Protein AF-A0AAW1TAK6-F1 (afdb_monomer_lite)

Foldseek 3Di:
DDDDDDDDDDDDDPPPPPPVVVVVPPPPDDDDDDDDDDDDDDDDPDDDPPPVVVVVVVVVVPDPDPPDDDDPVRDDPPPPPDPPPPPPPPPVVVVVVVVVVVVVVVVVVVVVVVVVVVVVVVVVVVVVVVVVVVVVVVVVVVVVVVVVVVVVVVCVVPCPPPPDPDDFDQQDWAWQQDLVGTDTDGLVVLLVDALVRLLVSLVSLLVLLVVLLVVCVPPCPDPSNVVLLVSLVRNVSSLSSNCNNPVPRSCCNAPNDDPPPDDDDLVLLVVLCVVLVQDPVLLVQLLVLLLVLLLVLLVLVVQLVVLVVVLVVLPPDDPDDDPVNVVVSVVVNVVSVVSNVVSVVVNSVSVVVSCCCSQPVSGDSSSNSSQSNSCPPHHDDSNVSSQSSCVVVVHDHSVCSSPVNPPPPDPDDDDDDDDDDPPCPVVCVVVVVVVVVVVVVDPPDDDDDD

Radius of gyration: 38.22 Å; chains: 1; bounding box: 99×98×90 Å

pLDDT: mean 73.83, std 24.41, range [25.38, 98.19]

Secondary structure (DSSP, 8-state):
------------SSSSSSSSTTTTTSTTPPPPP------------S-SSSHHHHHHHHHTT----------TT---TTSS----------HHHHHHHHHHHHHHHHHHHHHHHHHHHHHHHHHHHHHHHHHHHHHHHHHHHHHHHHHHHHHHHHHHHH-PPP-PPPPPPTT-EEEEE-SSSEEEEEHHHHHH--HHHHHHHHHHHHHHHHHHHHHHTT-TTSHHHHHHHHHHHHHHHHHHHHHHH-HHHHHIIIII-----SPPPHHHHHHHHHHHT--HHHHHHHHHHHHHHHHHHHHHHHHHHHHHHHHHHHHSPPSS--HHHHHHHHHHHHHHHHHHHHHHHHHHHHHHHHHHIIIIIIS-HHHHHHHHHHTTTS---HHHHHHHHHHHTTPPPHHHHHHHHHHSS--PPP-------TTHHHHHHHHHHHHHHHHHT---------

Structure (mmCIF, N/CA/C/O backbone):
data_AF-A0AAW1TAK6-F1
#
_entry.id   AF-A0AAW1TAK6-F1
#
loop_
_atom_site.group_PDB
_atom_site.id
_atom_site.type_symbol
_atom_site.label_atom_id
_atom_site.label_alt_id
_atom_site.label_comp_id
_atom_site.label_asym_id
_atom_site.label_entity_id
_atom_site.label_seq_id
_atom_site.pdbx_PDB_ins_code
_atom_site.Cartn_x
_atom_site.Cartn_y
_atom_site.Cartn_z
_atom_site.occupancy
_atom_site.B_iso_or_equiv
_atom_site.auth_seq_id
_atom_site.auth_comp_id
_atom_site.auth_asym_id
_atom_site.auth_atom_id
_atom_site.pdbx_PDB_model_num
ATOM 1 N N . MET A 1 1 ? 3.360 63.132 -13.547 1.00 34.91 1 MET A N 1
ATOM 2 C CA . MET A 1 1 ? 1.994 63.002 -14.099 1.00 34.91 1 MET A CA 1
ATOM 3 C C . MET A 1 1 ? 1.081 62.469 -13.012 1.00 34.91 1 MET A C 1
ATOM 5 O O . MET A 1 1 ? 1.539 61.716 -12.166 1.00 34.91 1 MET A O 1
ATOM 9 N N . ALA A 1 2 ? -0.135 62.998 -12.986 1.00 28.19 2 ALA A N 1
ATOM 10 C CA . ALA A 1 2 ? -1.049 63.067 -11.855 1.00 28.19 2 ALA A CA 1
ATOM 11 C C . ALA A 1 2 ? -1.838 61.771 -11.560 1.00 28.19 2 ALA A C 1
ATOM 13 O O . ALA A 1 2 ? -2.204 61.055 -12.483 1.00 28.19 2 ALA A O 1
ATOM 14 N N . VAL A 1 3 ? -2.084 61.551 -10.259 1.00 29.00 3 VAL A N 1
ATOM 15 C CA . VAL A 1 3 ? -3.341 61.171 -9.566 1.00 29.00 3 VAL A CA 1
ATOM 16 C C . VAL A 1 3 ? -4.288 60.157 -10.239 1.00 29.00 3 VAL A C 1
ATOM 18 O O . VAL A 1 3 ? -4.911 60.468 -11.246 1.00 29.00 3 VAL A O 1
ATOM 21 N N . ASN A 1 4 ? -4.544 59.024 -9.565 1.00 25.38 4 ASN A N 1
ATOM 22 C CA . ASN A 1 4 ? -5.881 58.757 -9.006 1.00 25.38 4 ASN A CA 1
ATOM 23 C C . ASN A 1 4 ? -5.894 57.643 -7.949 1.00 25.38 4 ASN A C 1
ATOM 25 O O . ASN A 1 4 ? -5.274 56.593 -8.104 1.00 25.38 4 ASN A O 1
ATOM 29 N N . ALA A 1 5 ? -6.616 57.944 -6.872 1.00 29.45 5 ALA A N 1
ATOM 30 C CA . ALA A 1 5 ? -7.004 57.071 -5.777 1.00 29.45 5 ALA A CA 1
ATOM 31 C C . ALA A 1 5 ? -8.441 56.552 -6.001 1.00 29.45 5 ALA A C 1
ATOM 33 O O . ALA A 1 5 ? -9.118 56.992 -6.927 1.00 29.45 5 ALA A O 1
ATOM 34 N N . ASP A 1 6 ? -8.873 55.671 -5.097 1.00 28.34 6 ASP A N 1
ATOM 35 C CA . ASP A 1 6 ? -10.216 55.100 -4.903 1.00 28.34 6 ASP A CA 1
ATOM 36 C C . ASP A 1 6 ? -10.596 53.850 -5.707 1.00 28.34 6 ASP A C 1
ATOM 38 O O . ASP A 1 6 ? -11.077 53.898 -6.835 1.00 28.34 6 ASP A O 1
ATOM 42 N N . THR A 1 7 ? -10.496 52.694 -5.038 1.00 30.97 7 THR A N 1
ATOM 43 C CA . THR A 1 7 ? -11.685 51.898 -4.660 1.00 30.97 7 THR A CA 1
ATOM 44 C C . THR A 1 7 ? -11.313 50.769 -3.681 1.00 30.97 7 THR A C 1
ATOM 46 O O . THR A 1 7 ? -10.577 49.842 -4.006 1.00 30.97 7 THR A O 1
ATOM 49 N N . MET A 1 8 ? -11.843 50.852 -2.457 1.00 28.95 8 MET A N 1
ATOM 50 C CA . MET A 1 8 ? -12.048 49.725 -1.528 1.00 28.95 8 MET A CA 1
ATOM 51 C C . MET A 1 8 ? -13.362 49.000 -1.904 1.00 28.95 8 MET A C 1
ATOM 53 O O . MET A 1 8 ? -14.237 49.635 -2.496 1.00 28.95 8 MET A O 1
ATOM 57 N N . PRO A 1 9 ? -13.539 47.705 -1.556 1.00 33.47 9 PRO A N 1
ATOM 58 C CA . PRO A 1 9 ? -14.207 47.402 -0.285 1.00 33.47 9 PRO A CA 1
ATOM 59 C C . PRO A 1 9 ? -13.594 46.240 0.529 1.00 33.47 9 PRO A C 1
ATOM 61 O O . PRO A 1 9 ? -13.398 45.124 0.062 1.00 33.47 9 PRO A O 1
ATOM 64 N N . THR A 1 10 ? -13.340 46.563 1.797 1.00 33.12 10 THR A N 1
ATOM 65 C CA . THR A 1 10 ? -13.691 45.860 3.048 1.00 33.12 10 THR A CA 1
ATOM 66 C C . THR A 1 10 ? -13.833 44.330 3.129 1.00 33.12 10 THR A C 1
ATOM 68 O O . THR A 1 10 ? -14.753 43.731 2.587 1.00 33.12 10 THR A O 1
ATOM 71 N N . SER A 1 11 ? -13.088 43.823 4.124 1.00 32.56 11 SER A N 1
ATOM 72 C CA . SER A 1 11 ? -13.509 42.879 5.176 1.00 32.56 11 SER A CA 1
ATOM 73 C C . SER A 1 11 ? -13.578 41.386 4.837 1.00 32.56 11 SER A C 1
ATOM 75 O O . SER A 1 11 ? -14.419 40.937 4.068 1.00 32.56 11 SER A O 1
ATOM 77 N N . ASN A 1 12 ? -12.719 40.611 5.521 1.00 34.59 12 ASN A N 1
ATOM 78 C CA . ASN A 1 12 ? -13.093 39.473 6.390 1.00 34.59 12 ASN A CA 1
ATOM 79 C C . ASN A 1 12 ? -12.048 38.328 6.399 1.00 34.59 12 ASN A C 1
ATOM 81 O O . ASN A 1 12 ? -12.375 37.173 6.138 1.00 34.59 12 ASN A O 1
ATOM 85 N N . LYS A 1 13 ? -10.763 38.621 6.677 1.00 33.78 13 LYS A N 1
ATOM 86 C CA . LYS A 1 13 ? -9.718 37.577 6.849 1.00 33.78 13 LYS A CA 1
ATOM 87 C C . LYS A 1 13 ? -8.759 37.765 8.032 1.00 33.78 13 LYS A C 1
ATOM 89 O O . LYS A 1 13 ? -7.804 37.003 8.156 1.00 33.78 13 LYS A O 1
ATOM 94 N N . LEU A 1 14 ? -9.008 38.717 8.938 1.00 34.22 14 LEU A N 1
ATOM 95 C CA . LEU A 1 14 ? -8.106 38.962 10.077 1.00 34.22 14 LEU A CA 1
ATOM 96 C C . LEU A 1 14 ? -8.537 38.325 11.412 1.00 34.22 14 LEU A C 1
ATOM 98 O O . LEU A 1 14 ? -7.743 38.317 12.343 1.00 34.22 14 LEU A O 1
ATOM 102 N N . ALA A 1 15 ? -9.724 37.715 11.504 1.00 35.31 15 ALA A N 1
ATOM 103 C CA . ALA A 1 15 ? -10.212 37.105 12.751 1.00 35.31 15 ALA A CA 1
ATOM 104 C C . ALA A 1 15 ? -9.951 35.587 12.889 1.00 35.31 15 ALA A C 1
ATOM 106 O O . ALA A 1 15 ? -10.230 35.014 13.935 1.00 35.31 15 ALA A O 1
ATOM 107 N N . GLN A 1 16 ? -9.381 34.914 11.880 1.00 38.53 16 GLN A N 1
ATOM 108 C CA . GLN A 1 16 ? -9.117 33.460 11.931 1.00 38.53 16 GLN A CA 1
ATOM 109 C C . GLN A 1 16 ? -7.640 33.074 12.109 1.00 38.53 16 GLN A C 1
ATOM 111 O O . GLN A 1 16 ? -7.328 31.896 12.252 1.00 38.53 16 GLN A O 1
ATOM 116 N N . ARG A 1 17 ? -6.715 34.043 12.166 1.00 38.53 17 ARG A N 1
ATOM 117 C CA . ARG A 1 17 ? -5.277 33.771 12.365 1.00 38.53 17 ARG A CA 1
ATOM 118 C C . ARG A 1 17 ? -4.766 33.978 13.795 1.00 38.53 17 ARG A C 1
ATOM 120 O O . ARG A 1 17 ? -3.634 33.604 14.074 1.00 38.53 17 ARG A O 1
ATOM 127 N N . GLN A 1 18 ? -5.587 34.493 14.713 1.00 36.00 18 GLN A N 1
ATOM 128 C CA . GLN A 1 18 ? -5.172 34.752 16.101 1.00 36.00 18 GLN A CA 1
ATOM 129 C C . GLN A 1 18 ? -5.437 33.603 17.092 1.00 36.00 18 GLN A C 1
ATOM 131 O O . GLN A 1 18 ? -4.886 33.636 18.183 1.00 36.00 18 GLN A O 1
ATOM 136 N N . VAL A 1 19 ? -6.179 32.549 16.726 1.00 38.91 19 VAL A N 1
ATOM 137 C CA . VAL A 1 19 ? -6.467 31.425 17.652 1.00 38.91 19 VAL A CA 1
ATOM 138 C C . VAL A 1 19 ? -5.448 30.279 17.543 1.00 38.91 19 VAL A C 1
ATOM 140 O O . VAL A 1 19 ? -5.185 29.587 18.521 1.00 38.91 19 VAL A O 1
ATOM 143 N N . VAL A 1 20 ? -4.774 30.118 16.400 1.00 38.31 20 VAL A N 1
ATOM 144 C CA . VAL A 1 20 ? -3.793 29.028 16.203 1.00 38.31 20 VAL A CA 1
ATOM 145 C C . VAL A 1 20 ? -2.405 29.377 16.770 1.00 38.31 20 VAL A C 1
ATOM 147 O O . VAL A 1 20 ? -1.623 28.488 17.096 1.00 38.31 20 VAL A O 1
ATOM 150 N N . HIS A 1 21 ? -2.106 30.663 16.987 1.00 36.28 21 HIS A N 1
ATOM 151 C CA . HIS A 1 21 ? -0.789 31.103 17.465 1.00 36.28 21 HIS A CA 1
ATOM 152 C C . HIS A 1 21 ? -0.655 31.159 19.003 1.00 36.28 21 HIS A C 1
ATOM 154 O O . HIS A 1 21 ? 0.461 31.251 19.515 1.00 36.28 21 HIS A O 1
ATOM 160 N N . SER A 1 22 ? -1.761 31.058 19.753 1.00 33.06 22 SER A N 1
ATOM 161 C CA . SER A 1 22 ? -1.753 31.102 21.228 1.00 33.06 22 SER A CA 1
ATOM 162 C C . SER A 1 22 ? -1.579 29.730 21.892 1.00 33.06 22 SER A C 1
ATOM 164 O O . SER A 1 22 ? -1.122 29.661 23.028 1.00 33.06 22 SER A O 1
ATOM 166 N N . ILE A 1 23 ? -1.864 28.629 21.186 1.00 37.56 23 ILE A N 1
ATOM 167 C CA . ILE A 1 23 ? -1.737 27.263 21.734 1.00 37.56 23 ILE A CA 1
ATOM 168 C C . ILE A 1 23 ? -0.291 26.744 21.630 1.00 37.56 23 ILE A C 1
ATOM 170 O O . ILE A 1 23 ? 0.161 25.967 22.469 1.00 37.56 23 ILE A O 1
ATOM 174 N N . PHE A 1 24 ? 0.497 27.248 20.676 1.00 36.75 24 PHE A N 1
ATOM 175 C CA . PHE A 1 24 ? 1.871 26.783 20.456 1.00 36.75 24 PHE A CA 1
ATOM 176 C C . PHE A 1 24 ? 2.905 27.320 21.463 1.00 36.75 24 PHE A C 1
ATOM 178 O O . PHE A 1 24 ? 4.011 26.787 21.539 1.00 36.75 24 PHE A O 1
ATOM 185 N N . HIS A 1 25 ? 2.569 28.340 22.263 1.00 37.38 25 HIS A N 1
ATOM 186 C CA . HIS A 1 25 ? 3.523 28.976 23.183 1.00 37.38 25 HIS A CA 1
ATOM 187 C C . HIS A 1 25 ? 3.402 28.529 24.654 1.00 37.38 25 HIS A C 1
ATOM 189 O O . HIS A 1 25 ? 4.280 28.850 25.455 1.00 37.38 25 HIS A O 1
ATOM 195 N N . ILE A 1 26 ? 2.368 27.755 25.008 1.00 36.81 26 ILE A N 1
ATOM 196 C CA . ILE A 1 26 ? 2.143 27.266 26.384 1.00 36.81 26 ILE A CA 1
ATOM 197 C C . ILE A 1 26 ? 2.848 25.917 26.649 1.00 36.81 26 ILE A C 1
ATOM 199 O O . ILE A 1 26 ? 3.145 25.590 27.792 1.00 36.81 26 ILE A O 1
ATOM 203 N N . LEU A 1 27 ? 3.242 25.164 25.615 1.00 36.00 27 LEU A N 1
ATOM 204 C CA . LEU A 1 27 ? 3.829 23.818 25.758 1.00 36.00 27 LEU A CA 1
ATOM 205 C C . LEU A 1 27 ? 5.369 23.776 25.883 1.00 36.00 27 LEU A C 1
ATOM 207 O O . LEU A 1 27 ? 5.987 22.756 25.578 1.00 36.00 27 LEU A O 1
ATOM 211 N N . ARG A 1 28 ? 6.024 24.860 26.328 1.00 41.28 28 ARG A N 1
ATOM 212 C CA . ARG A 1 28 ? 7.499 24.905 26.449 1.00 41.28 28 ARG A CA 1
ATOM 213 C C . ARG A 1 28 ? 8.054 25.403 27.787 1.00 41.28 28 ARG A C 1
ATOM 215 O O . ARG A 1 28 ? 9.187 25.880 27.832 1.00 41.28 28 ARG A O 1
ATOM 222 N N . SER A 1 29 ? 7.322 25.232 28.885 1.00 31.59 29 SER A N 1
ATOM 223 C CA . SER A 1 29 ? 7.880 25.340 30.241 1.00 31.59 29 SER A CA 1
ATOM 224 C C . SER A 1 29 ? 8.167 23.946 30.817 1.00 31.59 29 SER A C 1
ATOM 226 O O . SER A 1 29 ? 7.310 23.071 30.880 1.00 31.59 29 SER A O 1
ATOM 228 N N . LYS A 1 30 ? 9.430 23.722 31.194 1.00 34.62 30 LYS A N 1
ATOM 229 C CA . LYS A 1 30 ? 9.915 22.502 31.862 1.00 34.62 30 LYS A CA 1
ATOM 230 C C . LYS A 1 30 ? 9.225 22.333 33.228 1.00 34.62 30 LYS A C 1
ATOM 232 O O . LYS A 1 30 ? 9.102 23.338 33.927 1.00 34.62 30 LYS A O 1
ATOM 237 N N . PRO A 1 31 ? 8.881 21.114 33.680 1.00 34.72 31 PRO A N 1
ATOM 238 C CA . PRO A 1 31 ? 8.466 20.916 35.062 1.00 34.72 31 PRO A CA 1
ATOM 239 C C . PRO A 1 31 ? 9.699 20.802 35.976 1.00 34.72 31 PRO A C 1
ATOM 241 O O . PRO A 1 31 ? 10.605 20.009 35.715 1.00 34.72 31 PRO A O 1
ATOM 244 N N . GLN A 1 32 ? 9.734 21.596 37.049 1.00 32.38 32 GLN A N 1
ATOM 245 C CA . GLN A 1 32 ? 10.495 21.270 38.261 1.00 32.38 32 GLN A CA 1
ATOM 246 C C . GLN A 1 32 ? 9.594 20.482 39.229 1.00 32.38 32 GLN A C 1
ATOM 248 O O . GLN A 1 32 ? 8.374 20.656 39.184 1.00 32.38 32 GLN A O 1
ATOM 253 N N . PRO A 1 33 ? 10.158 19.607 40.082 1.00 33.97 33 PRO A N 1
ATOM 254 C CA . PRO A 1 33 ? 9.373 18.719 40.924 1.00 33.97 33 PRO A CA 1
ATOM 255 C C . PRO A 1 33 ? 8.945 19.439 42.205 1.00 33.97 33 PRO A C 1
ATOM 257 O O . PRO A 1 33 ? 9.752 20.132 42.823 1.00 33.97 33 PRO A O 1
ATOM 260 N N . PHE A 1 34 ? 7.705 19.222 42.639 1.00 30.00 34 PHE A N 1
ATOM 261 C CA . PHE A 1 34 ? 7.326 19.480 44.023 1.00 30.00 34 PHE A CA 1
ATOM 262 C C . PHE A 1 34 ? 6.573 18.287 44.604 1.00 30.00 34 PHE A C 1
ATOM 264 O O . PHE A 1 34 ? 5.598 17.783 44.050 1.00 30.00 34 PHE A O 1
ATOM 271 N N . THR A 1 35 ? 7.144 17.828 45.706 1.00 32.34 35 THR A N 1
ATOM 272 C CA . THR A 1 35 ? 6.727 16.794 46.641 1.00 32.34 35 THR A CA 1
ATOM 273 C C . THR A 1 35 ? 5.539 17.232 47.499 1.00 32.34 35 THR A C 1
ATOM 275 O O . THR A 1 35 ? 5.341 18.418 47.738 1.00 32.34 35 THR A O 1
ATOM 278 N N . GLU A 1 36 ? 4.841 16.221 48.025 1.00 33.00 36 GLU A N 1
ATOM 279 C CA . GLU A 1 36 ? 3.934 16.249 49.184 1.00 33.00 36 GLU A CA 1
ATOM 280 C C . GLU A 1 36 ? 2.588 16.978 49.050 1.00 33.00 36 GLU A C 1
ATOM 282 O O . GLU A 1 36 ? 2.479 18.192 49.180 1.00 33.00 36 GLU A O 1
ATOM 287 N N . ARG A 1 37 ? 1.516 16.176 48.989 1.00 30.64 37 ARG A N 1
ATOM 288 C CA . ARG A 1 37 ? 0.422 16.257 49.969 1.00 30.64 37 ARG A CA 1
ATOM 289 C C . ARG A 1 37 ? -0.339 14.936 50.027 1.00 30.64 37 ARG A C 1
ATOM 291 O O . ARG A 1 37 ? -1.219 14.641 49.225 1.00 30.64 37 ARG A O 1
ATOM 298 N N . LYS A 1 38 ? 0.105 14.129 50.985 1.00 33.47 38 LYS A N 1
ATOM 299 C CA . LYS A 1 38 ? -0.669 13.096 51.665 1.00 33.47 38 LYS A CA 1
ATOM 300 C C . LYS A 1 38 ? -1.651 13.822 52.600 1.00 33.47 38 LYS A C 1
ATOM 302 O O . LYS A 1 38 ? -1.347 14.932 53.026 1.00 33.47 38 LYS A O 1
ATOM 307 N N . ASP A 1 39 ? -2.767 13.171 52.902 1.00 34.53 39 ASP A N 1
ATOM 308 C CA . ASP A 1 39 ? -3.796 13.563 53.879 1.00 34.53 39 ASP A CA 1
ATOM 309 C C . ASP A 1 39 ? -4.957 14.375 53.294 1.00 34.53 39 ASP A C 1
ATOM 311 O O . ASP A 1 39 ? -4.927 15.599 53.244 1.00 34.53 39 ASP A O 1
ATOM 315 N N . LEU A 1 40 ? -5.987 13.645 52.851 1.00 31.58 40 LEU A N 1
ATOM 316 C CA . LEU A 1 40 ? -7.419 13.953 52.995 1.00 31.58 40 LEU A CA 1
ATOM 317 C C . LEU A 1 40 ? -8.203 12.783 52.379 1.00 31.58 40 LEU A C 1
ATOM 319 O O . LEU A 1 40 ? -8.652 12.829 51.237 1.00 31.58 40 LEU A O 1
ATOM 323 N N . LEU A 1 41 ? -8.285 11.675 53.117 1.00 32.50 41 LEU A N 1
ATOM 324 C CA . LEU A 1 41 ? -9.025 10.486 52.695 1.00 32.50 41 LEU A CA 1
ATOM 325 C C . LEU A 1 41 ? -9.616 9.778 53.916 1.00 32.50 41 LEU A C 1
ATOM 327 O O . LEU A 1 41 ? -9.304 8.627 54.180 1.00 32.50 41 LEU A O 1
ATOM 331 N N . GLU A 1 42 ? -10.473 10.475 54.664 1.00 33.06 42 GLU A N 1
ATOM 332 C CA . GLU A 1 42 ? -11.377 9.839 55.626 1.00 33.06 42 GLU A CA 1
ATOM 333 C C . GLU A 1 42 ? -12.740 10.550 55.665 1.00 33.06 42 GLU A C 1
ATOM 335 O O . GLU A 1 42 ? -12.833 11.776 55.683 1.00 33.06 42 GLU A O 1
ATOM 340 N N . SER A 1 43 ? -13.788 9.726 55.744 1.00 37.56 43 SER A N 1
ATOM 341 C CA . SER A 1 43 ? -15.217 10.025 55.934 1.00 37.56 43 SER A CA 1
ATOM 342 C C . SER A 1 43 ? -16.062 10.254 54.671 1.00 37.56 43 SER A C 1
ATOM 344 O O . SER A 1 43 ? -15.992 11.281 54.006 1.00 37.56 43 SER A O 1
ATOM 346 N N . GLY A 1 44 ? -16.934 9.279 54.375 1.00 32.25 44 GLY A N 1
ATOM 347 C CA . GLY A 1 44 ? -18.055 9.513 53.462 1.00 32.25 44 GLY A CA 1
ATOM 348 C C . GLY A 1 44 ? -18.680 8.307 52.763 1.00 32.25 44 GLY A C 1
ATOM 349 O O . GLY A 1 44 ? -19.153 8.477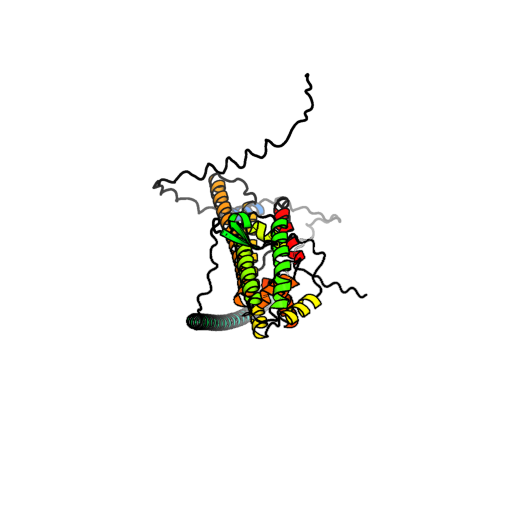 51.650 1.00 32.25 44 GLY A O 1
ATOM 350 N N . VAL A 1 45 ? -18.706 7.100 53.345 1.00 37.22 45 VAL A N 1
ATOM 351 C CA . VAL A 1 45 ? -19.490 5.983 52.770 1.00 37.22 45 VAL A CA 1
ATOM 352 C C . VAL A 1 45 ? -20.172 5.185 53.881 1.00 37.22 45 VAL A C 1
ATOM 354 O O . VAL A 1 45 ? -19.666 4.147 54.291 1.00 37.22 45 VAL A O 1
ATOM 357 N N . ALA A 1 46 ? -21.304 5.680 54.400 1.00 40.50 46 ALA A N 1
ATOM 358 C CA . ALA A 1 46 ? -22.220 4.878 55.225 1.00 40.50 46 ALA A CA 1
ATOM 359 C C . ALA A 1 46 ? -23.596 5.543 55.471 1.00 40.50 46 ALA A C 1
ATOM 361 O O . ALA A 1 46 ? -24.024 5.597 56.619 1.00 40.50 46 ALA A O 1
ATOM 362 N N . THR A 1 47 ? -24.327 6.030 54.457 1.00 41.28 47 THR A N 1
ATOM 363 C CA . THR A 1 47 ? -25.693 6.561 54.715 1.00 41.28 47 THR A CA 1
ATOM 364 C C . THR A 1 47 ? -26.732 6.443 53.593 1.00 41.28 47 THR A C 1
ATOM 366 O O . THR A 1 47 ? -27.821 6.963 53.768 1.00 41.28 47 THR A O 1
ATOM 369 N N . GLU A 1 48 ? -26.511 5.714 52.495 1.00 39.94 48 GLU A N 1
ATOM 370 C CA . GLU A 1 48 ? -27.437 5.795 51.338 1.00 39.94 48 GLU A CA 1
ATOM 371 C C . GLU A 1 48 ? -28.341 4.574 51.075 1.00 39.94 48 GLU A C 1
ATOM 373 O O . GLU A 1 48 ? -28.896 4.431 49.993 1.00 39.94 48 GLU A O 1
ATOM 378 N N . CYS A 1 49 ? -28.555 3.688 52.058 1.00 40.19 49 CYS A N 1
ATOM 379 C CA . CYS A 1 49 ? -29.395 2.489 51.854 1.00 40.19 49 CYS A CA 1
ATOM 380 C C . CYS A 1 49 ? -30.533 2.304 52.880 1.00 40.19 49 CYS A C 1
ATOM 382 O O . CYS A 1 49 ? -31.144 1.240 52.946 1.00 40.19 49 CYS A O 1
ATOM 384 N N . LYS A 1 50 ? -30.836 3.320 53.704 1.00 41.38 50 LYS A N 1
ATOM 385 C CA . LYS A 1 50 ? -31.930 3.257 54.699 1.00 41.38 50 LYS A CA 1
ATOM 386 C C . LYS A 1 50 ? -33.121 4.177 54.410 1.00 41.38 50 LYS A C 1
ATOM 388 O O . LYS A 1 50 ? -34.178 3.959 55.000 1.00 41.38 50 LYS A O 1
ATOM 393 N N . ASP A 1 51 ? -32.995 5.122 53.481 1.00 47.50 51 ASP A N 1
ATOM 394 C CA . ASP A 1 51 ? -34.032 6.140 53.270 1.00 47.50 51 ASP A CA 1
ATOM 395 C C . ASP A 1 51 ? -35.107 5.727 52.249 1.00 47.50 51 ASP A C 1
ATOM 397 O O . ASP A 1 51 ? -36.279 6.056 52.428 1.00 47.50 51 ASP A O 1
ATOM 401 N N . THR A 1 52 ? -34.790 4.864 51.280 1.00 49.56 52 THR A N 1
ATOM 402 C CA . THR A 1 52 ? -35.759 4.393 50.270 1.00 49.56 52 THR A CA 1
ATOM 403 C C . THR A 1 52 ? -36.843 3.466 50.834 1.00 49.56 52 THR A C 1
ATOM 405 O O . THR A 1 52 ? -38.006 3.571 50.457 1.00 49.56 52 THR A O 1
ATOM 408 N N . VAL A 1 53 ? -36.525 2.608 51.811 1.00 48.97 53 VAL A N 1
ATOM 409 C CA . VAL A 1 53 ? -37.523 1.700 52.422 1.00 48.97 53 VAL A CA 1
ATOM 410 C C . VAL A 1 53 ? -38.466 2.446 53.380 1.00 48.97 53 VAL A C 1
ATOM 412 O O . VAL A 1 53 ? -39.602 2.022 53.608 1.00 48.97 53 VAL A O 1
ATOM 415 N N . ARG A 1 54 ? -38.027 3.584 53.934 1.00 50.00 54 ARG A N 1
ATOM 416 C CA . ARG A 1 54 ? -38.834 4.398 54.852 1.00 50.00 54 ARG A CA 1
ATOM 417 C C . ARG A 1 54 ? -39.842 5.278 54.108 1.00 50.00 54 ARG A C 1
ATOM 419 O O . ARG A 1 54 ? -40.954 5.451 54.609 1.00 50.00 54 ARG A O 1
ATOM 426 N N . GLU A 1 55 ? -39.499 5.758 52.912 1.00 55.59 55 GLU A N 1
ATOM 427 C CA . GLU A 1 55 ? -40.409 6.538 52.064 1.00 55.59 55 GLU A CA 1
ATOM 428 C C . GLU A 1 55 ? -41.545 5.694 51.465 1.00 55.59 55 GLU A C 1
ATOM 430 O O . GLU A 1 55 ? -42.694 6.145 51.451 1.00 55.59 55 GLU A O 1
ATOM 435 N N . ASP A 1 56 ? -41.290 4.441 51.075 1.00 51.12 56 ASP A N 1
ATOM 436 C CA . ASP A 1 56 ? -42.341 3.567 50.529 1.00 51.12 56 ASP A CA 1
ATOM 437 C C . ASP A 1 56 ? -43.352 3.112 51.601 1.00 51.12 56 ASP A C 1
ATOM 439 O O . ASP A 1 56 ? -44.559 3.043 51.350 1.00 51.12 56 ASP A O 1
ATOM 443 N N . LEU A 1 57 ? -42.900 2.912 52.846 1.00 51.38 57 LEU A N 1
ATOM 444 C CA . LEU A 1 57 ? -43.782 2.640 53.990 1.00 51.38 57 LEU A CA 1
ATOM 445 C C . LEU A 1 57 ? -44.569 3.878 54.457 1.00 51.38 57 LEU A C 1
ATOM 447 O O . LEU A 1 57 ? -45.649 3.729 55.038 1.00 51.38 57 LEU A O 1
ATOM 451 N N . GLN A 1 58 ? -44.073 5.091 54.193 1.00 56.84 58 GLN A N 1
ATOM 452 C CA . GLN A 1 58 ? -44.812 6.332 54.445 1.00 56.84 58 GLN A CA 1
ATOM 453 C C . GLN A 1 58 ? -45.817 6.652 53.330 1.00 56.84 58 GLN A C 1
ATOM 455 O O . GLN A 1 58 ? -46.925 7.083 53.651 1.00 56.84 58 GLN A O 1
ATOM 460 N N . ARG A 1 59 ? -45.519 6.346 52.057 1.00 53.91 59 ARG A N 1
ATOM 461 C CA . ARG A 1 59 ? -46.489 6.456 50.946 1.00 53.91 59 ARG A CA 1
ATOM 462 C C . ARG A 1 59 ? -47.665 5.491 51.075 1.00 53.91 59 ARG A C 1
ATOM 464 O O . ARG A 1 59 ? -48.784 5.848 50.720 1.00 53.91 59 ARG A O 1
ATOM 471 N N . ALA A 1 60 ? -47.456 4.308 51.651 1.00 49.28 60 ALA A N 1
ATOM 472 C CA . ALA A 1 60 ? -48.545 3.366 51.919 1.00 49.28 60 ALA A CA 1
ATOM 473 C C . ALA A 1 60 ? -49.506 3.828 53.038 1.00 49.28 60 ALA A C 1
ATOM 475 O O . ALA A 1 60 ? -50.611 3.300 53.150 1.00 49.28 60 ALA A O 1
ATOM 476 N N . ARG A 1 61 ? -49.119 4.809 53.871 1.00 50.31 61 ARG A N 1
ATOM 477 C CA . ARG A 1 61 ? -49.931 5.310 54.999 1.00 50.31 61 ARG A CA 1
ATOM 478 C C . ARG A 1 61 ? -50.650 6.637 54.727 1.00 50.31 61 ARG A C 1
ATOM 480 O O . ARG A 1 61 ? -51.425 7.068 55.575 1.00 50.31 61 ARG A O 1
ATOM 487 N N . SER A 1 62 ? -50.445 7.264 53.568 1.00 45.59 62 SER A N 1
ATOM 488 C CA . SER A 1 62 ? -50.977 8.598 53.239 1.00 45.59 62 SER A CA 1
ATOM 489 C C . SER A 1 62 ? -52.010 8.626 52.101 1.00 45.59 62 SER A C 1
ATOM 491 O O . SER A 1 62 ? -52.221 9.673 51.496 1.00 45.59 62 SER A O 1
ATOM 493 N N . PHE A 1 63 ? -52.742 7.529 51.868 1.00 42.69 63 PHE A N 1
ATOM 494 C CA . PHE A 1 63 ? -53.935 7.515 51.001 1.00 42.69 63 PHE A CA 1
ATOM 495 C C . PHE A 1 63 ? -55.254 7.476 51.806 1.00 42.69 63 PHE A C 1
ATOM 497 O O . PHE A 1 63 ? -55.877 6.420 51.927 1.00 42.69 63 PHE A O 1
ATOM 504 N N . PRO A 1 64 ? -55.750 8.606 52.345 1.00 49.78 64 PRO A N 1
ATOM 505 C CA . PRO A 1 64 ? -57.137 8.724 52.772 1.00 49.78 64 PRO A CA 1
ATOM 506 C C . PRO A 1 64 ? -57.973 9.167 51.564 1.00 49.78 64 PRO A C 1
ATOM 508 O O . PRO A 1 64 ? -58.234 10.351 51.379 1.00 49.78 64 PRO A O 1
ATOM 511 N N . GLY A 1 65 ? -58.346 8.240 50.681 1.00 49.56 65 GLY A N 1
ATOM 512 C CA . GLY A 1 65 ? -59.084 8.645 49.481 1.00 49.56 65 GLY A CA 1
ATOM 513 C C . GLY A 1 65 ? -59.374 7.549 48.471 1.00 49.56 65 GLY A C 1
ATOM 514 O O . GLY A 1 65 ? -59.133 7.748 47.291 1.00 49.56 65 GLY A O 1
ATOM 515 N N . LEU A 1 66 ? -59.866 6.391 48.911 1.00 46.00 66 LEU A N 1
ATOM 516 C CA . LEU A 1 66 ? -60.404 5.358 48.012 1.00 46.00 66 LEU A CA 1
ATOM 517 C C . LEU A 1 66 ? -61.543 4.594 48.698 1.00 46.00 66 LEU A C 1
ATOM 519 O O . LEU A 1 66 ? -61.575 3.373 48.787 1.00 46.00 66 LEU A O 1
ATOM 523 N N . LEU A 1 67 ? -62.502 5.353 49.214 1.00 45.41 67 LEU A N 1
ATOM 524 C CA . LEU A 1 67 ? -63.822 4.863 49.585 1.00 45.41 67 LEU A CA 1
ATOM 525 C C . LEU A 1 67 ? -64.802 5.896 49.049 1.00 45.41 67 LEU A C 1
ATOM 527 O O . LEU A 1 67 ? -64.975 6.913 49.703 1.00 45.41 67 LEU A O 1
ATOM 531 N N . HIS A 1 68 ? -65.356 5.653 47.860 1.00 49.97 68 HIS A N 1
ATOM 532 C CA . HIS A 1 68 ? -66.641 6.133 47.305 1.00 49.97 68 HIS A CA 1
ATOM 533 C C . HIS A 1 68 ? -66.569 6.087 45.767 1.00 49.97 68 HIS A C 1
ATOM 535 O O . HIS A 1 68 ? -66.635 7.101 45.083 1.00 49.97 68 HIS A O 1
ATOM 541 N N . GLY A 1 69 ? -66.408 4.882 45.212 1.00 43.16 69 GLY A N 1
ATOM 542 C CA . GLY A 1 69 ? -66.754 4.618 43.817 1.00 43.16 69 GLY A CA 1
ATOM 543 C C . GLY A 1 69 ? -68.180 4.083 43.776 1.00 43.16 69 GLY A C 1
ATOM 544 O O . GLY A 1 69 ? -68.406 2.940 44.167 1.00 43.16 69 GLY A O 1
ATOM 545 N N . GLN A 1 70 ? -69.142 4.917 43.378 1.00 49.34 70 GLN A N 1
ATOM 546 C CA . GLN A 1 70 ? -70.459 4.449 42.945 1.00 49.34 70 GLN A CA 1
ATOM 547 C C . GLN A 1 70 ? -70.328 3.948 41.503 1.00 49.34 70 GLN A C 1
ATOM 549 O O . GLN A 1 70 ? -69.686 4.601 40.683 1.00 49.34 70 GLN A O 1
ATOM 554 N N . ASP A 1 71 ? -70.906 2.786 41.199 1.00 56.19 71 ASP A N 1
ATOM 555 C CA . ASP A 1 71 ? -71.052 2.339 39.816 1.00 56.19 71 ASP A CA 1
ATOM 556 C C . ASP A 1 71 ? -72.136 3.165 39.096 1.00 56.19 71 ASP A C 1
ATOM 558 O O . ASP A 1 71 ? -73.032 3.735 39.726 1.00 56.19 71 ASP A O 1
ATOM 562 N N . GLU A 1 72 ? -72.094 3.213 37.761 1.00 52.78 72 GLU A N 1
ATOM 563 C CA . GLU A 1 72 ? -73.046 3.956 36.909 1.00 52.78 72 GLU A CA 1
ATOM 564 C C . GLU A 1 72 ? -74.500 3.430 36.973 1.00 52.78 72 GLU A C 1
ATOM 566 O O . GLU A 1 72 ? -75.353 3.806 36.172 1.00 52.78 72 GLU A O 1
ATOM 571 N N . ARG A 1 73 ? -74.820 2.548 37.929 1.00 53.16 73 ARG A N 1
ATOM 572 C CA . ARG A 1 73 ? -76.178 2.052 38.196 1.00 53.16 73 ARG A CA 1
ATOM 573 C C . ARG A 1 73 ? -76.680 2.406 39.596 1.00 53.16 73 ARG A C 1
ATOM 575 O O . ARG A 1 73 ? -77.717 1.888 40.006 1.00 53.16 73 ARG A O 1
ATOM 582 N N . GLY A 1 74 ? -75.977 3.278 40.320 1.00 51.94 74 GLY A N 1
ATOM 583 C CA . GLY A 1 74 ? -76.425 3.802 41.609 1.00 51.94 74 GLY A CA 1
ATOM 584 C C . GLY A 1 74 ? -76.500 2.747 42.716 1.00 51.94 74 GLY A C 1
ATOM 585 O O . GLY A 1 74 ? -77.337 2.871 43.611 1.00 51.94 74 GLY A O 1
ATOM 586 N N . ARG A 1 75 ? -75.663 1.697 42.684 1.00 52.38 75 ARG A N 1
ATOM 587 C CA . ARG A 1 75 ? -75.662 0.664 43.733 1.00 52.38 75 ARG A CA 1
ATOM 588 C C . ARG A 1 75 ? -74.520 0.866 44.725 1.00 52.38 75 ARG A C 1
ATOM 590 O O . ARG A 1 75 ? -73.342 0.737 44.417 1.00 52.38 75 ARG A O 1
ATOM 597 N N . SER A 1 76 ? -74.909 1.182 45.959 1.00 49.03 76 SER A N 1
ATOM 598 C CA . SER A 1 76 ? -74.034 1.313 47.126 1.00 49.03 76 SER A CA 1
ATOM 599 C C . SER A 1 76 ? -73.307 -0.003 47.444 1.00 49.03 76 SER A C 1
ATOM 601 O O . SER A 1 76 ? -73.941 -1.047 47.615 1.00 49.03 76 SER A O 1
ATOM 603 N N . ALA A 1 77 ? -71.979 0.066 47.599 1.00 53.66 77 ALA A N 1
ATOM 604 C CA . ALA A 1 77 ? -71.086 -1.051 47.933 1.00 53.66 77 ALA A CA 1
ATOM 605 C C . ALA A 1 77 ? -71.322 -1.687 49.325 1.00 53.66 77 ALA A C 1
ATOM 607 O O . ALA A 1 77 ? -70.619 -2.620 49.704 1.00 53.66 77 ALA A O 1
ATOM 608 N N . TRP A 1 78 ? -72.323 -1.232 50.086 1.00 47.25 78 TRP A N 1
ATOM 609 C CA . TRP A 1 78 ? -72.617 -1.722 51.438 1.00 47.25 78 TRP A CA 1
ATOM 610 C C . TRP A 1 78 ? -73.726 -2.786 51.521 1.00 47.25 78 TRP A C 1
ATOM 612 O O . TRP A 1 78 ? -74.061 -3.224 52.618 1.00 47.25 78 TRP A O 1
ATOM 622 N N . GLN A 1 79 ? -74.292 -3.253 50.400 1.00 48.28 79 GLN A N 1
ATOM 623 C CA . GLN A 1 79 ? -75.424 -4.203 50.421 1.00 48.28 79 GLN A CA 1
ATOM 624 C C . GLN A 1 79 ? -75.083 -5.697 50.254 1.00 48.28 79 GLN A C 1
ATOM 626 O O . GLN A 1 79 ? -75.992 -6.521 50.322 1.00 48.28 79 GLN A O 1
ATOM 631 N N . TYR A 1 80 ? -73.809 -6.091 50.133 1.00 48.69 80 TYR A N 1
ATOM 632 C CA . TYR A 1 80 ? -73.420 -7.513 50.018 1.00 48.69 80 TYR A CA 1
ATOM 633 C C . TYR A 1 80 ? -72.835 -8.146 51.292 1.00 48.69 80 TYR A C 1
ATOM 635 O O . TYR A 1 80 ? -72.350 -9.272 51.250 1.00 48.69 80 TYR A O 1
ATOM 643 N N . ALA A 1 81 ? -72.939 -7.489 52.448 1.00 46.19 81 ALA A N 1
ATOM 644 C CA . ALA A 1 81 ? -72.579 -8.084 53.736 1.00 46.19 81 ALA A CA 1
ATOM 645 C C . ALA A 1 81 ? -73.824 -8.602 54.480 1.00 46.19 81 ALA A C 1
ATOM 647 O O . ALA A 1 81 ? -74.135 -8.162 55.584 1.00 46.19 81 ALA A O 1
ATOM 648 N N . ARG A 1 82 ? -74.558 -9.551 53.883 1.00 44.88 82 ARG A N 1
ATOM 649 C CA . ARG A 1 82 ? -75.398 -10.458 54.682 1.00 44.88 82 ARG A CA 1
ATOM 650 C C . ARG A 1 82 ? -74.498 -11.593 55.175 1.00 44.88 82 ARG A C 1
ATOM 652 O O . ARG A 1 82 ? -73.979 -12.328 54.335 1.00 44.88 82 ARG A O 1
ATOM 659 N N . PRO A 1 83 ? -74.311 -11.780 56.493 1.00 45.72 83 PRO A N 1
ATOM 660 C CA . PRO A 1 83 ? -73.651 -12.968 57.002 1.00 45.72 83 PRO A CA 1
ATOM 661 C C . PRO A 1 83 ? -74.597 -14.146 56.762 1.00 45.72 83 PRO A C 1
ATOM 663 O O . PRO A 1 83 ? -75.514 -14.398 57.540 1.00 45.72 83 PRO A O 1
ATOM 666 N N . HIS A 1 84 ? -74.412 -14.857 55.648 1.00 43.50 84 HIS A N 1
ATOM 667 C CA . HIS A 1 84 ? -74.922 -16.216 55.557 1.00 43.50 84 HIS A CA 1
ATOM 668 C C . HIS A 1 84 ? -74.287 -16.987 56.708 1.00 43.50 84 HIS A C 1
ATOM 670 O O . HIS A 1 84 ? -73.062 -17.033 56.814 1.00 43.50 84 HIS A O 1
ATOM 676 N N . ALA A 1 85 ? -75.136 -17.508 57.597 1.00 48.84 85 ALA A N 1
ATOM 677 C CA . ALA A 1 85 ? -74.751 -18.345 58.719 1.00 48.84 85 ALA A CA 1
ATOM 678 C C . ALA A 1 85 ? -73.692 -19.343 58.247 1.00 48.84 85 ALA A C 1
ATOM 680 O O . ALA A 1 85 ? -73.975 -20.221 57.429 1.00 48.84 85 ALA A O 1
ATOM 681 N N . ALA A 1 86 ? -72.452 -19.132 58.695 1.00 52.53 86 ALA A N 1
ATOM 682 C CA . ALA A 1 86 ? -71.332 -19.968 58.326 1.00 52.53 86 ALA A CA 1
ATOM 683 C C . ALA A 1 86 ? -71.688 -21.392 58.740 1.00 52.53 86 ALA A C 1
ATOM 685 O O . ALA A 1 86 ? -71.862 -21.675 59.927 1.00 52.53 86 ALA A O 1
ATOM 686 N N . HIS A 1 87 ? -71.835 -22.272 57.753 1.00 57.22 87 HIS A N 1
ATOM 687 C CA . HIS A 1 87 ? -71.930 -23.697 57.985 1.00 57.22 87 HIS A CA 1
ATOM 688 C C . HIS A 1 87 ? -70.648 -24.087 58.719 1.00 57.22 87 HIS A C 1
ATOM 690 O O . HIS A 1 87 ? -69.577 -24.151 58.123 1.00 57.22 87 HIS A O 1
ATOM 696 N N . ILE A 1 88 ? -70.735 -24.244 60.040 1.00 56.66 88 ILE A N 1
ATOM 697 C CA . ILE A 1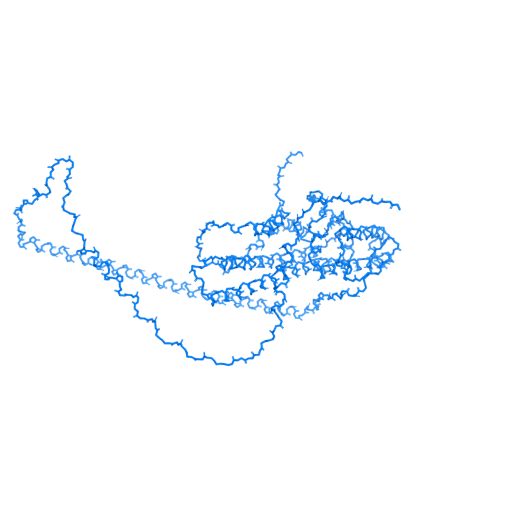 88 ? -69.644 -24.760 60.857 1.00 56.66 88 ILE A CA 1
ATOM 698 C C . ILE A 1 88 ? -69.471 -26.199 60.370 1.00 56.66 88 ILE A C 1
ATOM 700 O O . ILE A 1 88 ? -70.383 -26.999 60.586 1.00 56.66 88 ILE A O 1
ATOM 704 N N . PRO A 1 89 ? -68.372 -26.533 59.667 1.00 57.19 89 PRO A N 1
ATOM 705 C CA . PRO A 1 89 ? -68.204 -27.875 59.142 1.00 57.19 89 PRO A CA 1
ATOM 706 C C . PRO A 1 89 ? -68.140 -28.811 60.338 1.00 57.19 89 PRO A C 1
ATOM 708 O O . PRO A 1 89 ? -67.384 -28.547 61.288 1.00 57.19 89 PRO A O 1
ATOM 711 N N . ASN A 1 90 ? -68.941 -29.873 60.312 1.00 65.50 90 ASN A N 1
ATOM 712 C CA . ASN A 1 90 ? -68.947 -30.862 61.382 1.00 65.50 90 ASN A CA 1
ATOM 713 C C . ASN A 1 90 ? -67.521 -31.417 61.552 1.00 65.50 90 ASN A C 1
ATOM 715 O O . ASN A 1 90 ? -66.737 -31.461 60.602 1.00 65.50 90 ASN A O 1
ATOM 719 N N . SER A 1 91 ? -67.142 -31.839 62.761 1.00 69.75 91 SER A N 1
ATOM 720 C CA . SER A 1 91 ? -65.749 -32.204 63.102 1.00 69.75 91 SER A CA 1
ATOM 721 C C . SER A 1 91 ? -65.092 -33.214 62.140 1.00 69.75 91 SER A C 1
ATOM 723 O O . SER A 1 91 ? -63.872 -33.202 61.968 1.00 69.75 91 SER A O 1
ATOM 725 N N . ARG A 1 92 ? -65.892 -34.048 61.460 1.00 71.38 92 ARG A N 1
ATOM 726 C CA . ARG A 1 92 ? -65.449 -34.964 60.397 1.00 71.38 92 ARG A CA 1
ATOM 727 C C . ARG A 1 92 ? -64.971 -34.251 59.127 1.00 71.38 92 ARG A C 1
ATOM 729 O O . ARG A 1 92 ? -63.930 -34.633 58.603 1.00 71.38 92 ARG A O 1
ATOM 736 N N . GLU A 1 93 ? -65.655 -33.203 58.675 1.00 73.81 93 GLU A N 1
ATOM 737 C CA . GLU A 1 93 ? -65.295 -32.453 57.461 1.00 73.81 93 GLU A CA 1
ATOM 738 C C . GLU A 1 93 ? -63.974 -31.696 57.642 1.00 73.81 93 GLU A C 1
ATOM 740 O O . GLU A 1 93 ? -63.113 -31.713 56.758 1.00 73.81 93 GLU A O 1
ATOM 745 N N . ARG A 1 94 ? -63.754 -31.125 58.837 1.00 74.75 94 ARG A N 1
ATOM 746 C CA . ARG A 1 94 ? -62.476 -30.489 59.204 1.00 74.75 94 ARG A CA 1
ATOM 747 C C . ARG A 1 94 ? -61.318 -31.485 59.202 1.00 74.75 94 ARG A C 1
ATOM 749 O O . ARG A 1 94 ? -60.246 -31.163 58.695 1.00 74.75 94 ARG A O 1
ATOM 756 N N . ARG A 1 95 ? -61.538 -32.706 59.706 1.00 75.50 95 ARG A N 1
ATOM 757 C CA . ARG A 1 95 ? -60.526 -33.776 59.676 1.00 75.50 95 ARG A CA 1
ATOM 758 C C . ARG A 1 95 ? -60.204 -34.211 58.248 1.00 75.50 95 ARG A C 1
ATOM 760 O O . ARG A 1 95 ? -59.033 -34.305 57.902 1.00 75.50 95 ARG A O 1
ATOM 767 N N . THR A 1 96 ? -61.206 -34.409 57.390 1.00 82.19 96 THR A N 1
ATOM 768 C CA . THR A 1 96 ? -60.958 -34.762 55.981 1.00 82.19 96 THR A CA 1
ATOM 769 C C . THR A 1 96 ? -60.255 -33.648 55.207 1.00 82.19 96 THR A C 1
ATOM 771 O O . THR A 1 96 ? -59.393 -33.937 54.380 1.00 82.19 96 THR A O 1
ATOM 774 N N . ALA A 1 97 ? -60.567 -32.380 55.493 1.00 79.62 97 ALA A N 1
ATOM 775 C CA . ALA A 1 97 ? -59.884 -31.240 54.889 1.00 79.62 97 ALA A CA 1
ATOM 776 C C . ALA A 1 97 ? -58.420 -31.138 55.352 1.00 79.62 97 ALA A C 1
ATOM 778 O O . ALA A 1 97 ? -57.543 -30.919 54.521 1.00 79.62 97 ALA A O 1
ATOM 779 N N . GLN A 1 98 ? -58.134 -31.375 56.639 1.00 81.94 98 GLN A N 1
ATOM 780 C CA . GLN A 1 98 ? -56.760 -31.436 57.155 1.00 81.94 98 GLN A CA 1
ATOM 781 C C . GLN A 1 98 ? -55.954 -32.582 56.539 1.00 81.94 98 GLN A C 1
ATOM 783 O O . GLN A 1 98 ? -54.813 -32.370 56.142 1.00 81.94 98 GLN A O 1
ATOM 788 N N . VAL A 1 99 ? -56.541 -33.776 56.405 1.00 87.19 99 VAL A N 1
ATOM 789 C CA . VAL A 1 99 ? -55.870 -34.921 55.765 1.00 87.19 99 VAL A CA 1
ATOM 790 C C . VAL A 1 99 ? -55.570 -34.626 54.296 1.00 87.19 99 VAL A C 1
ATOM 792 O O . VAL A 1 99 ? -54.447 -34.849 53.852 1.00 87.19 99 VAL A O 1
ATOM 795 N N . LYS A 1 100 ? -56.531 -34.062 53.551 1.00 86.69 100 LYS A N 1
ATOM 796 C CA . LYS A 1 100 ? -56.305 -33.635 52.161 1.00 86.69 100 LYS A CA 1
ATOM 797 C C . LYS A 1 100 ? -55.215 -32.572 52.068 1.00 86.69 100 LYS A C 1
ATOM 799 O O . LYS A 1 100 ? -54.343 -32.688 51.221 1.00 86.69 100 LYS A O 1
ATOM 804 N N . HIS A 1 101 ? -55.219 -31.587 52.962 1.00 86.38 101 HIS A N 1
ATOM 805 C CA . HIS A 1 101 ? -54.195 -30.547 52.994 1.00 86.38 101 HIS A CA 1
ATOM 806 C C . HIS A 1 101 ? -52.798 -31.115 53.280 1.00 86.38 101 HIS A C 1
ATOM 808 O O . HIS A 1 101 ? -51.845 -30.758 52.592 1.00 86.38 101 HIS A O 1
ATOM 814 N N . HIS A 1 102 ? -52.674 -32.038 54.239 1.00 86.94 102 HIS A N 1
ATOM 815 C CA . HIS A 1 102 ? -51.415 -32.732 54.512 1.00 86.94 102 HIS A CA 1
ATOM 816 C C . HIS A 1 102 ? -50.954 -33.591 53.330 1.00 86.94 102 HIS A C 1
ATOM 818 O O . HIS A 1 102 ? -49.765 -33.590 53.023 1.00 86.94 102 HIS A O 1
ATOM 824 N N . ALA A 1 103 ? -51.871 -34.272 52.636 1.00 88.62 103 ALA A N 1
ATOM 825 C CA . ALA A 1 103 ? -51.551 -35.010 51.417 1.00 88.62 103 ALA A CA 1
ATOM 826 C C . ALA A 1 103 ? -51.036 -34.068 50.313 1.00 88.62 103 ALA A C 1
ATOM 828 O O . ALA A 1 103 ? -49.943 -34.279 49.801 1.00 88.62 103 ALA A O 1
ATOM 829 N N . THR A 1 104 ? -51.729 -32.955 50.041 1.00 88.00 104 THR A N 1
ATOM 830 C CA . THR A 1 104 ? -51.274 -31.957 49.058 1.00 88.00 104 THR A CA 1
ATOM 831 C C . THR A 1 104 ? -49.933 -31.325 49.446 1.00 88.00 104 THR A C 1
ATOM 833 O O . THR A 1 104 ? -49.121 -31.025 48.576 1.00 88.00 104 THR A O 1
ATOM 836 N N . GLN A 1 105 ? -49.674 -31.095 50.738 1.00 90.94 105 GLN A N 1
ATOM 837 C CA . GLN A 1 105 ? -48.375 -30.596 51.199 1.00 90.94 105 GLN A CA 1
ATOM 838 C C . GLN A 1 105 ? -47.264 -31.623 50.993 1.00 90.94 105 GLN A C 1
ATOM 840 O O . GLN A 1 105 ? -46.181 -31.252 50.548 1.00 90.94 105 GLN A O 1
ATOM 845 N N . LYS A 1 106 ? -47.534 -32.899 51.274 1.00 93.75 106 LYS A N 1
ATOM 846 C CA . LYS A 1 106 ? -46.579 -33.984 51.050 1.00 93.75 106 LYS A CA 1
ATOM 847 C C . LYS A 1 106 ? -46.237 -34.122 49.565 1.00 93.75 106 LYS A C 1
ATOM 849 O O . LYS A 1 106 ? -45.059 -34.204 49.237 1.00 93.75 106 LYS A O 1
ATOM 854 N N . ASP A 1 107 ? -47.237 -34.049 48.689 1.00 91.81 107 ASP A N 1
ATOM 855 C CA . ASP A 1 107 ? -47.029 -34.087 47.238 1.00 91.81 107 ASP A CA 1
ATOM 856 C C . ASP A 1 107 ? -46.205 -32.882 46.765 1.00 91.81 107 ASP A C 1
ATOM 858 O O . ASP A 1 107 ? -45.262 -33.044 46.000 1.00 91.81 107 ASP A O 1
ATOM 862 N N . LYS A 1 108 ? -46.480 -31.675 47.282 1.00 92.12 108 LYS A N 1
ATOM 863 C CA . LYS A 1 108 ? -45.685 -30.473 46.970 1.00 92.12 108 LYS A CA 1
ATOM 864 C C . LYS A 1 108 ? -44.227 -30.587 47.417 1.00 92.12 108 LYS A C 1
ATOM 866 O O . LYS A 1 108 ? -43.351 -30.097 46.711 1.00 92.12 108 LYS A O 1
ATOM 871 N N . ILE A 1 109 ? -43.971 -31.190 48.579 1.00 93.31 109 ILE A N 1
ATOM 872 C CA . ILE A 1 109 ? -42.609 -31.409 49.081 1.00 93.31 109 ILE A CA 1
ATOM 873 C C . ILE A 1 109 ? -41.888 -32.426 48.194 1.00 93.31 109 ILE A C 1
ATOM 875 O O . ILE A 1 109 ? -40.792 -32.131 47.732 1.00 93.31 109 ILE A O 1
ATOM 879 N N . ALA A 1 110 ? -42.524 -33.556 47.874 1.00 93.38 110 ALA A N 1
ATOM 880 C CA . ALA A 1 110 ? -41.948 -34.563 46.982 1.00 93.38 110 ALA A CA 1
ATOM 881 C C . ALA A 1 110 ? -41.634 -33.990 45.584 1.00 93.38 110 ALA A C 1
ATOM 883 O O . ALA A 1 110 ? -40.575 -34.254 45.015 1.00 93.38 110 ALA A O 1
ATOM 884 N N . ASP A 1 111 ? -42.519 -33.146 45.051 1.00 93.62 111 ASP A N 1
ATOM 885 C CA . ASP A 1 111 ? -42.340 -32.494 43.751 1.00 93.62 111 ASP A CA 1
ATOM 886 C C . ASP A 1 111 ? -41.203 -31.450 43.779 1.00 93.62 111 ASP A C 1
ATOM 888 O O . ASP A 1 111 ? -40.433 -31.316 42.824 1.00 93.62 111 ASP A O 1
ATOM 892 N N . ALA A 1 112 ? -41.046 -30.731 44.898 1.00 91.50 112 ALA A N 1
ATOM 893 C CA . ALA A 1 112 ? -39.929 -29.813 45.115 1.00 91.50 112 ALA A CA 1
ATOM 894 C C . ALA A 1 112 ? -38.588 -30.552 45.282 1.00 91.50 112 ALA A C 1
ATOM 896 O O . ALA A 1 112 ? -37.580 -30.118 44.722 1.00 91.50 112 ALA A O 1
ATOM 897 N N . GLU A 1 113 ? -38.573 -31.682 45.992 1.00 93.69 113 GLU A N 1
ATOM 898 C CA . GLU A 1 113 ? -37.396 -32.546 46.144 1.00 93.69 113 GLU A CA 1
ATOM 899 C C . GLU A 1 113 ? -36.953 -33.136 44.798 1.00 93.69 113 GLU A C 1
ATOM 901 O O . GLU A 1 113 ? -35.762 -33.100 44.479 1.00 93.69 113 GLU A O 1
ATOM 906 N N . SER A 1 114 ? -37.894 -33.586 43.958 1.00 94.06 114 SER A N 1
ATOM 907 C CA . SER A 1 114 ? -37.594 -34.042 42.593 1.00 94.06 114 SER A CA 1
ATOM 908 C C . SER A 1 114 ? -36.955 -32.933 41.749 1.00 94.06 114 SER A C 1
ATOM 910 O O . SER A 1 114 ? -35.934 -33.157 41.099 1.00 94.06 114 SER A O 1
ATOM 912 N N . LYS A 1 115 ? -37.499 -31.707 41.800 1.00 93.06 115 LYS A N 1
ATOM 913 C CA . LYS A 1 115 ? -36.944 -30.545 41.078 1.00 93.06 115 LYS A CA 1
ATOM 914 C C . LYS A 1 115 ? -35.549 -30.165 41.566 1.00 93.06 115 LYS A C 1
ATOM 916 O O . LYS A 1 115 ? -34.694 -29.823 40.751 1.00 93.06 115 LYS A O 1
ATOM 921 N N . LEU A 1 116 ? -35.301 -30.242 42.874 1.00 93.94 116 LEU A N 1
ATOM 922 C CA . LEU A 1 116 ? -33.973 -30.017 43.445 1.00 93.94 116 LEU A CA 1
ATOM 923 C C . LEU A 1 116 ? -32.962 -31.050 42.941 1.00 93.94 116 LEU A C 1
ATOM 925 O O . LEU A 1 116 ? -31.865 -30.667 42.537 1.00 93.94 116 LEU A O 1
ATOM 929 N N . GLN A 1 117 ? -33.335 -32.332 42.890 1.00 94.50 117 GLN A N 1
ATOM 930 C CA . GLN A 1 117 ? -32.463 -33.375 42.346 1.00 94.50 117 GLN A CA 1
ATOM 931 C C . GLN A 1 117 ? -32.157 -33.159 40.858 1.00 94.50 117 GLN A C 1
ATOM 933 O O . GLN A 1 117 ? -31.009 -33.320 40.439 1.00 94.50 117 GLN A O 1
ATOM 938 N N . ASP A 1 118 ? -33.142 -32.755 40.056 1.00 92.19 118 ASP A N 1
ATOM 939 C CA . ASP A 1 118 ? -32.934 -32.488 38.630 1.00 92.19 118 ASP A CA 1
ATOM 940 C C . ASP A 1 118 ? -32.055 -31.257 38.378 1.00 92.19 118 ASP A C 1
ATOM 942 O O . ASP A 1 118 ? -31.159 -31.305 37.529 1.00 92.19 118 ASP A O 1
ATOM 946 N N . LEU A 1 119 ? -32.237 -30.183 39.155 1.00 92.19 119 LEU A N 1
ATOM 947 C CA . LEU A 1 119 ? -31.353 -29.014 39.119 1.00 92.19 119 LEU A CA 1
ATOM 948 C C . LEU A 1 119 ? -29.928 -29.380 39.538 1.00 92.19 119 LEU A C 1
ATOM 950 O O . LEU A 1 119 ? -28.973 -28.965 38.884 1.00 92.19 119 LEU A O 1
ATOM 954 N N . GLN A 1 120 ? -29.768 -30.212 40.567 1.00 92.69 120 GLN A N 1
ATOM 955 C CA . GLN A 1 120 ? -28.455 -30.676 41.009 1.00 92.69 120 GLN A CA 1
ATOM 956 C C . GLN A 1 120 ? -27.752 -31.497 39.913 1.00 92.69 120 GLN A C 1
ATOM 958 O O . GLN A 1 120 ? -26.577 -31.262 39.631 1.00 92.69 120 GLN A O 1
ATOM 963 N N . ARG A 1 121 ? -28.476 -32.377 39.202 1.00 93.50 121 ARG A N 1
ATOM 964 C CA . ARG A 1 121 ? -27.950 -33.099 38.025 1.00 93.50 121 ARG A CA 1
ATOM 965 C C . ARG A 1 121 ? -27.592 -32.161 36.869 1.00 93.50 121 ARG A C 1
ATOM 967 O O . ARG A 1 121 ? -26.622 -32.413 36.156 1.00 93.50 121 ARG A O 1
ATOM 974 N N . ALA A 1 122 ? -28.372 -31.104 36.638 1.00 89.88 122 ALA A N 1
ATOM 975 C CA . ALA A 1 122 ? -28.081 -30.111 35.603 1.00 89.88 122 ALA A CA 1
ATOM 976 C C . ALA A 1 122 ? -26.802 -29.317 35.919 1.00 89.88 122 ALA A C 1
ATOM 978 O O . ALA A 1 122 ? -25.951 -29.168 35.044 1.00 89.88 122 ALA A O 1
ATOM 979 N N . VAL A 1 123 ? -26.619 -28.898 37.176 1.00 92.06 123 VAL A N 1
ATOM 980 C CA . VAL A 1 123 ? -25.403 -28.207 37.634 1.00 92.06 123 VAL A CA 1
ATOM 981 C C . VAL A 1 123 ? -24.175 -29.109 37.508 1.00 92.06 123 VAL A C 1
ATOM 983 O O . VAL A 1 123 ? -23.160 -28.675 36.970 1.00 92.06 123 VAL A O 1
ATOM 986 N N . SER A 1 124 ? -24.260 -30.381 37.917 1.00 91.69 124 SER A N 1
ATOM 987 C CA . SER A 1 124 ? -23.142 -31.324 37.760 1.00 91.69 124 SER A CA 1
ATOM 988 C C . SER A 1 124 ? -22.761 -31.559 36.293 1.00 91.69 124 SER A C 1
ATOM 990 O O . SER A 1 124 ? -21.573 -31.633 35.987 1.00 91.69 124 SER A O 1
ATOM 992 N N . ARG A 1 125 ? -23.738 -31.627 35.373 1.00 91.50 125 ARG A N 1
ATOM 993 C CA . ARG A 1 125 ? -23.468 -31.715 33.925 1.00 91.50 125 ARG A CA 1
ATOM 994 C C . ARG A 1 125 ? -22.788 -30.455 33.394 1.00 91.50 125 ARG A C 1
ATOM 996 O O . ARG A 1 125 ? -21.761 -30.566 32.734 1.00 91.50 125 ARG A O 1
ATOM 1003 N N . SER A 1 126 ? -23.302 -29.278 33.749 1.00 88.38 126 SER A N 1
ATOM 1004 C CA . SER A 1 126 ? -22.727 -27.999 33.319 1.00 88.38 126 SER A CA 1
ATOM 1005 C C . SER A 1 126 ? -21.296 -27.801 33.829 1.00 88.38 126 SER A C 1
ATOM 1007 O O . SER A 1 126 ? -20.452 -27.320 33.078 1.00 88.38 126 SER A O 1
ATOM 1009 N N . LEU A 1 127 ? -20.991 -28.215 35.064 1.00 89.19 127 LEU A N 1
ATOM 1010 C CA . LEU A 1 127 ? -19.626 -28.184 35.599 1.00 89.19 127 LEU A CA 1
ATOM 1011 C C . LEU A 1 127 ? -18.691 -29.151 34.854 1.00 89.19 127 LEU A C 1
ATOM 1013 O O . LEU A 1 127 ? -17.535 -28.811 34.604 1.00 89.19 127 LEU A O 1
ATOM 1017 N N . GLY A 1 128 ? -19.187 -30.328 34.459 1.00 89.94 128 GLY A N 1
ATOM 1018 C CA . GLY A 1 128 ? -18.439 -31.274 33.625 1.00 89.94 128 GLY A CA 1
ATOM 1019 C C . GLY A 1 128 ? -18.124 -30.715 32.234 1.00 89.94 128 GLY A C 1
ATOM 1020 O O . GLY A 1 128 ? -16.981 -30.780 31.784 1.00 89.94 128 GLY A O 1
ATOM 1021 N N . GLU A 1 129 ? -19.111 -30.100 31.580 1.00 89.69 129 GLU A N 1
ATOM 1022 C CA . GLU A 1 129 ? -18.939 -29.429 30.284 1.00 89.69 129 GLU A CA 1
ATOM 1023 C C . GLU A 1 129 ? -17.968 -28.246 30.380 1.00 89.69 129 GLU A C 1
ATOM 1025 O O . GLU A 1 129 ? -17.085 -28.100 29.536 1.00 89.69 129 GLU A O 1
ATOM 1030 N N . GLN A 1 130 ? -18.063 -27.442 31.444 1.00 87.62 130 GLN A N 1
ATOM 1031 C CA . GLN A 1 130 ? -17.139 -26.336 31.687 1.00 87.62 130 GLN A CA 1
ATOM 1032 C C . GLN A 1 130 ? -15.698 -26.837 31.869 1.00 87.62 130 GLN A C 1
ATOM 1034 O O . GLN A 1 130 ? -14.777 -26.263 31.289 1.00 87.62 130 GLN A O 1
ATOM 1039 N N . GLY A 1 131 ? -15.492 -27.930 32.611 1.00 88.44 131 GLY A N 1
ATOM 1040 C CA . GLY A 1 131 ? -14.180 -28.568 32.743 1.00 88.44 131 GLY A CA 1
ATOM 1041 C C . GLY A 1 131 ? -13.628 -29.070 31.404 1.00 88.44 131 GLY A C 1
ATOM 1042 O O . GLY A 1 131 ? -12.457 -28.842 31.097 1.00 88.44 131 GLY A O 1
ATOM 1043 N N . SER A 1 132 ? -14.478 -29.682 30.572 1.00 88.81 132 SER A N 1
ATOM 1044 C CA . SER A 1 132 ? -14.108 -30.130 29.222 1.00 88.81 132 SER A CA 1
ATOM 1045 C C . SER A 1 132 ? -13.684 -28.965 28.324 1.00 88.81 132 SER A C 1
ATOM 1047 O O . SER A 1 132 ? -12.652 -29.045 27.662 1.00 88.81 132 SER A O 1
ATOM 1049 N N . LEU A 1 133 ? -14.434 -27.860 28.334 1.00 85.62 133 LEU A N 1
ATOM 1050 C CA . LEU A 1 133 ? -14.126 -26.673 27.532 1.00 85.62 133 LEU A CA 1
ATOM 1051 C C . LEU A 1 133 ? -12.834 -25.984 27.981 1.00 85.62 133 LEU A C 1
ATOM 1053 O O . LEU A 1 133 ? -12.059 -25.532 27.143 1.00 85.62 133 LEU A O 1
ATOM 1057 N N . VAL A 1 134 ? -12.563 -25.927 29.288 1.00 87.69 134 VAL A N 1
ATOM 1058 C CA . VAL A 1 134 ? -11.295 -25.389 29.811 1.00 87.69 134 VAL A CA 1
ATOM 1059 C C . VAL A 1 134 ? -10.114 -26.249 29.357 1.00 87.69 134 VAL A C 1
ATOM 1061 O O . VAL A 1 134 ? -9.080 -25.710 28.958 1.00 87.69 134 VAL A O 1
ATOM 1064 N N . MET A 1 135 ? -10.264 -27.576 29.357 1.00 86.69 135 MET A N 1
ATOM 1065 C CA . MET A 1 135 ? -9.237 -28.498 28.861 1.00 86.69 135 MET A CA 1
ATOM 1066 C C . MET A 1 135 ? -8.999 -28.334 27.353 1.00 86.69 135 MET A C 1
ATOM 1068 O O . MET A 1 135 ? -7.847 -28.269 26.924 1.00 86.69 135 MET A O 1
ATOM 1072 N N . GLU A 1 136 ? -10.064 -28.206 26.558 1.00 84.88 136 GLU A N 1
ATOM 1073 C CA . GLU A 1 136 ? -9.982 -27.955 25.114 1.00 84.88 136 GLU A CA 1
ATOM 1074 C C . GLU A 1 136 ? -9.308 -26.608 24.813 1.00 84.88 136 GLU A C 1
ATOM 1076 O O . GLU A 1 136 ? -8.382 -26.545 24.003 1.00 84.88 136 GLU A O 1
ATOM 1081 N N . HIS A 1 137 ? -9.687 -25.549 25.534 1.00 83.75 137 HIS A N 1
ATOM 1082 C CA . HIS A 1 137 ? -9.066 -24.229 25.425 1.00 83.75 137 HIS A CA 1
ATOM 1083 C C . HIS A 1 137 ? -7.569 -24.278 25.745 1.00 83.75 137 HIS A C 1
ATOM 1085 O O . HIS A 1 137 ? -6.748 -23.794 24.969 1.00 83.75 137 HIS A O 1
ATOM 1091 N N . THR A 1 138 ? -7.200 -24.940 26.846 1.00 87.25 138 THR A N 1
ATOM 1092 C CA . THR A 1 138 ? -5.794 -25.130 27.236 1.00 87.25 138 THR A CA 1
ATOM 1093 C C . THR A 1 138 ? -5.012 -25.906 26.166 1.00 87.25 138 THR A C 1
ATOM 1095 O O . THR A 1 138 ? -3.838 -25.627 25.915 1.00 87.25 138 THR A O 1
ATOM 1098 N N . GLY A 1 139 ? -5.649 -26.886 25.512 1.00 84.12 139 GLY A N 1
ATOM 1099 C CA . GLY A 1 139 ? -5.068 -27.633 24.394 1.00 84.12 139 GLY A CA 1
ATOM 1100 C C . GLY A 1 139 ? -4.812 -26.755 23.168 1.00 84.12 139 GLY A C 1
ATOM 1101 O O . GLY A 1 139 ? -3.709 -26.773 22.617 1.00 84.12 139 GLY A O 1
ATOM 1102 N N . LEU A 1 140 ? -5.793 -25.936 22.785 1.00 82.94 140 LEU A N 1
ATOM 1103 C CA . LEU A 1 140 ? -5.681 -24.999 21.666 1.00 82.94 140 LEU A CA 1
ATOM 1104 C C . LEU A 1 140 ? -4.627 -23.914 21.922 1.00 82.94 140 LEU A C 1
ATOM 1106 O O . LEU A 1 140 ? -3.840 -23.613 21.027 1.00 82.94 140 LEU A O 1
ATOM 1110 N N . GLU A 1 141 ? -4.544 -23.372 23.139 1.00 83.38 141 GLU A N 1
ATOM 1111 C CA . GLU A 1 141 ? -3.498 -22.411 23.516 1.00 83.38 141 GLU A CA 1
ATOM 1112 C C . GLU A 1 141 ? -2.095 -23.011 23.377 1.00 83.38 141 GLU A C 1
ATOM 1114 O O . GLU A 1 141 ? -1.203 -22.378 22.807 1.00 83.38 141 GLU A O 1
ATOM 1119 N N . LYS A 1 142 ? -1.898 -24.261 23.820 1.00 85.69 142 LYS A N 1
ATOM 1120 C CA . LYS A 1 142 ? -0.625 -24.977 23.632 1.00 85.69 142 LYS A CA 1
ATOM 1121 C C . LYS A 1 142 ? -0.316 -25.227 22.159 1.00 85.69 142 LYS A C 1
ATOM 1123 O O . LYS A 1 142 ? 0.836 -25.086 21.756 1.00 85.69 142 LYS A O 1
ATOM 1128 N N . GLN A 1 143 ? -1.316 -25.573 21.350 1.00 81.31 143 GLN A N 1
ATOM 1129 C CA . GLN A 1 143 ? -1.136 -25.779 19.913 1.00 81.31 143 GLN A CA 1
ATOM 1130 C C . GLN A 1 143 ? -0.750 -24.475 19.198 1.00 81.31 143 GLN A C 1
ATOM 1132 O O . GLN A 1 143 ? 0.167 -24.482 18.378 1.00 81.31 143 GLN A O 1
ATOM 1137 N N . ILE A 1 144 ? -1.377 -23.348 19.552 1.00 76.81 144 ILE A N 1
ATOM 1138 C CA . ILE A 1 144 ? -1.015 -22.018 19.040 1.00 76.81 144 ILE A CA 1
ATOM 1139 C C . ILE A 1 144 ? 0.412 -21.656 19.453 1.00 76.81 144 ILE A C 1
ATOM 1141 O O . ILE A 1 144 ? 1.196 -21.238 18.604 1.00 76.81 144 ILE A O 1
ATOM 1145 N N . ALA A 1 145 ? 0.778 -21.855 20.723 1.00 82.56 145 ALA A N 1
ATOM 1146 C CA . ALA A 1 145 ? 2.133 -21.589 21.202 1.00 82.56 145 ALA A CA 1
ATOM 1147 C C . ALA A 1 145 ? 3.178 -22.441 20.459 1.00 82.56 145 ALA A C 1
ATOM 1149 O O . ALA A 1 145 ? 4.232 -21.938 20.074 1.00 82.56 145 ALA A O 1
ATOM 1150 N N . MET A 1 146 ? 2.865 -23.712 20.189 1.00 79.38 146 MET A N 1
ATOM 1151 C CA . MET A 1 146 ? 3.738 -24.621 19.444 1.00 79.38 146 MET A CA 1
ATOM 1152 C C . MET A 1 146 ? 3.880 -24.212 17.972 1.00 79.38 146 MET A C 1
ATOM 1154 O O . MET A 1 146 ? 4.995 -24.203 17.452 1.00 79.38 146 MET A O 1
ATOM 1158 N N . MET A 1 147 ? 2.787 -23.807 17.315 1.00 75.19 147 MET A N 1
ATOM 1159 C CA . MET A 1 147 ? 2.832 -23.254 15.955 1.00 75.19 147 MET A CA 1
ATOM 1160 C C . MET A 1 147 ? 3.644 -21.958 15.900 1.00 75.19 147 MET A C 1
ATOM 1162 O O . MET A 1 147 ? 4.492 -21.808 15.029 1.00 75.19 147 MET A O 1
ATOM 1166 N N . GLN A 1 148 ? 3.458 -21.047 16.859 1.00 77.12 148 GLN A N 1
ATOM 1167 C CA . GLN A 1 148 ? 4.244 -19.813 16.951 1.00 77.12 148 GLN A CA 1
ATOM 1168 C C . GLN A 1 148 ? 5.732 -20.095 17.188 1.00 77.12 148 GLN A C 1
ATOM 1170 O O . GLN A 1 148 ? 6.590 -19.407 16.635 1.00 77.12 148 GLN A O 1
ATOM 1175 N N . GLN A 1 149 ? 6.056 -21.118 17.983 1.00 79.12 149 GLN A N 1
ATOM 1176 C CA . GLN A 1 149 ? 7.433 -21.547 18.206 1.00 79.12 149 GLN A CA 1
ATOM 1177 C C . GLN A 1 149 ? 8.043 -22.164 16.938 1.00 79.12 149 GLN A C 1
ATOM 1179 O O . GLN A 1 149 ? 9.193 -21.865 16.619 1.00 79.12 149 GLN A O 1
ATOM 1184 N N . GLN A 1 150 ? 7.285 -22.968 16.186 1.00 71.56 150 GLN A N 1
ATOM 1185 C CA . GLN A 1 150 ? 7.716 -23.480 14.882 1.00 71.56 150 GLN A CA 1
ATOM 1186 C C . GLN A 1 150 ? 7.917 -22.354 13.865 1.00 71.56 150 GLN A C 1
ATOM 1188 O O . GLN A 1 150 ? 8.959 -22.337 13.216 1.00 71.56 150 GLN A O 1
ATOM 1193 N N . ASP A 1 151 ? 7.001 -21.384 13.787 1.00 65.88 151 ASP A N 1
ATOM 1194 C CA . ASP A 1 151 ? 7.132 -20.182 12.953 1.00 65.88 151 ASP A CA 1
ATOM 1195 C C . ASP A 1 151 ? 8.361 -19.349 13.338 1.00 65.88 151 ASP A C 1
ATOM 1197 O O . ASP A 1 151 ? 9.044 -18.791 12.481 1.00 65.88 151 ASP A O 1
ATOM 1201 N N . ALA A 1 152 ? 8.677 -19.255 14.632 1.00 67.81 152 ALA A N 1
ATOM 1202 C CA . ALA A 1 152 ? 9.873 -18.567 15.107 1.00 67.81 152 ALA A CA 1
ATOM 1203 C C . ALA A 1 152 ? 11.162 -19.322 14.737 1.00 67.81 152 ALA A C 1
ATOM 1205 O O . ALA A 1 152 ? 12.171 -18.691 14.416 1.00 67.81 152 ALA A O 1
ATOM 1206 N N . LEU A 1 153 ? 11.143 -20.659 14.763 1.00 68.88 153 LEU A N 1
ATOM 1207 C CA . LEU A 1 153 ? 12.280 -21.504 14.387 1.00 68.88 153 LEU A CA 1
ATOM 1208 C C . LEU A 1 153 ? 12.514 -21.513 12.869 1.00 68.88 153 LEU A C 1
ATOM 1210 O O . LEU A 1 153 ? 13.659 -21.372 12.440 1.00 68.88 153 LEU A O 1
ATOM 1214 N N . THR A 1 154 ? 11.462 -21.585 12.050 1.00 61.38 154 THR A N 1
ATOM 1215 C CA . THR A 1 154 ? 11.571 -21.434 10.587 1.00 61.38 154 THR A CA 1
ATOM 1216 C C . THR A 1 154 ? 11.997 -20.021 10.201 1.00 61.38 154 THR A C 1
ATOM 1218 O O . THR A 1 154 ? 12.885 -19.870 9.363 1.00 61.38 154 THR A O 1
ATOM 1221 N N . LYS A 1 155 ? 11.488 -18.980 10.879 1.00 58.44 155 LYS A N 1
ATOM 1222 C CA . LYS A 1 155 ? 11.996 -17.608 10.710 1.00 58.44 155 LYS A CA 1
ATOM 1223 C C . LYS A 1 155 ? 13.467 -17.475 11.101 1.00 58.44 155 LYS A C 1
ATOM 1225 O O . LYS A 1 155 ? 14.192 -16.784 10.403 1.00 58.44 155 LYS A O 1
ATOM 1230 N N . LYS A 1 156 ? 13.951 -18.147 12.152 1.00 53.81 156 LYS A N 1
ATOM 1231 C CA . LYS A 1 156 ? 15.384 -18.134 12.513 1.00 53.81 156 LYS A CA 1
ATOM 1232 C C . LYS A 1 156 ? 16.283 -18.836 11.487 1.00 53.81 156 LYS A C 1
ATOM 1234 O O . LYS A 1 156 ? 17.443 -18.459 11.375 1.00 53.81 156 LYS A O 1
ATOM 1239 N N . GLY A 1 157 ? 15.767 -19.817 10.742 1.00 51.50 157 GLY A N 1
ATOM 1240 C CA . GLY A 1 157 ? 16.513 -20.524 9.690 1.00 51.50 157 GLY A CA 1
ATOM 1241 C C . GLY A 1 157 ? 16.504 -19.840 8.315 1.00 51.50 157 GLY A C 1
ATOM 1242 O O . GLY A 1 157 ? 17.384 -20.108 7.505 1.00 51.50 157 GLY A O 1
ATOM 1243 N N . GLN A 1 158 ? 15.537 -18.953 8.051 1.00 47.12 158 GLN A N 1
ATOM 1244 C CA . GLN A 1 158 ? 15.355 -18.250 6.770 1.00 47.12 158 GLN A CA 1
ATOM 1245 C C . GLN A 1 158 ? 15.268 -16.720 6.907 1.00 47.12 158 GLN A C 1
ATOM 1247 O O . GLN A 1 158 ? 14.806 -16.044 5.988 1.00 47.12 158 GLN A O 1
ATOM 1252 N N . ALA A 1 159 ? 15.713 -16.143 8.026 1.00 43.00 159 ALA A N 1
ATOM 1253 C CA . ALA A 1 159 ? 15.830 -14.696 8.168 1.00 43.00 159 ALA A CA 1
ATOM 1254 C C . ALA A 1 159 ? 17.005 -14.187 7.323 1.00 43.00 159 ALA A C 1
ATOM 1256 O O . ALA A 1 159 ? 18.037 -13.767 7.842 1.00 43.00 159 ALA A O 1
ATOM 1257 N N . SER A 1 160 ? 16.820 -14.161 6.001 1.00 46.88 160 SER A N 1
ATOM 1258 C CA . SER A 1 160 ? 17.335 -13.024 5.254 1.00 46.88 160 SER A CA 1
ATOM 1259 C C . SER A 1 160 ? 16.787 -11.797 5.986 1.00 46.88 160 SER A C 1
ATOM 1261 O O . SER A 1 160 ? 15.566 -11.736 6.175 1.00 46.88 160 SER A O 1
ATOM 1263 N N . PRO A 1 161 ? 17.639 -10.896 6.508 1.00 51.19 161 PRO A N 1
ATOM 1264 C CA . PRO A 1 161 ? 17.171 -9.713 7.210 1.00 51.19 161 PRO A CA 1
ATOM 1265 C C . PRO A 1 161 ? 16.135 -9.055 6.310 1.00 51.19 161 PRO A C 1
ATOM 1267 O O . PRO A 1 161 ? 16.457 -8.702 5.173 1.00 51.19 161 PRO A O 1
ATOM 1270 N N . GLN A 1 162 ? 14.877 -8.988 6.768 1.00 54.97 162 GLN A N 1
ATOM 1271 C CA . GLN A 1 162 ? 13.872 -8.250 6.018 1.00 54.97 162 GLN A CA 1
ATOM 1272 C C . GLN A 1 162 ? 14.465 -6.859 5.827 1.00 54.97 162 GLN A C 1
ATOM 1274 O O . GLN A 1 162 ? 14.869 -6.257 6.830 1.00 54.97 162 GLN A O 1
ATOM 1279 N N . PRO A 1 163 ? 14.628 -6.395 4.579 1.00 57.12 163 PRO A N 1
ATOM 1280 C CA . PRO A 1 163 ? 15.268 -5.124 4.328 1.00 57.12 163 PRO A CA 1
ATOM 1281 C C . PRO A 1 163 ? 14.424 -4.074 5.034 1.00 57.12 163 PRO A C 1
ATOM 1283 O O . PRO A 1 163 ? 13.309 -3.769 4.615 1.00 57.12 163 PRO A O 1
ATOM 1286 N N . THR A 1 164 ? 14.927 -3.574 6.163 1.00 65.56 164 THR A N 1
ATOM 1287 C CA . THR A 1 164 ? 14.300 -2.455 6.849 1.00 65.56 164 THR A CA 1
ATOM 1288 C C . THR A 1 164 ? 14.210 -1.335 5.826 1.00 65.56 164 THR A C 1
ATOM 1290 O O . THR A 1 164 ? 15.244 -1.035 5.213 1.00 65.56 164 THR A O 1
ATOM 1293 N N . PRO A 1 165 ? 13.022 -0.740 5.614 1.00 71.56 165 PRO A N 1
ATOM 1294 C CA . PRO A 1 165 ? 12.862 0.340 4.660 1.00 71.56 165 PRO A CA 1
ATOM 1295 C C . PRO A 1 165 ? 13.950 1.377 4.911 1.00 71.56 165 PRO A C 1
ATOM 1297 O O . PRO A 1 165 ? 14.100 1.878 6.031 1.00 71.56 165 PRO A O 1
ATOM 1300 N N . ARG A 1 166 ? 14.766 1.643 3.891 1.00 85.31 166 ARG A N 1
ATOM 1301 C CA . ARG A 1 166 ? 15.821 2.647 3.989 1.00 85.31 166 ARG A CA 1
ATOM 1302 C C . ARG A 1 166 ? 15.152 3.983 4.307 1.00 85.31 166 ARG A C 1
ATOM 1304 O O . ARG A 1 166 ? 14.306 4.430 3.533 1.00 85.31 166 ARG A O 1
ATOM 1311 N N . LYS A 1 167 ? 15.523 4.601 5.433 1.00 91.06 167 LYS A N 1
ATOM 1312 C CA . LYS A 1 167 ? 15.118 5.976 5.748 1.00 91.06 167 LYS A CA 1
ATOM 1313 C C . LYS A 1 167 ? 15.789 6.913 4.752 1.00 91.06 167 LYS A C 1
ATOM 1315 O O . LYS A 1 167 ? 17.012 6.869 4.617 1.00 91.06 167 LYS A O 1
ATOM 1320 N N . ILE A 1 168 ? 14.992 7.719 4.064 1.00 93.62 168 ILE A N 1
ATOM 1321 C CA . ILE A 1 168 ? 15.478 8.688 3.079 1.00 93.62 168 ILE A CA 1
ATOM 1322 C C . ILE A 1 168 ? 15.715 10.024 3.785 1.00 93.62 168 ILE A C 1
ATOM 1324 O O . ILE A 1 168 ? 14.819 10.546 4.450 1.00 93.62 168 ILE A O 1
ATOM 1328 N N . ASP A 1 169 ? 16.930 10.562 3.667 1.00 95.88 169 ASP A N 1
ATOM 1329 C CA . ASP A 1 169 ? 17.258 11.897 4.178 1.00 95.88 169 ASP A CA 1
ATOM 1330 C C . ASP A 1 169 ? 16.625 12.954 3.254 1.00 95.88 169 ASP A C 1
ATOM 1332 O O . ASP A 1 169 ? 16.811 12.860 2.039 1.00 95.88 169 ASP A O 1
ATOM 1336 N N . PRO A 1 170 ? 15.912 13.975 3.771 1.00 97.19 170 PRO A N 1
ATOM 1337 C CA . PRO A 1 170 ? 15.376 15.066 2.954 1.00 97.19 170 PRO A CA 1
ATOM 1338 C C . PRO A 1 170 ? 16.409 15.765 2.056 1.00 97.19 170 PRO A C 1
ATOM 1340 O O . PRO A 1 170 ? 16.045 16.313 1.017 1.00 97.19 170 PRO A O 1
ATOM 1343 N N . ASN A 1 171 ? 17.689 15.751 2.435 1.00 97.50 171 ASN A N 1
ATOM 1344 C CA . ASN A 1 171 ? 18.785 16.351 1.675 1.00 97.50 171 ASN A CA 1
ATOM 1345 C C . ASN A 1 171 ? 19.484 15.368 0.725 1.00 97.50 171 ASN A C 1
ATOM 1347 O O . ASN A 1 171 ? 20.412 15.770 0.022 1.00 97.50 171 ASN A O 1
ATOM 1351 N N . GLU A 1 172 ? 19.076 14.096 0.698 1.00 97.44 172 GLU A N 1
ATOM 1352 C CA . GLU A 1 172 ? 19.612 13.118 -0.244 1.00 97.44 172 GLU A CA 1
ATOM 1353 C C . GLU A 1 172 ? 19.310 13.561 -1.682 1.00 97.44 172 GLU A C 1
ATOM 1355 O O . GLU A 1 172 ? 18.175 13.909 -2.012 1.00 97.44 172 GLU A O 1
ATOM 1360 N N . MET A 1 173 ? 20.332 13.561 -2.541 1.00 98.00 173 MET A N 1
ATOM 1361 C CA . MET A 1 173 ? 20.179 13.889 -3.957 1.00 98.00 173 MET A CA 1
ATOM 1362 C C . MET A 1 173 ? 19.693 12.650 -4.713 1.00 98.00 173 MET A C 1
ATOM 1364 O O . MET A 1 173 ? 20.393 11.641 -4.771 1.00 98.00 173 MET A O 1
ATOM 1368 N N . LEU A 1 174 ? 18.508 12.742 -5.307 1.00 97.25 174 LEU A N 1
ATOM 1369 C CA . LEU A 1 174 ? 17.861 11.677 -6.062 1.00 97.25 174 LEU A CA 1
ATOM 1370 C C . LEU A 1 174 ? 17.892 11.980 -7.560 1.00 97.25 174 LEU A C 1
ATOM 1372 O O . LEU A 1 174 ? 17.735 13.124 -7.988 1.00 97.25 174 LEU A O 1
ATOM 1376 N N . GLU A 1 175 ? 18.057 10.931 -8.357 1.00 97.38 175 GLU A N 1
ATOM 1377 C CA . GLU A 1 175 ? 17.986 11.009 -9.812 1.00 97.38 175 GLU A CA 1
ATOM 1378 C C . GLU A 1 175 ? 16.527 11.032 -10.284 1.00 97.38 175 GLU A C 1
ATOM 1380 O O . GLU A 1 175 ? 15.776 10.067 -10.124 1.00 97.38 175 GLU A O 1
ATOM 1385 N N . VAL A 1 176 ? 16.133 12.131 -10.917 1.00 97.00 176 VAL A N 1
ATOM 1386 C CA . VAL A 1 176 ? 14.818 12.324 -11.526 1.00 97.00 176 VAL A CA 1
ATOM 1387 C C . VAL A 1 176 ? 14.934 12.110 -13.032 1.00 97.00 176 VAL A C 1
ATOM 1389 O O . VAL A 1 176 ? 15.712 12.812 -13.682 1.00 97.00 176 VAL A O 1
ATOM 1392 N N . PRO A 1 177 ? 14.180 11.174 -13.629 1.00 94.69 177 PRO A N 1
ATOM 1393 C CA . PRO A 1 177 ? 14.223 10.966 -15.067 1.00 94.69 177 PRO A CA 1
ATOM 1394 C C . PRO A 1 177 ? 13.652 12.185 -15.804 1.00 94.69 177 PRO A C 1
ATOM 1396 O O . PRO A 1 177 ? 12.507 12.577 -15.590 1.00 94.69 177 PRO A O 1
ATOM 1399 N N . THR A 1 178 ? 14.445 12.744 -16.715 1.00 95.19 178 THR A N 1
ATOM 1400 C CA . THR A 1 178 ? 14.048 13.793 -17.664 1.00 95.19 178 THR A CA 1
ATOM 1401 C C . THR A 1 178 ? 14.023 13.230 -19.088 1.00 95.19 178 THR A C 1
ATOM 1403 O O . THR A 1 178 ? 14.389 12.070 -19.310 1.00 95.19 178 THR A O 1
ATOM 1406 N N . ALA A 1 179 ? 13.551 14.023 -20.056 1.00 91.75 179 ALA A N 1
ATOM 1407 C CA . ALA A 1 179 ? 13.538 13.626 -21.466 1.00 91.75 179 ALA A CA 1
ATOM 1408 C C . ALA A 1 179 ? 14.953 13.316 -21.990 1.00 91.75 179 ALA A C 1
ATOM 1410 O O . ALA A 1 179 ? 15.128 12.338 -22.716 1.00 91.75 179 ALA A O 1
ATOM 1411 N N . ASP A 1 180 ? 15.946 14.090 -21.544 1.00 91.81 180 ASP A N 1
ATOM 1412 C CA . ASP A 1 180 ? 17.325 14.044 -22.044 1.00 91.81 180 ASP A CA 1
ATOM 1413 C C . ASP A 1 180 ? 18.288 13.251 -21.141 1.00 91.81 180 ASP A C 1
ATOM 1415 O O . ASP A 1 180 ? 19.464 13.106 -21.463 1.00 91.81 180 ASP A O 1
ATOM 1419 N N . GLY A 1 181 ? 17.826 12.728 -19.999 1.00 92.56 181 GLY A N 1
ATOM 1420 C CA . GLY A 1 181 ? 18.691 12.016 -19.057 1.00 92.56 181 GLY A CA 1
ATOM 1421 C C . GLY A 1 181 ? 18.164 12.031 -17.628 1.00 92.56 181 GLY A C 1
ATOM 1422 O O . GLY A 1 181 ? 17.015 11.673 -17.376 1.00 92.56 181 GLY A O 1
ATOM 1423 N N . PHE A 1 182 ? 19.014 12.395 -16.675 1.00 95.69 182 PHE A N 1
ATOM 1424 C CA . PHE A 1 182 ? 18.640 12.518 -15.270 1.00 95.69 182 PHE A CA 1
ATOM 1425 C C . PHE A 1 182 ? 18.939 13.931 -14.777 1.00 95.69 182 PHE A C 1
ATOM 1427 O O . PHE A 1 182 ? 19.969 14.507 -15.119 1.00 95.69 182 PHE A O 1
ATOM 1434 N N . ALA A 1 183 ? 18.036 14.477 -13.972 1.00 96.38 183 ALA A N 1
ATOM 1435 C CA . ALA A 1 183 ? 18.279 15.664 -13.167 1.00 96.38 183 ALA A CA 1
ATOM 1436 C C . ALA A 1 183 ? 18.447 15.244 -11.706 1.00 96.38 183 ALA A C 1
ATOM 1438 O O . ALA A 1 183 ? 17.785 14.315 -11.252 1.00 96.38 183 ALA A O 1
ATOM 1439 N N . MET A 1 184 ? 19.314 15.926 -10.964 1.00 97.81 184 MET A N 1
ATOM 1440 C CA . MET A 1 184 ? 19.466 15.683 -9.531 1.00 97.81 184 MET A CA 1
ATOM 1441 C C . MET A 1 184 ? 18.514 16.601 -8.762 1.00 97.81 184 MET A C 1
ATOM 1443 O O . MET A 1 184 ? 18.558 17.815 -8.946 1.00 97.81 184 MET A O 1
ATOM 1447 N N . MET A 1 185 ? 17.683 16.038 -7.889 1.00 97.88 185 MET A N 1
ATOM 1448 C CA . MET A 1 185 ? 16.730 16.780 -7.056 1.00 97.88 185 MET A CA 1
ATOM 1449 C C . MET A 1 185 ? 16.811 16.287 -5.613 1.00 97.88 185 MET A C 1
ATOM 1451 O O . MET A 1 185 ? 17.049 15.100 -5.395 1.00 97.88 185 MET A O 1
ATOM 1455 N N . ARG A 1 186 ? 16.639 17.160 -4.613 1.00 98.19 186 ARG A N 1
ATOM 1456 C CA . ARG 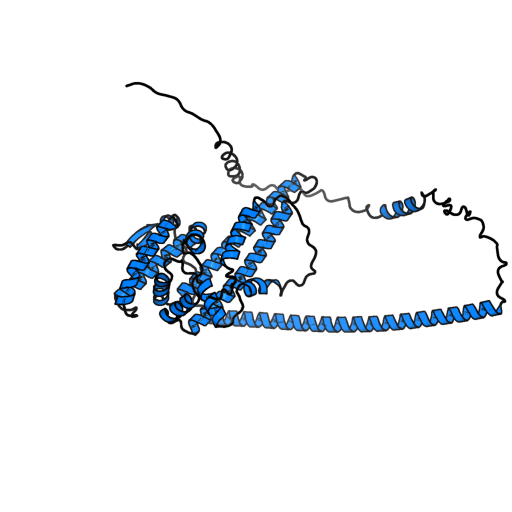A 1 186 ? 16.645 16.695 -3.218 1.00 98.19 186 ARG A CA 1
ATOM 1457 C C . ARG A 1 186 ? 15.391 15.877 -2.939 1.00 98.19 186 ARG A C 1
ATOM 1459 O O . ARG A 1 186 ? 14.325 16.157 -3.485 1.00 98.19 186 ARG A O 1
ATOM 1466 N N . ALA A 1 187 ? 15.493 14.898 -2.049 1.00 97.75 187 ALA A N 1
ATOM 1467 C CA . ALA A 1 187 ? 14.349 14.094 -1.634 1.00 97.75 187 ALA A CA 1
ATOM 1468 C C . ALA A 1 187 ? 13.204 14.946 -1.052 1.00 97.75 187 ALA A C 1
ATOM 1470 O O . ALA A 1 187 ? 12.040 14.648 -1.312 1.00 97.75 187 ALA A O 1
ATOM 1471 N N . GLY A 1 188 ? 13.523 16.023 -0.322 1.00 97.19 188 GLY A N 1
ATOM 1472 C CA . GLY A 1 188 ? 12.540 17.001 0.156 1.00 97.19 188 GLY A CA 1
ATOM 1473 C C . GLY A 1 188 ? 11.785 17.684 -0.987 1.00 97.19 188 GLY A C 1
ATOM 1474 O O . GLY A 1 188 ? 10.559 17.694 -0.986 1.00 97.19 188 GLY A O 1
ATOM 1475 N N . ASP A 1 189 ? 12.500 18.130 -2.023 1.00 97.88 189 ASP A N 1
ATOM 1476 C CA . ASP A 1 189 ? 11.888 18.754 -3.204 1.00 97.88 189 ASP A CA 1
ATOM 1477 C C . ASP A 1 189 ? 10.987 17.752 -3.957 1.00 97.88 189 ASP A C 1
ATOM 1479 O O . ASP A 1 189 ? 9.890 18.092 -4.394 1.00 97.88 189 ASP A O 1
ATOM 1483 N N . VAL A 1 190 ? 11.398 16.476 -4.050 1.00 97.19 190 VAL A N 1
ATOM 1484 C CA . VAL A 1 190 ? 10.556 15.383 -4.585 1.00 97.19 190 VAL A CA 1
ATOM 1485 C C . VAL A 1 190 ? 9.286 15.208 -3.759 1.00 97.19 190 VAL A C 1
ATOM 1487 O O . VAL A 1 190 ? 8.206 15.019 -4.326 1.00 97.19 190 VAL A O 1
ATOM 1490 N N . ALA A 1 191 ? 9.388 15.263 -2.434 1.00 96.38 191 ALA A N 1
ATOM 1491 C CA . ALA A 1 191 ? 8.242 15.125 -1.549 1.00 96.38 191 ALA A CA 1
ATOM 1492 C C . ALA A 1 191 ? 7.221 16.254 -1.756 1.00 96.38 191 ALA A C 1
ATOM 1494 O O . ALA A 1 191 ? 6.015 15.980 -1.799 1.00 96.38 191 ALA A O 1
ATOM 1495 N N . ASP A 1 192 ? 7.716 17.470 -1.986 1.00 96.56 192 ASP A N 1
ATOM 1496 C CA . ASP A 1 192 ? 6.928 18.694 -2.150 1.00 96.56 192 ASP A CA 1
ATOM 1497 C C . ASP A 1 192 ? 6.338 18.889 -3.553 1.00 96.56 192 ASP A C 1
ATOM 1499 O O . ASP A 1 192 ? 5.454 19.728 -3.725 1.00 96.56 192 ASP A O 1
ATOM 1503 N N . THR A 1 193 ? 6.737 18.075 -4.540 1.00 96.00 193 THR A N 1
ATOM 1504 C CA . THR A 1 193 ? 6.094 18.076 -5.867 1.00 96.00 193 THR A CA 1
ATOM 1505 C C . THR A 1 193 ? 4.573 17.926 -5.769 1.00 96.00 193 THR A C 1
ATOM 1507 O O . THR A 1 193 ? 4.029 17.152 -4.972 1.00 96.00 193 THR A O 1
ATOM 1510 N N . THR A 1 194 ? 3.861 18.630 -6.634 1.00 93.19 194 THR A N 1
ATOM 1511 C CA . THR A 1 194 ? 2.423 18.459 -6.835 1.00 93.19 194 THR A CA 1
ATOM 1512 C C . THR A 1 194 ? 2.113 17.107 -7.488 1.00 93.19 194 THR A C 1
ATOM 1514 O O . THR A 1 194 ? 2.987 16.422 -8.031 1.00 93.19 194 THR A O 1
ATOM 1517 N N . ALA A 1 195 ? 0.841 16.699 -7.455 1.00 89.62 195 ALA A N 1
ATOM 1518 C CA . ALA A 1 195 ? 0.407 15.483 -8.143 1.00 89.62 195 ALA A CA 1
ATOM 1519 C C . ALA A 1 195 ? 0.647 15.554 -9.660 1.00 89.62 195 ALA A C 1
ATOM 1521 O O . ALA A 1 195 ? 1.060 14.564 -10.262 1.00 89.62 195 ALA A O 1
ATOM 1522 N N . GLU A 1 196 ? 0.439 16.726 -10.261 1.00 90.38 196 GLU A N 1
ATOM 1523 C CA . GLU A 1 196 ? 0.647 16.967 -11.691 1.00 90.38 196 GLU A CA 1
ATOM 1524 C C . GLU A 1 196 ? 2.125 16.823 -12.074 1.00 90.38 196 GLU A C 1
ATOM 1526 O O . GLU A 1 196 ? 2.451 16.039 -12.967 1.00 90.38 196 GLU A O 1
ATOM 1531 N N . GLU A 1 197 ? 3.028 17.470 -11.332 1.00 93.38 197 GLU A N 1
ATOM 1532 C CA . GLU A 1 197 ? 4.478 17.363 -11.551 1.00 93.38 197 GLU A CA 1
ATOM 1533 C C . GLU A 1 197 ? 4.971 15.919 -11.394 1.00 93.38 197 GLU A C 1
ATOM 1535 O O . GLU A 1 197 ? 5.741 15.417 -12.216 1.00 93.38 197 GLU A O 1
ATOM 1540 N N . PHE A 1 198 ? 4.491 15.196 -10.377 1.00 92.88 198 PHE A N 1
ATOM 1541 C CA . PHE A 1 198 ? 4.874 13.797 -10.192 1.00 92.88 198 PHE A CA 1
ATOM 1542 C C . PHE A 1 198 ? 4.322 12.891 -11.307 1.00 92.88 198 PHE A C 1
ATOM 1544 O O . PHE A 1 198 ? 4.975 11.929 -11.728 1.00 92.88 198 PHE A O 1
ATOM 1551 N N . HIS A 1 199 ? 3.133 13.195 -11.835 1.00 90.56 199 HIS A N 1
ATOM 1552 C CA . HIS A 1 199 ? 2.603 12.519 -13.016 1.00 90.56 199 HIS A CA 1
ATOM 1553 C C . HIS A 1 199 ? 3.432 12.801 -14.270 1.00 90.56 199 HIS A C 1
ATOM 1555 O O . HIS A 1 199 ? 3.623 11.880 -15.068 1.00 90.56 199 HIS A O 1
ATOM 1561 N N . ASP A 1 200 ? 3.965 14.008 -14.439 1.00 92.62 200 ASP A N 1
ATOM 1562 C CA . ASP A 1 200 ? 4.879 14.330 -15.536 1.00 92.62 200 ASP A CA 1
ATOM 1563 C C . ASP A 1 200 ? 6.195 13.548 -15.428 1.00 92.62 200 ASP A C 1
ATOM 1565 O O . ASP A 1 200 ? 6.608 12.924 -16.411 1.00 92.62 200 ASP A O 1
ATOM 1569 N N . ILE A 1 201 ? 6.790 13.457 -14.231 1.00 94.00 201 ILE A N 1
ATOM 1570 C CA . ILE A 1 201 ? 7.968 12.605 -13.972 1.00 94.00 201 ILE A CA 1
ATOM 1571 C C . ILE A 1 201 ? 7.677 11.159 -14.392 1.00 94.00 201 ILE A C 1
ATOM 1573 O O . ILE A 1 201 ? 8.452 10.526 -15.116 1.00 94.00 201 ILE A O 1
ATOM 1577 N N . ARG A 1 202 ? 6.519 10.627 -13.992 1.00 92.56 202 ARG A N 1
ATOM 1578 C CA . ARG A 1 202 ? 6.118 9.262 -14.340 1.00 92.56 202 ARG A CA 1
ATOM 1579 C C . ARG A 1 202 ? 5.849 9.082 -15.839 1.00 92.56 202 ARG A C 1
ATOM 1581 O O . ARG A 1 202 ? 6.163 8.026 -16.391 1.00 92.56 202 ARG A O 1
ATOM 1588 N N . ARG A 1 203 ? 5.307 10.097 -16.515 1.00 93.38 203 ARG A N 1
ATOM 1589 C CA . ARG A 1 203 ? 5.105 10.097 -17.972 1.00 93.38 203 ARG A CA 1
ATOM 1590 C C . ARG A 1 203 ? 6.436 9.980 -18.703 1.00 93.38 203 ARG A C 1
ATOM 1592 O O . ARG A 1 203 ? 6.559 9.183 -19.631 1.00 93.38 203 ARG A O 1
ATOM 1599 N N . VAL A 1 204 ? 7.422 10.771 -18.285 1.00 95.38 204 VAL A N 1
ATOM 1600 C CA . VAL A 1 204 ? 8.783 10.747 -18.835 1.00 95.38 204 VAL A CA 1
ATOM 1601 C C . VAL A 1 204 ? 9.430 9.387 -18.599 1.00 95.38 204 VAL A C 1
ATOM 1603 O O . VAL A 1 204 ? 9.956 8.789 -19.538 1.00 95.38 204 VAL A O 1
ATOM 1606 N N . PHE A 1 205 ? 9.314 8.859 -17.380 1.00 94.62 205 PHE A N 1
ATOM 1607 C CA . PHE A 1 205 ? 9.763 7.514 -17.043 1.00 94.62 205 PHE A CA 1
ATOM 1608 C C . PHE A 1 205 ? 9.165 6.459 -17.993 1.00 94.62 205 PHE A C 1
ATOM 1610 O O . PHE A 1 205 ? 9.911 5.719 -18.635 1.00 94.62 205 PHE A O 1
ATOM 1617 N N . GLY A 1 206 ? 7.838 6.438 -18.170 1.00 94.38 206 GLY A N 1
ATOM 1618 C CA . GLY A 1 206 ? 7.165 5.493 -19.067 1.00 94.38 206 GLY A CA 1
ATOM 1619 C C . GLY A 1 206 ? 7.638 5.614 -20.520 1.00 94.38 206 GLY A C 1
ATOM 1620 O O . GLY A 1 206 ? 7.987 4.609 -21.140 1.00 94.38 206 GLY A O 1
ATOM 1621 N N . LYS A 1 207 ? 7.741 6.846 -21.044 1.00 95.75 207 LYS A N 1
ATOM 1622 C CA . LYS A 1 207 ? 8.245 7.118 -22.404 1.00 95.75 207 LYS A CA 1
ATOM 1623 C C . LYS A 1 207 ? 9.664 6.594 -22.633 1.00 95.75 207 LYS A C 1
ATOM 1625 O O . LYS A 1 207 ? 9.971 6.177 -23.747 1.00 95.75 207 LYS A O 1
ATOM 1630 N N . ARG A 1 208 ? 10.520 6.606 -21.607 1.00 96.00 208 ARG A N 1
ATOM 1631 C CA . ARG A 1 208 ? 11.897 6.094 -21.695 1.00 96.00 208 ARG A CA 1
ATOM 1632 C C . ARG A 1 208 ? 11.978 4.581 -21.540 1.00 96.00 208 ARG A C 1
ATOM 1634 O O . ARG A 1 208 ? 12.735 3.942 -22.264 1.00 96.00 208 ARG A O 1
ATOM 1641 N N . VAL A 1 209 ? 11.192 3.998 -20.638 1.00 95.62 209 VAL A N 1
ATOM 1642 C CA . VAL A 1 209 ? 11.236 2.555 -20.363 1.00 95.62 209 VAL A CA 1
ATOM 1643 C C . VAL A 1 209 ? 10.678 1.729 -21.521 1.00 95.62 209 VAL A C 1
ATOM 1645 O O . VAL A 1 209 ? 11.272 0.711 -21.862 1.00 95.62 209 VAL A O 1
ATOM 1648 N N . VAL A 1 210 ? 9.602 2.170 -22.183 1.00 95.81 210 VAL A N 1
ATOM 1649 C CA . VAL A 1 210 ? 8.982 1.444 -23.314 1.00 95.81 210 VAL A CA 1
ATOM 1650 C C . VAL A 1 210 ? 9.990 1.027 -24.403 1.00 95.81 210 VAL A C 1
ATOM 1652 O O . VAL A 1 210 ? 10.115 -0.173 -24.664 1.00 95.81 210 VAL A O 1
ATOM 1655 N N . PRO A 1 211 ? 10.742 1.945 -25.048 1.00 96.62 211 PRO A N 1
ATOM 1656 C CA . PRO A 1 211 ? 11.680 1.559 -26.101 1.00 96.62 211 PRO A CA 1
ATOM 1657 C C . PRO A 1 211 ? 12.833 0.695 -25.576 1.00 96.62 211 PRO A C 1
ATOM 1659 O O . PRO A 1 211 ? 13.339 -0.152 -26.313 1.00 96.62 211 PRO A O 1
ATOM 1662 N N . LEU A 1 212 ? 13.245 0.872 -24.316 1.00 95.88 212 LEU A N 1
ATOM 1663 C CA . LEU A 1 212 ? 14.294 0.057 -23.706 1.00 95.88 212 LEU A CA 1
ATOM 1664 C C . LEU A 1 212 ? 13.825 -1.379 -23.448 1.00 95.88 212 LEU A C 1
ATOM 1666 O O . LEU A 1 212 ? 14.564 -2.309 -23.764 1.00 95.88 212 LEU A O 1
ATOM 1670 N N . LEU A 1 213 ? 12.587 -1.574 -22.977 1.00 93.88 213 LEU A N 1
ATOM 1671 C CA . LEU A 1 213 ? 11.989 -2.904 -22.811 1.00 93.88 213 LEU A CA 1
ATOM 1672 C C . LEU A 1 213 ? 11.952 -3.669 -24.142 1.00 93.88 213 LEU A C 1
ATOM 1674 O O . LEU A 1 213 ? 12.339 -4.837 -24.193 1.00 93.88 213 LEU A O 1
ATOM 1678 N N . HIS A 1 214 ? 11.571 -2.998 -25.236 1.00 93.69 214 HIS A N 1
ATOM 1679 C CA . HIS A 1 214 ? 11.593 -3.594 -26.575 1.00 93.69 214 HIS A CA 1
ATOM 1680 C C . HIS A 1 214 ? 13.011 -3.963 -27.037 1.00 93.69 214 HIS A C 1
ATOM 1682 O O . HIS A 1 214 ? 13.223 -5.063 -27.551 1.00 93.69 214 HIS A O 1
ATOM 1688 N N . LYS A 1 215 ? 13.992 -3.070 -26.845 1.00 95.56 215 LYS A N 1
ATOM 1689 C CA . LYS A 1 215 ? 15.394 -3.308 -27.236 1.00 95.56 215 LYS A CA 1
ATOM 1690 C C . LYS A 1 215 ? 16.042 -4.442 -26.444 1.00 95.56 215 LYS A C 1
ATOM 1692 O O . LYS A 1 215 ? 16.791 -5.227 -27.018 1.00 95.56 215 LYS A O 1
ATOM 1697 N N . ALA A 1 216 ? 15.751 -4.536 -25.150 1.00 92.56 216 ALA A N 1
ATOM 1698 C CA . ALA A 1 216 ? 16.344 -5.533 -24.268 1.00 92.56 216 ALA A CA 1
ATOM 1699 C C . ALA A 1 216 ? 15.831 -6.961 -24.522 1.00 92.56 216 ALA A C 1
ATOM 1701 O O . ALA A 1 216 ? 16.494 -7.901 -24.096 1.00 92.56 216 ALA A O 1
ATOM 1702 N N . LYS A 1 217 ? 14.697 -7.153 -25.221 1.00 88.50 217 LYS A N 1
ATOM 1703 C CA . LYS A 1 217 ? 14.137 -8.477 -25.576 1.00 88.50 217 LYS A CA 1
ATOM 1704 C C . LYS A 1 217 ? 14.124 -9.469 -24.397 1.00 88.50 217 LYS A C 1
ATOM 1706 O O . LYS A 1 217 ? 14.522 -10.619 -24.555 1.00 88.50 217 LYS A O 1
ATOM 1711 N N . PHE A 1 218 ? 13.695 -9.019 -23.215 1.00 79.94 218 PHE A N 1
ATOM 1712 C CA . PHE A 1 218 ? 13.673 -9.817 -21.976 1.00 79.94 218 PHE A CA 1
ATOM 1713 C C . PHE A 1 218 ? 15.048 -10.256 -21.445 1.00 79.94 218 PHE A C 1
ATOM 1715 O O . PHE A 1 218 ? 15.117 -11.179 -20.642 1.00 79.94 218 PHE A O 1
ATOM 1722 N N . SER A 1 219 ? 16.140 -9.607 -21.857 1.00 86.88 219 SER A N 1
ATOM 1723 C CA . SER A 1 219 ? 17.487 -9.858 -21.338 1.00 86.88 219 SER A CA 1
ATOM 1724 C C . SER A 1 219 ? 17.904 -8.771 -20.337 1.00 86.88 219 SER A C 1
ATOM 1726 O O . SER A 1 219 ? 18.303 -7.675 -20.758 1.00 86.88 219 SER A O 1
ATOM 1728 N N . PRO A 1 220 ? 17.865 -9.045 -19.015 1.00 84.94 220 PRO A N 1
ATOM 1729 C CA . PRO A 1 220 ? 18.279 -8.083 -17.991 1.00 84.94 220 PRO A CA 1
ATOM 1730 C C . PRO A 1 220 ? 19.768 -7.727 -18.064 1.00 84.94 220 PRO A C 1
ATOM 1732 O O . PRO A 1 220 ? 20.163 -6.659 -17.609 1.00 84.94 220 PRO A O 1
ATOM 1735 N N . SER A 1 221 ? 20.597 -8.610 -18.632 1.00 89.88 221 SER A N 1
ATOM 1736 C CA . SER A 1 221 ? 22.045 -8.412 -18.758 1.00 89.88 221 SER A CA 1
ATOM 1737 C C . SER A 1 221 ? 22.443 -7.544 -19.951 1.00 89.88 221 SER A C 1
ATOM 1739 O O . SER A 1 221 ? 23.585 -7.091 -20.012 1.00 89.88 221 SER A O 1
ATOM 1741 N N . SER A 1 222 ? 21.528 -7.297 -20.893 1.00 94.44 222 SER A N 1
ATOM 1742 C CA . SER A 1 222 ? 21.766 -6.362 -21.995 1.00 94.44 222 SER A CA 1
ATOM 1743 C C . SER A 1 222 ? 21.957 -4.932 -21.475 1.00 94.44 222 SER A C 1
ATOM 1745 O O . SER A 1 222 ? 21.416 -4.577 -20.429 1.00 94.44 222 SER A O 1
ATOM 1747 N N . GLN A 1 223 ? 22.661 -4.080 -22.227 1.00 96.44 223 GLN A N 1
ATOM 1748 C CA . GLN A 1 223 ? 22.809 -2.660 -21.879 1.00 96.44 223 GLN A CA 1
ATOM 1749 C C . GLN A 1 223 ? 21.442 -1.986 -21.653 1.00 96.44 223 GLN A C 1
ATOM 1751 O O . GLN A 1 223 ? 21.232 -1.327 -20.641 1.00 96.44 223 GLN A O 1
ATOM 1756 N N . ALA A 1 224 ? 20.474 -2.231 -22.543 1.00 95.44 224 ALA A N 1
ATOM 1757 C CA . ALA A 1 224 ? 19.115 -1.719 -22.381 1.00 95.44 224 ALA A CA 1
ATOM 1758 C C . ALA A 1 224 ? 18.425 -2.271 -21.116 1.00 95.44 224 ALA A C 1
ATOM 1760 O O . ALA A 1 224 ? 17.681 -1.547 -20.461 1.00 95.44 224 ALA A O 1
ATOM 1761 N N . GLY A 1 225 ? 18.686 -3.528 -20.741 1.00 93.12 225 GLY A N 1
ATOM 1762 C CA . GLY A 1 225 ? 18.185 -4.127 -19.502 1.00 93.12 225 GLY A CA 1
ATOM 1763 C C . GLY A 1 225 ? 18.763 -3.464 -18.250 1.00 93.12 225 GLY A C 1
ATOM 1764 O O . GLY A 1 225 ? 18.020 -3.174 -17.312 1.00 93.12 225 GLY A O 1
ATOM 1765 N N . GLN A 1 226 ? 20.059 -3.147 -18.262 1.00 93.94 226 GLN A N 1
ATOM 1766 C CA . GLN A 1 226 ? 20.721 -2.397 -17.192 1.00 93.94 226 GLN A CA 1
ATOM 1767 C C . GLN A 1 226 ? 20.179 -0.964 -17.083 1.00 93.94 226 GLN A C 1
ATOM 1769 O O . GLN A 1 226 ? 19.931 -0.485 -15.978 1.00 93.94 226 GLN A O 1
ATOM 1774 N N . GLU A 1 227 ? 19.910 -0.301 -18.211 1.00 95.25 227 GLU A N 1
ATOM 1775 C CA . GLU A 1 227 ? 19.282 1.027 -18.226 1.00 95.25 227 GLU A CA 1
ATOM 1776 C C . GLU A 1 227 ? 17.849 1.000 -17.665 1.00 95.25 227 GLU A C 1
ATOM 1778 O O . GLU A 1 227 ? 17.479 1.878 -16.883 1.00 95.25 227 GLU A O 1
ATOM 1783 N N . VAL A 1 228 ? 17.048 -0.026 -17.991 1.00 95.19 228 VAL A N 1
ATOM 1784 C CA . VAL A 1 228 ? 15.727 -0.239 -17.364 1.00 95.19 228 VAL A CA 1
ATOM 1785 C C . VAL A 1 228 ? 15.872 -0.438 -15.858 1.00 95.19 228 VAL A C 1
ATOM 1787 O O . VAL A 1 228 ? 15.089 0.126 -15.095 1.00 95.19 228 VAL A O 1
ATOM 1790 N N . ALA A 1 229 ? 16.872 -1.206 -15.418 1.00 91.81 229 ALA A N 1
ATOM 1791 C CA . ALA A 1 229 ? 17.135 -1.422 -14.000 1.00 91.81 229 ALA A CA 1
ATOM 1792 C C . ALA A 1 229 ? 17.479 -0.124 -13.262 1.00 91.81 229 ALA A C 1
ATOM 1794 O O . ALA A 1 229 ? 16.891 0.139 -12.212 1.00 91.81 229 ALA A O 1
ATOM 1795 N N . GLY A 1 230 ? 18.348 0.708 -13.843 1.00 93.44 230 GLY A N 1
ATOM 1796 C CA . GLY A 1 230 ? 18.668 2.035 -13.320 1.00 93.44 230 GLY A CA 1
ATOM 1797 C C . GLY A 1 230 ? 17.427 2.921 -13.218 1.00 93.44 230 GLY A C 1
ATOM 1798 O O . GLY A 1 230 ? 17.098 3.394 -12.135 1.00 93.44 230 GLY A O 1
ATOM 1799 N N . LEU A 1 231 ? 16.659 3.052 -14.306 1.00 95.25 231 LEU A N 1
ATOM 1800 C CA . LEU A 1 231 ? 15.423 3.845 -14.316 1.00 95.25 231 LEU A CA 1
ATOM 1801 C C . LEU A 1 231 ? 14.411 3.370 -13.267 1.00 95.25 231 LEU A C 1
ATOM 1803 O O . LEU A 1 231 ? 13.807 4.192 -12.580 1.00 95.25 231 LEU A O 1
ATOM 1807 N N . MET A 1 232 ? 14.218 2.055 -13.134 1.00 93.69 232 MET A N 1
ATOM 1808 C CA . MET A 1 232 ? 13.324 1.470 -12.133 1.00 93.69 232 MET A CA 1
ATOM 1809 C C . MET A 1 232 ? 13.796 1.741 -10.706 1.00 93.69 232 MET A C 1
ATOM 1811 O O . MET A 1 232 ? 12.964 2.025 -9.842 1.00 93.69 232 MET A O 1
ATOM 1815 N N . ALA A 1 233 ? 15.101 1.637 -10.446 1.00 91.44 233 ALA A N 1
ATOM 1816 C CA . ALA A 1 233 ? 15.679 1.915 -9.137 1.00 91.44 233 ALA A CA 1
ATOM 1817 C C . ALA A 1 233 ? 15.492 3.390 -8.764 1.00 91.44 233 ALA A C 1
ATOM 1819 O O . ALA A 1 233 ? 14.929 3.674 -7.704 1.00 91.44 233 ALA A O 1
ATOM 1820 N N . SER A 1 234 ? 15.851 4.313 -9.662 1.00 93.25 234 SER A N 1
ATOM 1821 C CA . SER A 1 234 ? 15.681 5.753 -9.450 1.00 93.25 234 SER A CA 1
ATOM 1822 C C . SER A 1 234 ? 14.202 6.102 -9.254 1.00 93.25 234 SER A C 1
ATOM 1824 O O . SER A 1 234 ? 13.847 6.731 -8.261 1.00 93.25 234 SER A O 1
ATOM 1826 N N . PHE A 1 235 ? 13.294 5.590 -10.095 1.00 93.56 235 PHE A N 1
ATOM 1827 C CA . PHE A 1 235 ? 11.853 5.832 -9.936 1.00 93.56 235 PHE A CA 1
ATOM 1828 C C . PHE A 1 235 ? 11.281 5.266 -8.625 1.00 93.56 235 PHE A C 1
ATOM 1830 O O . PHE A 1 235 ? 10.446 5.909 -7.987 1.00 93.56 235 PHE A O 1
ATOM 1837 N N . SER A 1 236 ? 11.749 4.092 -8.185 1.00 90.62 236 SER A N 1
ATOM 1838 C CA . SER A 1 236 ? 11.347 3.514 -6.895 1.00 90.62 236 SER A CA 1
ATOM 1839 C C . SER A 1 236 ? 11.801 4.392 -5.725 1.00 90.62 236 SER A C 1
ATOM 1841 O O . SER A 1 236 ? 11.027 4.605 -4.797 1.00 90.62 236 SER A O 1
ATOM 1843 N N . LEU A 1 237 ? 13.010 4.962 -5.786 1.00 92.19 237 LEU A N 1
ATOM 1844 C CA . LEU A 1 237 ? 13.500 5.895 -4.766 1.00 92.19 237 LEU A CA 1
ATOM 1845 C C . LEU A 1 237 ? 12.675 7.185 -4.713 1.00 92.19 237 LEU A C 1
ATOM 1847 O O . LEU A 1 237 ? 12.356 7.639 -3.619 1.00 92.19 237 LEU A O 1
ATOM 1851 N N . LEU A 1 238 ? 12.272 7.742 -5.861 1.00 94.56 238 LEU A N 1
ATOM 1852 C CA . LEU A 1 238 ? 11.396 8.923 -5.903 1.00 94.56 238 LEU A CA 1
ATOM 1853 C C . LEU A 1 238 ? 10.039 8.643 -5.248 1.00 94.56 238 LEU A C 1
ATOM 1855 O O . LEU A 1 238 ? 9.535 9.461 -4.477 1.00 94.56 238 LEU A O 1
ATOM 1859 N N . PHE A 1 239 ? 9.461 7.472 -5.530 1.00 90.75 239 PHE A N 1
ATOM 1860 C CA . PHE A 1 239 ? 8.218 7.025 -4.906 1.00 90.75 239 PHE A CA 1
ATOM 1861 C C . PHE A 1 239 ? 8.374 6.905 -3.386 1.00 90.75 239 PHE A C 1
ATOM 1863 O O . PHE A 1 239 ? 7.571 7.465 -2.638 1.00 90.75 239 PHE A O 1
ATOM 1870 N N . SER A 1 240 ? 9.427 6.223 -2.928 1.00 90.50 240 SER A N 1
ATOM 1871 C CA . SER A 1 240 ? 9.701 6.045 -1.503 1.00 90.50 240 SER A CA 1
ATOM 1872 C C . SER A 1 240 ? 9.969 7.373 -0.799 1.00 90.50 240 SER A C 1
ATOM 1874 O O . SER A 1 240 ? 9.472 7.573 0.305 1.00 90.50 240 SER A O 1
ATOM 1876 N N . ALA A 1 241 ? 10.689 8.304 -1.432 1.00 93.62 241 ALA A N 1
ATOM 1877 C CA . ALA A 1 241 ? 10.950 9.632 -0.879 1.00 93.62 241 ALA A CA 1
ATOM 1878 C C . ALA A 1 241 ? 9.644 10.395 -0.654 1.00 93.62 241 ALA A C 1
ATOM 1880 O O . ALA A 1 241 ? 9.395 10.880 0.448 1.00 93.62 241 ALA A O 1
ATOM 1881 N N . LYS A 1 242 ? 8.762 10.415 -1.662 1.00 93.38 242 LYS A N 1
ATOM 1882 C CA . LYS A 1 242 ? 7.456 11.066 -1.544 1.00 93.38 242 LYS A CA 1
ATOM 1883 C C . LYS A 1 242 ? 6.596 10.426 -0.454 1.00 93.38 242 LYS A C 1
ATOM 1885 O O . LYS A 1 242 ? 6.029 11.142 0.363 1.00 93.38 242 LYS A O 1
ATOM 1890 N N . ALA A 1 243 ? 6.535 9.094 -0.403 1.00 90.31 243 ALA A N 1
ATOM 1891 C CA . ALA A 1 243 ? 5.750 8.366 0.594 1.00 90.31 243 ALA A CA 1
ATOM 1892 C C . ALA A 1 243 ? 6.264 8.552 2.032 1.00 90.31 243 ALA A C 1
ATOM 1894 O O . ALA A 1 243 ? 5.456 8.695 2.947 1.00 90.31 243 ALA A O 1
ATOM 1895 N N . GLN A 1 244 ? 7.585 8.571 2.237 1.00 89.69 244 GLN A N 1
ATOM 1896 C CA . GLN A 1 244 ? 8.187 8.705 3.567 1.00 89.69 244 GLN A CA 1
ATOM 1897 C C . GLN A 1 244 ? 8.175 10.147 4.085 1.00 89.69 244 GLN A C 1
ATOM 1899 O O . GLN A 1 244 ? 7.927 10.361 5.269 1.00 89.69 244 GLN A O 1
ATOM 1904 N N . LEU A 1 245 ? 8.455 11.129 3.223 1.00 92.88 245 LEU A N 1
ATOM 1905 C CA . LEU A 1 245 ? 8.615 12.528 3.631 1.00 92.88 245 LEU A CA 1
ATOM 1906 C C . LEU A 1 245 ? 7.301 13.319 3.574 1.00 92.88 245 LEU A C 1
ATOM 1908 O O . LEU A 1 245 ? 7.118 14.245 4.360 1.00 92.88 245 LEU A O 1
ATOM 1912 N N . ASN A 1 246 ? 6.372 12.951 2.683 1.00 93.19 246 ASN A N 1
ATOM 1913 C CA . ASN A 1 246 ? 5.064 13.598 2.556 1.00 93.19 246 ASN A CA 1
ATOM 1914 C C . ASN A 1 246 ? 3.949 12.573 2.233 1.00 93.19 246 ASN A C 1
ATOM 1916 O O . ASN A 1 246 ? 3.423 12.536 1.113 1.00 93.19 246 ASN A O 1
ATOM 1920 N N . PRO A 1 247 ? 3.549 11.732 3.210 1.00 88.88 247 PRO A N 1
ATOM 1921 C CA . PRO A 1 247 ? 2.585 10.647 3.000 1.00 88.88 247 PRO A CA 1
ATOM 1922 C C . PRO A 1 247 ? 1.204 11.141 2.549 1.00 88.88 247 PRO A C 1
ATOM 1924 O O . PRO A 1 247 ? 0.505 10.436 1.822 1.00 88.88 247 PRO A O 1
ATOM 1927 N N . HIS A 1 248 ? 0.808 12.356 2.943 1.00 87.25 248 HIS A N 1
ATOM 1928 C CA . HIS A 1 248 ? -0.442 12.963 2.490 1.00 87.25 248 HIS A CA 1
ATOM 1929 C C . HIS A 1 248 ? -0.402 13.246 0.983 1.00 87.25 248 HIS A C 1
ATOM 1931 O O . HIS A 1 248 ? -1.270 12.783 0.246 1.00 87.25 248 HIS A O 1
ATOM 1937 N N . SER A 1 249 ? 0.632 13.950 0.508 1.00 89.00 249 SER A N 1
ATOM 1938 C CA . SER A 1 249 ? 0.824 14.220 -0.924 1.00 89.00 249 SER A CA 1
ATOM 1939 C C . SER A 1 249 ? 0.959 12.922 -1.725 1.00 89.00 249 SER A C 1
ATOM 1941 O O . SER A 1 249 ? 0.326 12.765 -2.767 1.00 89.00 249 SER A O 1
ATOM 1943 N N . ALA A 1 250 ? 1.706 11.940 -1.211 1.00 88.81 250 ALA A N 1
ATOM 1944 C CA . ALA A 1 250 ? 1.814 10.617 -1.821 1.00 88.81 250 ALA A CA 1
ATOM 1945 C C . ALA A 1 250 ? 0.440 9.954 -2.026 1.00 88.81 250 ALA A C 1
ATOM 1947 O O . ALA A 1 250 ? 0.138 9.496 -3.128 1.00 88.81 250 ALA A O 1
ATOM 1948 N N . ARG A 1 251 ? -0.426 9.947 -1.002 1.00 84.25 251 ARG A N 1
ATOM 1949 C CA . ARG A 1 251 ? -1.794 9.415 -1.121 1.00 84.25 251 ARG A CA 1
ATOM 1950 C C . ARG A 1 251 ? -2.588 10.118 -2.219 1.00 84.25 251 ARG A C 1
ATOM 1952 O O . ARG A 1 251 ? -3.273 9.442 -2.976 1.00 84.25 251 ARG A O 1
ATOM 1959 N N . GLU A 1 252 ? -2.468 11.435 -2.367 1.00 84.50 252 GLU A N 1
ATOM 1960 C CA . GLU A 1 252 ? -3.164 12.142 -3.448 1.00 84.50 252 GLU A CA 1
ATOM 1961 C C . GLU A 1 252 ? -2.731 11.663 -4.839 1.00 84.50 252 GLU A C 1
ATOM 1963 O O . GLU A 1 252 ? -3.582 11.405 -5.694 1.00 84.50 252 GLU A O 1
ATOM 1968 N N . VAL A 1 253 ? -1.421 11.493 -5.043 1.00 83.94 253 VAL A N 1
ATOM 1969 C CA . VAL A 1 253 ? -0.844 11.012 -6.309 1.00 83.94 253 VAL A CA 1
ATOM 1970 C C . VAL A 1 253 ? -1.244 9.568 -6.612 1.00 83.94 253 VAL A C 1
ATOM 1972 O O . VAL A 1 253 ? -1.450 9.212 -7.774 1.00 83.94 253 VAL A O 1
ATOM 1975 N N . PHE A 1 254 ? -1.326 8.721 -5.583 1.00 77.69 254 PHE A N 1
ATOM 1976 C CA . PHE A 1 254 ? -1.509 7.279 -5.758 1.00 77.69 254 PHE A CA 1
ATOM 1977 C C . PHE A 1 254 ? -2.951 6.796 -5.617 1.00 77.69 254 PHE A C 1
ATOM 1979 O O . PHE A 1 254 ? -3.244 5.711 -6.107 1.00 77.69 254 PHE A O 1
ATOM 1986 N N . LEU A 1 255 ? -3.838 7.563 -4.980 1.00 73.06 255 LEU A N 1
ATOM 1987 C CA . LEU A 1 255 ? -5.199 7.117 -4.667 1.00 73.06 255 LEU A CA 1
ATOM 1988 C C . LEU A 1 255 ? -6.298 8.054 -5.187 1.00 73.06 255 LEU A C 1
ATOM 1990 O O . LEU A 1 255 ? -7.378 7.567 -5.500 1.00 73.06 255 LEU A O 1
ATOM 1994 N N . LEU A 1 256 ? -6.068 9.372 -5.284 1.00 61.59 256 LEU A N 1
ATOM 1995 C CA . LEU A 1 256 ? -7.187 10.332 -5.338 1.00 61.59 256 LEU A CA 1
ATOM 1996 C C . LEU A 1 256 ? -7.305 11.168 -6.622 1.00 61.59 256 LEU A C 1
ATOM 1998 O O . LEU A 1 256 ? -8.391 11.675 -6.891 1.00 61.59 256 LEU A O 1
ATOM 2002 N N . LYS A 1 257 ? -6.235 11.365 -7.407 1.00 56.50 257 LYS A N 1
ATOM 2003 C CA . LYS A 1 257 ? -6.204 12.449 -8.419 1.00 56.50 257 LYS A CA 1
ATOM 2004 C C . LYS A 1 257 ? -5.879 12.049 -9.855 1.00 56.50 257 LYS A C 1
ATOM 2006 O O . LYS A 1 257 ? -5.378 12.869 -10.620 1.00 56.50 257 LYS A O 1
ATOM 2011 N N . GLN A 1 258 ? -6.205 10.831 -10.274 1.00 63.06 258 GLN A N 1
ATOM 2012 C CA . GLN A 1 258 ? -6.103 10.505 -11.694 1.00 63.06 258 GLN A CA 1
ATOM 2013 C C . GLN A 1 258 ? -7.453 10.598 -12.411 1.00 63.06 258 GLN A C 1
ATOM 2015 O O . GLN A 1 258 ? -8.354 9.832 -12.079 1.00 63.06 258 GLN A O 1
ATOM 2020 N N . PRO A 1 259 ? -7.588 11.457 -13.443 1.00 59.31 259 PRO A N 1
ATOM 2021 C CA . PRO A 1 259 ? -8.796 11.586 -14.262 1.00 59.31 259 PRO A CA 1
ATOM 2022 C C . PRO A 1 259 ? -8.976 10.400 -15.230 1.00 59.31 259 PRO A C 1
ATOM 2024 O O . PRO A 1 259 ? -9.462 10.557 -16.346 1.00 59.31 259 PRO A O 1
ATOM 2027 N N . CYS A 1 260 ? -8.549 9.197 -14.840 1.00 66.00 260 CYS A N 1
ATOM 2028 C CA . CYS A 1 260 ? -8.855 7.996 -15.600 1.00 66.00 260 CYS A CA 1
ATOM 2029 C C . CYS A 1 260 ? -10.300 7.607 -15.285 1.00 66.00 260 CYS A C 1
ATOM 2031 O O . CYS A 1 260 ? -10.571 7.013 -14.244 1.00 66.00 260 CYS A O 1
ATOM 2033 N N . GLU A 1 261 ? -11.222 7.970 -16.172 1.00 67.50 261 GLU A N 1
ATOM 2034 C CA . GLU A 1 261 ? -12.641 7.677 -15.998 1.00 67.50 261 GLU A CA 1
ATOM 2035 C C . GLU A 1 261 ? -12.880 6.155 -15.935 1.00 67.50 261 GLU A C 1
ATOM 2037 O O . GLU A 1 261 ? -12.486 5.398 -16.824 1.00 67.50 261 GLU A O 1
ATOM 2042 N N . GLY A 1 262 ? -13.513 5.704 -14.850 1.00 77.06 262 GLY A N 1
ATOM 2043 C CA . GLY A 1 262 ? -14.065 4.354 -14.703 1.00 77.06 262 GLY A CA 1
ATOM 2044 C C . GLY A 1 262 ? -13.128 3.283 -14.121 1.00 77.06 262 GLY A C 1
ATOM 2045 O O . GLY A 1 262 ? -11.926 3.500 -13.965 1.00 77.06 262 GLY A O 1
ATOM 2046 N N . PRO A 1 263 ? -13.665 2.107 -13.762 1.00 81.75 263 PRO A N 1
ATOM 2047 C CA . PRO A 1 263 ? -12.873 0.945 -13.361 1.00 81.75 263 PRO A CA 1
ATOM 2048 C C . PRO A 1 263 ? -12.103 0.357 -14.554 1.00 81.75 263 PRO A C 1
ATOM 2050 O O . PRO A 1 263 ? -12.526 0.487 -15.704 1.00 81.75 263 PRO A O 1
ATOM 2053 N N . LEU A 1 264 ? -10.977 -0.313 -14.293 1.00 84.12 264 LEU A N 1
ATOM 2054 C CA . LEU A 1 264 ? -10.302 -1.100 -15.326 1.00 84.12 264 LEU A CA 1
ATOM 2055 C C . LEU A 1 264 ? -11.179 -2.306 -15.714 1.00 84.12 264 LEU A C 1
ATOM 2057 O O . LEU A 1 264 ? -11.785 -2.926 -14.837 1.00 84.12 264 LEU A O 1
ATOM 2061 N N . PRO A 1 265 ? -11.265 -2.672 -17.005 1.00 87.75 265 PRO A N 1
ATOM 2062 C CA . PRO A 1 265 ? -11.989 -3.873 -17.402 1.00 87.75 265 PRO A CA 1
ATOM 2063 C C . PRO A 1 265 ? -11.286 -5.116 -16.840 1.00 87.75 265 PRO A C 1
ATOM 2065 O O . PRO A 1 265 ? -10.060 -5.165 -16.792 1.00 87.75 265 PRO A O 1
ATOM 2068 N N . ASN A 1 266 ? -12.037 -6.161 -16.477 1.00 81.81 266 ASN A N 1
ATOM 2069 C CA . ASN A 1 266 ? -11.450 -7.398 -15.926 1.00 81.81 266 ASN A CA 1
ATOM 2070 C C . ASN A 1 266 ? -10.378 -8.017 -16.849 1.00 81.81 266 ASN A C 1
ATOM 2072 O O . ASN A 1 266 ? -9.401 -8.589 -16.374 1.00 81.81 266 ASN A O 1
ATOM 2076 N N . THR A 1 267 ? -10.528 -7.861 -18.167 1.00 91.94 267 THR A N 1
ATOM 2077 C CA . THR A 1 267 ? -9.570 -8.343 -19.173 1.00 91.94 267 THR A CA 1
ATOM 2078 C C . THR A 1 267 ? -8.217 -7.629 -19.119 1.00 91.94 267 THR A C 1
ATOM 2080 O O . THR A 1 267 ? -7.219 -8.191 -19.569 1.00 91.94 267 THR A O 1
ATOM 2083 N N . PHE A 1 268 ? -8.150 -6.420 -18.547 1.00 93.50 268 PHE A N 1
ATOM 2084 C CA . PHE A 1 268 ? -6.898 -5.684 -18.377 1.00 93.50 268 PHE A CA 1
ATOM 2085 C C . PHE A 1 268 ? -5.929 -6.453 -17.478 1.00 93.50 268 PHE A C 1
ATOM 2087 O O . PHE A 1 268 ? -4.794 -6.717 -17.874 1.00 93.50 268 PHE A O 1
ATOM 2094 N N . TRP A 1 269 ? -6.391 -6.849 -16.288 1.00 93.94 269 TRP A N 1
ATOM 2095 C CA . TRP A 1 269 ? -5.569 -7.560 -15.310 1.00 93.94 269 TRP A CA 1
ATOM 2096 C C . TRP A 1 269 ? -5.127 -8.925 -15.835 1.00 93.94 269 TRP A C 1
ATOM 2098 O O . TRP A 1 269 ? -3.958 -9.281 -15.696 1.00 93.94 269 TRP A O 1
ATOM 2108 N N . GLN A 1 270 ? -6.018 -9.633 -16.534 1.00 94.50 270 GLN A N 1
ATOM 2109 C CA . GLN A 1 270 ? -5.691 -10.883 -17.217 1.00 94.50 270 GLN A CA 1
ATOM 2110 C C . GLN A 1 270 ? -4.541 -10.706 -18.221 1.00 94.50 270 GLN A C 1
ATOM 2112 O O . GLN A 1 270 ? -3.553 -11.443 -18.180 1.00 94.50 270 GLN A O 1
ATOM 2117 N N . GLY A 1 271 ? -4.651 -9.708 -19.106 1.00 95.31 271 GLY A N 1
ATOM 2118 C CA . GLY A 1 271 ? -3.621 -9.403 -20.095 1.00 95.31 271 GLY A CA 1
ATOM 2119 C C . GLY A 1 271 ? -2.304 -8.997 -19.440 1.00 95.31 271 GLY A C 1
ATOM 2120 O O . GLY A 1 271 ? -1.245 -9.483 -19.826 1.00 95.31 271 GLY A O 1
ATOM 2121 N N . LEU A 1 272 ? -2.357 -8.160 -18.402 1.00 94.69 272 LEU A N 1
ATOM 2122 C CA . LEU A 1 272 ? -1.168 -7.717 -17.682 1.00 94.69 272 LEU A CA 1
ATOM 2123 C C . LEU A 1 272 ? -0.430 -8.880 -17.001 1.00 94.69 272 LEU A C 1
ATOM 2125 O O . LEU A 1 272 ? 0.791 -8.966 -17.106 1.00 94.69 272 LEU A O 1
ATOM 2129 N N . ILE A 1 273 ? -1.150 -9.793 -16.345 1.00 94.69 273 ILE A N 1
ATOM 2130 C CA . ILE A 1 273 ? -0.564 -10.995 -15.732 1.00 94.69 273 ILE A CA 1
ATOM 2131 C C . ILE A 1 273 ? 0.130 -11.859 -16.788 1.00 94.69 273 ILE A C 1
ATOM 2133 O O . ILE A 1 273 ? 1.233 -12.352 -16.541 1.00 94.69 273 ILE A O 1
ATOM 2137 N N . HIS A 1 274 ? -0.480 -11.994 -17.970 1.00 92.81 274 HIS A N 1
ATOM 2138 C CA . HIS A 1 274 ? 0.123 -12.694 -19.100 1.00 92.81 274 HIS A CA 1
ATOM 2139 C C . HIS A 1 274 ? 1.414 -12.006 -19.574 1.00 92.81 274 HIS A C 1
ATOM 2141 O O . HIS A 1 274 ? 2.443 -12.669 -19.683 1.00 92.81 274 HIS A O 1
ATOM 2147 N N . TYR A 1 275 ? 1.405 -10.682 -19.770 1.00 92.69 275 TYR A N 1
ATOM 2148 C CA . TYR A 1 275 ? 2.598 -9.922 -20.174 1.00 92.69 275 TYR A CA 1
ATOM 2149 C C . TYR A 1 275 ? 3.728 -9.975 -19.142 1.00 92.69 275 TYR A C 1
ATOM 2151 O O . TYR A 1 275 ? 4.898 -10.062 -19.507 1.00 92.69 275 TYR A O 1
ATOM 2159 N N . MET A 1 276 ? 3.394 -9.931 -17.851 1.00 94.38 276 MET A N 1
ATOM 2160 C CA . MET A 1 276 ? 4.366 -10.068 -16.766 1.00 94.38 276 MET A CA 1
ATOM 2161 C C . MET A 1 276 ? 4.886 -11.504 -16.609 1.00 94.38 276 MET A C 1
ATOM 2163 O O . MET A 1 276 ? 5.883 -11.706 -15.913 1.00 94.38 276 MET A O 1
ATOM 2167 N N . ALA A 1 277 ? 4.216 -12.492 -17.210 1.00 94.06 277 ALA A N 1
ATOM 2168 C CA . ALA A 1 277 ? 4.497 -13.911 -17.025 1.00 94.06 277 ALA A CA 1
ATOM 2169 C C . ALA A 1 277 ? 4.629 -14.283 -15.533 1.00 94.06 277 ALA A C 1
ATOM 2171 O O . ALA A 1 277 ? 5.620 -14.888 -15.120 1.00 94.06 277 ALA A O 1
ATOM 2172 N N . LEU A 1 278 ? 3.660 -13.864 -14.702 1.00 94.38 278 LEU A N 1
ATOM 2173 C CA . LEU A 1 278 ? 3.696 -14.156 -13.262 1.00 94.38 278 LEU A CA 1
ATOM 2174 C C . LEU A 1 278 ? 3.681 -15.665 -13.021 1.00 94.38 278 LEU A C 1
ATOM 2176 O O . LEU A 1 278 ? 2.752 -16.359 -13.444 1.00 94.38 278 LEU A O 1
ATOM 2180 N N . THR A 1 279 ? 4.672 -16.165 -12.286 1.00 95.06 279 THR A N 1
ATOM 2181 C CA . THR A 1 279 ? 4.727 -17.587 -11.933 1.00 95.06 279 THR A CA 1
ATOM 2182 C C . THR A 1 279 ? 3.627 -17.941 -10.931 1.00 95.06 279 THR A C 1
ATOM 2184 O O . THR A 1 279 ? 3.144 -17.085 -10.187 1.00 95.06 279 THR A O 1
ATOM 2187 N N . GLY A 1 280 ? 3.239 -19.219 -10.871 1.00 95.50 280 GLY A N 1
ATOM 2188 C CA . GLY A 1 280 ? 2.266 -19.684 -9.876 1.00 95.50 280 GLY A CA 1
ATOM 2189 C C . GLY A 1 280 ? 2.712 -19.398 -8.437 1.00 95.50 280 GLY A C 1
ATOM 2190 O O . GLY A 1 280 ? 1.900 -18.996 -7.610 1.00 95.50 280 GLY A O 1
ATOM 2191 N N . ASP A 1 281 ? 4.012 -19.513 -8.159 1.00 95.06 281 ASP A N 1
ATOM 2192 C CA . ASP A 1 281 ? 4.590 -19.183 -6.854 1.00 95.06 281 ASP A CA 1
ATOM 2193 C C . ASP A 1 281 ? 4.465 -17.684 -6.531 1.00 95.06 281 ASP A C 1
ATOM 2195 O O . ASP A 1 281 ? 3.960 -17.326 -5.470 1.00 95.06 281 ASP A O 1
ATOM 2199 N N . GLN A 1 282 ? 4.797 -16.794 -7.475 1.00 95.56 282 GLN A N 1
ATOM 2200 C CA . GLN A 1 282 ? 4.610 -15.349 -7.290 1.00 95.56 282 GLN A CA 1
ATOM 2201 C C . GLN A 1 282 ? 3.146 -14.991 -7.013 1.00 95.56 282 GLN A C 1
ATOM 2203 O O . GLN A 1 282 ? 2.866 -14.171 -6.140 1.00 95.56 282 GLN A O 1
ATOM 2208 N N . GLN A 1 283 ? 2.201 -15.623 -7.714 1.00 97.62 283 GLN A N 1
ATOM 2209 C CA . GLN A 1 283 ? 0.773 -15.414 -7.469 1.00 97.62 283 GLN A CA 1
ATOM 2210 C C . GLN A 1 283 ? 0.380 -15.840 -6.046 1.00 97.62 283 GLN A C 1
ATOM 2212 O O . GLN A 1 283 ? -0.290 -15.083 -5.346 1.00 97.62 283 GLN A O 1
ATOM 2217 N N . GLN A 1 284 ? 0.853 -16.998 -5.571 1.00 97.50 284 GLN A N 1
ATOM 2218 C CA . GLN A 1 284 ? 0.612 -17.450 -4.195 1.00 97.50 284 GLN A CA 1
ATOM 2219 C C . GLN A 1 284 ? 1.238 -16.514 -3.151 1.00 97.50 284 GLN A C 1
ATOM 2221 O O . GLN A 1 284 ? 0.611 -16.221 -2.128 1.00 97.50 284 GLN A O 1
ATO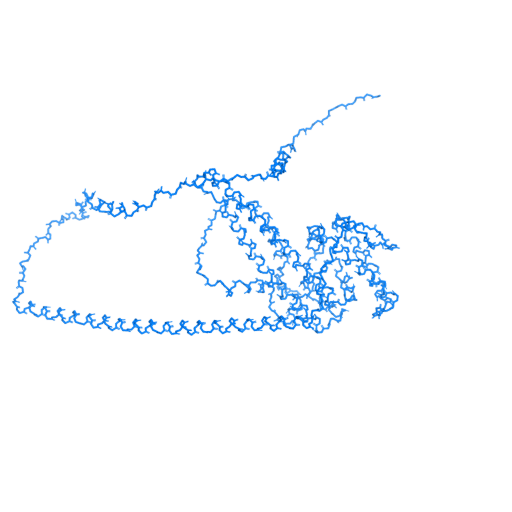M 2226 N N . GLN A 1 285 ? 2.442 -15.996 -3.409 1.00 96.25 285 GLN A N 1
ATOM 2227 C CA . GLN A 1 285 ? 3.088 -15.009 -2.544 1.00 96.25 285 GLN A CA 1
ATOM 2228 C C . GLN A 1 285 ? 2.291 -13.694 -2.484 1.00 96.25 285 GLN A C 1
ATOM 2230 O O . GLN A 1 285 ? 2.057 -13.178 -1.390 1.00 96.25 285 GLN A O 1
ATOM 2235 N N . LEU A 1 286 ? 1.791 -13.192 -3.620 1.00 97.12 286 LEU A N 1
ATOM 2236 C CA . LEU A 1 286 ? 0.931 -12.001 -3.678 1.00 97.12 286 LEU A CA 1
ATOM 2237 C C . LEU A 1 286 ? -0.373 -12.199 -2.889 1.00 97.12 286 LEU A C 1
ATOM 2239 O O . LEU A 1 286 ? -0.756 -11.338 -2.094 1.00 97.12 286 LEU A O 1
ATOM 2243 N N . LEU A 1 287 ? -1.025 -13.357 -3.035 1.00 97.50 287 LEU A N 1
ATOM 2244 C CA . LEU A 1 287 ? -2.225 -13.713 -2.267 1.00 97.50 287 LEU A CA 1
ATOM 2245 C C . LEU A 1 287 ? -1.943 -13.813 -0.762 1.00 97.50 287 LEU A C 1
ATOM 2247 O O . LEU A 1 287 ? -2.740 -13.372 0.070 1.00 97.50 287 LEU A O 1
ATOM 2251 N N . LYS A 1 288 ? -0.788 -14.364 -0.376 1.00 96.19 288 LYS A N 1
ATOM 2252 C CA . LYS A 1 288 ? -0.345 -14.397 1.024 1.00 96.19 288 LYS A CA 1
ATOM 2253 C C . LYS A 1 288 ? -0.124 -12.984 1.576 1.00 96.19 288 LYS A C 1
ATOM 2255 O O . LYS A 1 288 ? -0.634 -12.681 2.657 1.00 96.19 288 LYS A O 1
ATOM 2260 N N . ALA A 1 289 ? 0.574 -12.121 0.838 1.00 96.19 289 ALA A N 1
ATOM 2261 C CA . ALA A 1 289 ? 0.800 -10.727 1.221 1.00 96.19 289 ALA A CA 1
ATOM 2262 C C . ALA A 1 289 ? -0.528 -9.965 1.372 1.00 96.19 289 ALA A C 1
ATOM 2264 O O . ALA A 1 289 ? -0.734 -9.282 2.376 1.00 96.19 289 ALA A O 1
ATOM 2265 N N . ARG A 1 290 ? -1.474 -10.165 0.442 1.00 97.31 290 ARG A N 1
ATOM 2266 C CA . ARG A 1 290 ? -2.836 -9.609 0.507 1.00 97.31 290 ARG A CA 1
ATOM 2267 C C . ARG A 1 290 ? -3.566 -10.020 1.783 1.00 97.31 290 ARG A C 1
ATOM 2269 O O . ARG A 1 290 ? -4.116 -9.162 2.471 1.00 97.31 290 ARG A O 1
ATOM 2276 N N . ARG A 1 291 ? -3.584 -11.318 2.108 1.00 96.62 291 ARG A N 1
ATOM 2277 C CA . ARG A 1 291 ? -4.253 -11.832 3.316 1.00 96.62 291 ARG A CA 1
ATOM 2278 C C . ARG A 1 291 ? -3.674 -11.212 4.584 1.00 96.62 291 ARG A C 1
ATOM 2280 O O . ARG A 1 291 ? -4.433 -10.778 5.445 1.00 96.62 291 ARG A O 1
ATOM 2287 N N . LEU A 1 292 ? -2.346 -11.137 4.685 1.00 94.62 292 LEU A N 1
ATOM 2288 C CA . LEU A 1 292 ? -1.673 -10.527 5.832 1.00 94.62 292 LEU A CA 1
ATOM 2289 C C . LEU A 1 292 ? -2.023 -9.036 5.967 1.00 94.62 292 LEU A C 1
ATOM 2291 O O . LEU A 1 292 ? -2.406 -8.594 7.052 1.00 94.62 292 LEU A O 1
ATOM 2295 N N . TYR A 1 293 ? -1.937 -8.293 4.860 1.00 95.88 293 TYR A N 1
ATOM 2296 C CA . TYR A 1 293 ? -2.249 -6.867 4.807 1.00 95.88 293 TYR A CA 1
ATOM 2297 C C . TYR A 1 293 ? -3.692 -6.580 5.236 1.00 95.88 293 TYR A C 1
ATOM 2299 O O . TYR A 1 293 ? -3.906 -5.850 6.202 1.00 95.88 293 TYR A O 1
ATOM 2307 N N . LEU A 1 294 ? -4.680 -7.206 4.586 1.00 96.31 294 LEU A N 1
ATOM 2308 C CA . LEU A 1 294 ? -6.099 -6.955 4.862 1.00 96.31 294 LEU A CA 1
ATOM 2309 C C . LEU A 1 294 ? -6.495 -7.371 6.284 1.00 96.31 294 LEU A C 1
ATOM 2311 O O . LEU A 1 294 ? -7.242 -6.657 6.953 1.00 96.31 294 LEU A O 1
ATOM 2315 N N . SER A 1 295 ? -5.957 -8.481 6.795 1.00 93.31 295 SER A N 1
ATOM 2316 C CA . SER A 1 295 ? -6.204 -8.896 8.180 1.00 93.31 295 SER A CA 1
ATOM 2317 C C . SER A 1 295 ? -5.679 -7.869 9.188 1.00 93.31 295 SER A C 1
ATOM 2319 O O . SER A 1 295 ? -6.382 -7.533 10.149 1.00 93.31 295 SER A O 1
ATOM 2321 N N . ARG A 1 296 ? -4.465 -7.335 8.977 1.00 94.50 296 ARG A N 1
ATOM 2322 C CA . ARG A 1 296 ? -3.881 -6.310 9.858 1.00 94.50 296 ARG A CA 1
ATOM 2323 C C . ARG A 1 296 ? -4.594 -4.966 9.712 1.00 94.50 296 ARG A C 1
ATOM 2325 O O . ARG A 1 296 ? -4.901 -4.339 10.723 1.00 94.50 296 ARG A O 1
ATOM 2332 N N . GLN A 1 297 ? -4.955 -4.573 8.494 1.00 95.44 297 GLN A N 1
ATOM 2333 C CA . GLN A 1 297 ? -5.734 -3.364 8.232 1.00 95.44 297 GLN A CA 1
ATOM 2334 C C . GLN A 1 297 ? -7.091 -3.413 8.945 1.00 95.44 297 GLN A C 1
ATOM 2336 O O . GLN A 1 297 ? -7.482 -2.457 9.611 1.00 95.44 297 GLN A O 1
ATOM 2341 N N . GLY A 1 298 ? -7.778 -4.560 8.916 1.00 94.81 298 GLY A N 1
ATOM 2342 C CA . GLY A 1 298 ? -9.024 -4.750 9.657 1.00 94.81 298 GLY A CA 1
ATOM 2343 C C . GLY A 1 298 ? -8.865 -4.534 11.169 1.00 94.81 298 GLY A C 1
ATOM 2344 O O . GLY A 1 298 ? -9.762 -3.988 11.813 1.00 94.81 298 GLY A O 1
ATOM 2345 N N . GLN A 1 299 ? -7.727 -4.928 11.757 1.00 93.88 299 GLN A N 1
ATOM 2346 C CA . GLN A 1 299 ? -7.425 -4.658 13.172 1.00 93.88 299 GLN A CA 1
ATOM 2347 C C . GLN A 1 299 ? -7.237 -3.159 13.433 1.00 93.88 299 GLN A C 1
ATOM 2349 O O . GLN A 1 299 ? -7.820 -2.638 14.387 1.00 93.88 299 GLN A O 1
ATOM 2354 N N . LEU A 1 300 ? -6.485 -2.466 12.572 1.00 95.12 300 LEU A N 1
ATOM 2355 C CA . LEU A 1 300 ? -6.251 -1.026 12.693 1.00 95.12 300 LEU A CA 1
ATOM 2356 C C . LEU A 1 300 ? -7.539 -0.219 12.570 1.00 95.12 300 LEU A C 1
ATOM 2358 O O . LEU A 1 300 ? -7.767 0.661 13.396 1.00 95.12 300 LEU A O 1
ATOM 2362 N N . LEU A 1 301 ? -8.412 -0.560 11.618 1.00 94.94 301 LEU A N 1
ATOM 2363 C CA . LEU A 1 301 ? -9.708 0.100 11.441 1.00 94.94 301 LEU A CA 1
ATOM 2364 C C . LEU A 1 301 ? -10.610 -0.056 12.674 1.00 94.94 301 LEU A C 1
ATOM 2366 O O . LEU A 1 301 ? -11.258 0.899 13.098 1.00 94.94 301 LEU A O 1
ATOM 2370 N N . ARG A 1 302 ? -10.626 -1.235 13.308 1.00 94.31 302 ARG A N 1
ATOM 2371 C CA . ARG A 1 302 ? -11.378 -1.442 14.560 1.00 94.31 302 ARG A CA 1
ATOM 2372 C C . ARG A 1 302 ? -10.795 -0.644 15.723 1.00 94.31 302 ARG A C 1
ATOM 2374 O O . ARG A 1 302 ? -11.556 -0.047 16.484 1.00 94.31 302 ARG A O 1
ATOM 2381 N N . ALA A 1 303 ? -9.469 -0.625 15.859 1.00 95.62 303 ALA A N 1
ATOM 2382 C CA . ALA A 1 303 ? -8.798 0.185 16.870 1.00 95.62 303 ALA A CA 1
ATOM 2383 C C . ALA A 1 303 ? -9.123 1.674 16.675 1.00 95.62 303 ALA A C 1
ATOM 2385 O O . ALA A 1 303 ? -9.538 2.336 17.624 1.00 95.62 303 ALA A O 1
ATOM 2386 N N . ARG A 1 304 ? -9.061 2.164 15.431 1.00 96.69 304 ARG A N 1
ATOM 2387 C CA . ARG A 1 304 ? -9.453 3.525 15.046 1.00 96.69 304 ARG A CA 1
ATOM 2388 C C . ARG A 1 304 ? -10.893 3.839 15.435 1.00 96.69 304 ARG A C 1
ATOM 2390 O O . ARG A 1 304 ? -11.137 4.830 16.114 1.00 96.69 304 ARG A O 1
ATOM 2397 N N . GLN A 1 305 ? -11.839 2.970 15.078 1.00 96.31 305 GLN A N 1
ATOM 2398 C CA . GLN A 1 305 ? -13.251 3.158 15.417 1.00 96.31 305 GLN A CA 1
ATOM 2399 C C . GLN A 1 305 ? -13.477 3.217 16.936 1.00 96.31 305 GLN A C 1
ATOM 2401 O O . GLN A 1 305 ? -14.279 4.022 17.412 1.00 96.31 305 GLN A O 1
ATOM 2406 N N . SER A 1 306 ? -12.764 2.391 17.708 1.00 96.31 306 SER A N 1
ATOM 2407 C CA . SER A 1 306 ? -12.800 2.421 19.175 1.00 96.31 306 SER A CA 1
ATOM 2408 C C . SER A 1 306 ? -12.267 3.748 19.732 1.00 96.31 306 SER A C 1
ATOM 2410 O O . SER A 1 306 ? -12.917 4.362 20.578 1.00 96.31 306 SER A O 1
ATOM 2412 N N . LEU A 1 307 ? -11.134 4.238 19.215 1.00 95.88 307 LEU A N 1
ATOM 2413 C CA . LEU A 1 307 ? -10.552 5.531 19.597 1.00 95.88 307 LEU A CA 1
ATOM 2414 C C . LEU A 1 307 ? -11.495 6.697 19.288 1.00 95.88 307 LEU A C 1
ATOM 2416 O O . LEU A 1 307 ? -11.766 7.507 20.172 1.00 95.88 307 LEU A O 1
ATOM 2420 N N . ILE A 1 308 ? -12.066 6.731 18.081 1.00 94.88 308 ILE A N 1
ATOM 2421 C CA . ILE A 1 308 ? -13.046 7.747 17.672 1.00 94.88 308 ILE A CA 1
ATOM 2422 C C . ILE A 1 308 ? -14.269 7.714 18.592 1.00 94.88 308 ILE A C 1
ATOM 2424 O O . ILE A 1 308 ? -14.725 8.760 19.042 1.00 94.88 308 ILE A O 1
ATOM 2428 N N . SER A 1 309 ? -14.777 6.525 18.926 1.00 95.44 309 SER A N 1
ATOM 2429 C CA . SER A 1 309 ? -15.942 6.389 19.811 1.00 95.44 309 SER A CA 1
ATOM 2430 C C . SER A 1 309 ? -15.643 6.894 21.230 1.00 95.44 309 SER A C 1
ATOM 2432 O O . SER A 1 309 ? -16.481 7.557 21.837 1.00 95.44 309 SER A O 1
ATOM 2434 N N . ARG A 1 310 ? -14.437 6.631 21.757 1.00 94.81 310 ARG A N 1
ATOM 2435 C CA . ARG A 1 310 ? -13.984 7.140 23.066 1.00 94.81 310 ARG A CA 1
ATOM 2436 C C . ARG A 1 310 ? -13.820 8.659 23.066 1.00 94.81 310 ARG A C 1
ATOM 2438 O O . ARG A 1 310 ? -14.223 9.302 24.030 1.00 94.81 310 ARG A O 1
ATOM 2445 N N . LEU A 1 311 ? -13.281 9.218 21.984 1.00 92.69 311 LEU A N 1
ATOM 2446 C CA . LEU A 1 311 ? -13.140 10.662 21.804 1.00 92.69 311 LEU A CA 1
ATOM 2447 C C . LEU A 1 311 ? -14.517 11.340 21.684 1.00 92.69 311 LEU A C 1
ATOM 2449 O O . LEU A 1 311 ? -14.794 12.337 22.332 1.00 92.69 311 LEU A O 1
ATOM 2453 N N . GLN A 1 312 ? -15.455 10.749 20.941 1.00 91.38 312 GLN A N 1
ATOM 2454 C CA . GLN A 1 312 ? -16.838 11.239 20.877 1.00 91.38 312 GLN A CA 1
ATOM 2455 C C . GLN A 1 312 ? -17.546 11.180 22.237 1.00 91.38 312 GLN A C 1
ATOM 2457 O O . GLN A 1 312 ? -18.286 12.098 22.601 1.00 91.38 312 GLN A O 1
ATOM 2462 N N . ALA A 1 313 ? -17.302 10.119 23.009 1.00 90.38 313 ALA A N 1
ATOM 2463 C CA . ALA A 1 313 ? -17.840 9.988 24.355 1.00 90.38 313 ALA A CA 1
ATOM 2464 C C . ALA A 1 313 ? -17.278 11.055 25.311 1.00 90.38 313 ALA A C 1
ATOM 2466 O O . ALA A 1 313 ? -18.038 11.554 26.139 1.00 90.38 313 ALA A O 1
ATOM 2467 N N . SER A 1 314 ? -16.008 11.470 25.174 1.00 88.38 314 SER A N 1
ATOM 2468 C CA . SER A 1 314 ? -15.438 12.538 26.015 1.00 88.38 314 SER A CA 1
ATOM 2469 C C . SER A 1 314 ? -16.109 13.891 25.772 1.00 88.38 314 SER A C 1
ATOM 2471 O O . SER A 1 314 ? -16.285 14.666 26.713 1.00 88.38 314 SER A O 1
ATOM 2473 N N . PHE A 1 315 ? -16.575 14.164 24.548 1.00 84.00 315 PHE A N 1
ATOM 2474 C CA . PHE A 1 315 ? -17.300 15.397 24.223 1.00 84.00 315 PHE A CA 1
ATOM 2475 C C . PHE A 1 315 ? -18.731 15.459 24.773 1.00 84.00 315 PHE A C 1
ATOM 2477 O O . PHE A 1 315 ? -19.313 16.547 24.822 1.00 84.00 315 PHE A O 1
ATOM 2484 N N . SER A 1 316 ? -19.310 14.337 25.206 1.00 82.81 316 SER A N 1
ATOM 2485 C CA . SER A 1 316 ? -20.664 14.328 25.770 1.00 82.81 316 SER A CA 1
ATOM 2486 C C . SER A 1 316 ? -20.695 15.141 27.071 1.00 82.81 316 SER A C 1
ATOM 2488 O O . SER A 1 316 ? -19.863 14.950 27.956 1.00 82.81 316 SER A O 1
ATOM 2490 N N . LYS A 1 317 ? -21.613 16.116 27.157 1.00 68.50 317 LYS A N 1
ATOM 2491 C CA . LYS A 1 317 ? -21.668 17.106 28.248 1.00 68.50 317 LYS A CA 1
ATOM 2492 C C . LYS A 1 317 ? -21.835 16.409 29.604 1.00 68.50 317 LYS A C 1
ATOM 2494 O O . LYS A 1 317 ? -22.884 15.818 29.847 1.00 68.50 317 LYS A O 1
ATOM 2499 N N . SER A 1 318 ? -20.848 16.533 30.495 1.00 62.78 318 SER A N 1
ATOM 2500 C CA . SER A 1 318 ? -21.086 16.296 31.920 1.00 62.78 318 SER A CA 1
ATOM 2501 C C . SER A 1 318 ? -21.904 17.465 32.475 1.00 62.78 318 SER A C 1
ATOM 2503 O O . SER A 1 318 ? -21.694 18.628 32.114 1.00 62.78 318 SER A O 1
ATOM 2505 N N . ALA A 1 319 ? -22.898 17.158 33.303 1.00 60.22 319 ALA A N 1
ATOM 2506 C CA . ALA A 1 319 ? -23.691 18.168 33.984 1.00 60.22 319 ALA A CA 1
ATOM 2507 C C . ALA A 1 319 ? -22.840 18.789 35.105 1.00 60.22 319 ALA A C 1
ATOM 2509 O O . ALA A 1 319 ? -22.772 18.244 36.198 1.00 60.22 319 ALA A O 1
ATOM 2510 N N . GLY A 1 320 ? -22.177 19.909 34.795 1.00 64.31 320 GLY A N 1
ATOM 2511 C CA . GLY A 1 320 ? -21.405 20.719 35.744 1.00 64.31 320 GLY A CA 1
ATOM 2512 C C . GLY A 1 320 ? -19.977 20.215 35.978 1.00 64.31 320 GLY A C 1
ATOM 2513 O O . GLY A 1 320 ? -19.739 19.549 36.979 1.00 64.31 320 GLY A O 1
ATOM 2514 N N . PRO A 1 321 ? -19.015 20.519 35.087 1.00 70.44 321 PRO A N 1
ATOM 2515 C CA . PRO A 1 321 ? -17.627 20.128 35.299 1.00 70.44 321 PRO A CA 1
ATOM 2516 C C . PRO A 1 321 ? -16.978 20.993 36.385 1.00 70.44 321 PRO A C 1
ATOM 2518 O O . PRO A 1 321 ? -17.047 22.223 36.336 1.00 70.44 321 PRO A O 1
ATOM 2521 N N . THR A 1 322 ? -16.317 20.352 37.347 1.00 79.62 322 THR A N 1
ATOM 2522 C CA . THR A 1 322 ? -15.335 21.028 38.202 1.00 79.62 322 THR A CA 1
ATOM 2523 C C . THR A 1 322 ? -14.081 21.367 37.387 1.00 79.62 322 THR A C 1
ATOM 2525 O O . THR A 1 322 ? -13.845 20.798 36.322 1.00 79.62 322 THR A O 1
ATOM 2528 N N . GLU A 1 323 ? -13.243 22.290 37.863 1.00 77.19 323 GLU A N 1
ATOM 2529 C CA . GLU A 1 323 ? -11.977 22.633 37.191 1.00 77.19 323 GLU A CA 1
ATOM 2530 C C . GLU A 1 323 ? -11.051 21.410 37.023 1.00 77.19 323 GLU A C 1
ATOM 2532 O O . GLU A 1 323 ? -10.409 21.247 35.984 1.00 77.19 323 GLU A O 1
ATOM 2537 N N . VAL A 1 324 ? -11.057 20.499 38.004 1.00 78.50 324 VAL A N 1
ATOM 2538 C CA . VAL A 1 324 ? -10.328 19.221 37.947 1.00 78.50 324 VAL A CA 1
ATOM 2539 C C . VAL A 1 324 ? -10.861 18.337 36.814 1.00 78.50 324 VAL A C 1
ATOM 2541 O O . VAL A 1 324 ? -10.069 17.799 36.040 1.00 78.50 324 VAL A O 1
ATOM 2544 N N . ASP A 1 325 ? -12.186 18.266 36.633 1.00 82.94 325 ASP A N 1
ATOM 2545 C CA . ASP A 1 325 ? -12.801 17.500 35.539 1.00 82.94 325 ASP A CA 1
ATOM 2546 C C . ASP A 1 325 ? -12.404 18.040 34.158 1.00 82.94 325 ASP A C 1
ATOM 2548 O O . ASP A 1 325 ? -12.266 17.270 33.204 1.00 82.94 325 ASP A O 1
ATOM 2552 N N . ILE A 1 326 ? -12.203 19.357 34.036 1.00 84.25 326 ILE A N 1
ATOM 2553 C CA . ILE A 1 326 ? -11.779 19.996 32.782 1.00 84.25 326 ILE A CA 1
ATOM 2554 C C . ILE A 1 326 ? -10.347 19.581 32.430 1.00 84.25 326 ILE A C 1
ATOM 2556 O O . ILE A 1 326 ? -10.092 19.179 31.293 1.00 84.25 326 ILE A O 1
ATOM 2560 N N . LEU A 1 327 ? -9.421 19.649 33.391 1.00 86.75 327 LEU A N 1
ATOM 2561 C CA . LEU A 1 327 ? -8.017 19.290 33.171 1.00 86.75 327 LEU A CA 1
ATOM 2562 C C . LEU A 1 327 ? -7.849 17.799 32.865 1.00 86.75 327 LEU A C 1
ATOM 2564 O O . LEU A 1 327 ? -7.134 17.435 31.928 1.00 86.75 327 LEU A O 1
ATOM 2568 N N . GLU A 1 328 ? -8.536 16.928 33.607 1.00 88.06 328 GLU A N 1
ATOM 2569 C CA . GLU A 1 328 ? -8.505 15.491 33.335 1.00 88.06 328 GLU A CA 1
ATOM 2570 C C . GLU A 1 328 ? -9.088 15.157 31.963 1.00 88.06 328 GLU A C 1
ATOM 2572 O O . GLU A 1 328 ? -8.532 14.330 31.238 1.00 88.06 328 GLU A O 1
ATOM 2577 N N . LYS A 1 329 ? -10.190 15.808 31.582 1.00 88.12 329 LYS A N 1
ATOM 2578 C CA . LYS A 1 329 ? -10.796 15.628 30.265 1.00 88.12 329 LYS A CA 1
ATOM 2579 C C . LYS A 1 329 ? -9.847 16.056 29.147 1.00 88.12 329 LYS A C 1
ATOM 2581 O O . LYS A 1 329 ? -9.643 15.272 28.223 1.00 88.12 329 LYS A O 1
ATOM 2586 N N . ALA A 1 330 ? -9.227 17.230 29.257 1.00 89.62 330 ALA A N 1
ATOM 2587 C CA . ALA A 1 330 ? -8.267 17.719 28.268 1.00 89.62 330 ALA A CA 1
ATOM 2588 C C . ALA A 1 330 ? -7.062 16.772 28.119 1.00 89.62 330 ALA A C 1
ATOM 2590 O O . ALA A 1 330 ? -6.658 16.445 27.006 1.00 89.62 330 ALA A O 1
ATOM 2591 N N . SER A 1 331 ? -6.533 16.265 29.238 1.00 91.44 331 SER A N 1
ATOM 2592 C CA . SER A 1 331 ? -5.439 15.284 29.237 1.00 91.44 331 SER A CA 1
ATOM 2593 C C . SER A 1 331 ? -5.834 13.971 28.543 1.00 91.44 331 SER A C 1
ATOM 2595 O O . SER A 1 331 ? -5.089 13.442 27.715 1.00 91.44 331 SER A O 1
ATOM 2597 N N . ARG A 1 332 ? -7.046 13.460 28.810 1.00 92.12 332 ARG A N 1
ATOM 2598 C CA . ARG A 1 332 ? -7.572 12.254 28.144 1.00 92.12 332 ARG A CA 1
ATOM 2599 C C . ARG A 1 332 ? -7.783 12.463 26.644 1.00 92.12 332 ARG A C 1
ATOM 2601 O O . ARG A 1 332 ? -7.507 11.547 25.873 1.00 92.12 332 ARG A O 1
ATOM 2608 N N . GLU A 1 333 ? -8.272 13.630 26.234 1.00 92.75 333 GLU A N 1
ATOM 2609 C CA . GLU A 1 333 ? -8.463 13.983 24.821 1.00 92.75 333 GLU A CA 1
ATOM 2610 C C . GLU A 1 333 ? -7.126 14.020 24.079 1.00 92.75 333 GLU A C 1
ATOM 2612 O O . GLU A 1 333 ? -6.985 13.354 23.055 1.00 92.75 333 GLU A O 1
ATOM 2617 N N . GLN A 1 334 ? -6.111 14.670 24.653 1.00 93.94 334 GLN A N 1
ATOM 2618 C CA . GLN A 1 334 ? -4.766 14.715 24.080 1.00 93.94 334 GLN A CA 1
ATOM 2619 C C . GLN A 1 334 ? -4.148 13.314 23.914 1.00 93.94 334 GLN A C 1
ATOM 2621 O O . GLN A 1 334 ? -3.516 13.018 22.897 1.00 93.94 334 GLN A O 1
ATOM 2626 N N . GLU A 1 335 ? -4.330 12.424 24.893 1.00 95.56 335 GLU A N 1
ATOM 2627 C CA . GLU A 1 335 ? -3.835 11.047 24.796 1.00 95.56 335 GLU A CA 1
ATOM 2628 C C . GLU A 1 335 ? -4.584 10.238 23.722 1.00 95.56 335 GLU A C 1
ATOM 2630 O O . GLU A 1 335 ? -3.967 9.478 22.974 1.00 95.56 335 GLU A O 1
ATOM 2635 N N . LEU A 1 336 ? -5.902 10.422 23.585 1.00 94.69 336 LEU A N 1
ATOM 2636 C CA . LEU A 1 336 ? -6.688 9.790 22.520 1.00 94.69 336 LEU A CA 1
ATOM 2637 C C . LEU A 1 336 ? -6.276 10.284 21.128 1.00 94.69 336 LEU A C 1
ATOM 2639 O O . LEU A 1 336 ? -6.163 9.472 20.208 1.00 94.69 336 LEU A O 1
ATOM 2643 N N . GLU A 1 337 ? -6.013 11.582 20.973 1.00 94.19 337 GLU A N 1
ATOM 2644 C CA . GLU A 1 337 ? -5.492 12.165 19.732 1.00 94.19 337 GLU A CA 1
ATOM 2645 C C . GLU A 1 337 ? -4.131 11.570 19.365 1.00 94.19 337 GLU A C 1
ATOM 2647 O O . GLU A 1 337 ? -3.920 11.150 18.226 1.00 94.19 337 GLU A O 1
ATOM 2652 N N . LYS A 1 338 ? -3.227 11.441 20.341 1.00 95.31 338 LYS A N 1
ATOM 2653 C CA . LYS A 1 338 ? -1.920 10.806 20.141 1.00 95.31 338 LYS A CA 1
ATOM 2654 C C . LYS A 1 338 ? -2.047 9.339 19.718 1.00 95.31 338 LYS A C 1
ATOM 2656 O O . LYS A 1 338 ? -1.333 8.897 18.819 1.00 95.31 338 LYS A O 1
ATOM 2661 N N . GLN A 1 339 ? -2.963 8.584 20.327 1.00 96.00 339 GLN A N 1
ATOM 2662 C CA . GLN A 1 339 ? -3.238 7.193 19.942 1.00 96.00 339 GLN A CA 1
ATOM 2663 C C . GLN A 1 339 ? -3.823 7.093 18.528 1.00 96.00 339 GLN A C 1
ATOM 2665 O O . GLN A 1 339 ? -3.473 6.178 17.780 1.00 96.00 339 GLN A O 1
ATOM 2670 N N . LEU A 1 340 ? -4.689 8.033 18.142 1.00 95.38 340 LEU A N 1
ATOM 2671 C CA . LEU A 1 340 ? -5.257 8.092 16.798 1.00 95.38 340 LEU A CA 1
ATOM 2672 C C . LEU A 1 340 ? -4.184 8.417 15.752 1.00 95.38 340 LEU A C 1
ATOM 2674 O O . LEU A 1 340 ? -4.125 7.757 14.716 1.00 95.38 340 LEU A O 1
ATOM 2678 N N . GLN A 1 341 ? -3.299 9.368 16.051 1.00 92.75 341 GLN A N 1
ATOM 2679 C CA . GLN A 1 341 ? -2.162 9.709 15.201 1.00 92.75 341 GLN A CA 1
ATOM 2680 C C . GLN A 1 341 ? -1.233 8.501 15.000 1.00 92.75 341 GLN A C 1
ATOM 2682 O O . GLN A 1 341 ? -0.929 8.145 13.863 1.00 92.75 341 GLN A O 1
ATOM 2687 N N . ALA A 1 342 ? -0.868 7.803 16.080 1.00 93.12 342 ALA A N 1
ATOM 2688 C CA . ALA A 1 342 ? -0.051 6.591 16.001 1.00 93.12 342 ALA A CA 1
ATOM 2689 C C . ALA A 1 342 ? -0.731 5.473 15.183 1.00 93.12 342 ALA A C 1
ATOM 2691 O O . ALA A 1 342 ? -0.076 4.789 14.399 1.00 93.12 342 ALA A O 1
ATOM 2692 N N . ASN A 1 343 ? -2.053 5.305 15.311 1.00 96.06 343 ASN A N 1
ATOM 2693 C CA . ASN A 1 343 ? -2.820 4.345 14.509 1.00 96.06 343 ASN A CA 1
ATOM 2694 C C . ASN A 1 343 ? -2.788 4.675 13.004 1.00 96.06 343 ASN A C 1
ATOM 2696 O O . ASN A 1 343 ? -2.677 3.767 12.181 1.00 96.06 343 ASN A O 1
ATOM 2700 N N . LEU A 1 344 ? -2.887 5.957 12.639 1.00 90.75 344 LEU A N 1
ATOM 2701 C CA . LEU A 1 344 ? -2.810 6.411 11.246 1.00 90.75 344 LEU A CA 1
ATOM 2702 C C . LEU A 1 344 ? -1.400 6.243 10.663 1.00 90.75 344 LEU A C 1
ATOM 2704 O O . LEU A 1 344 ? -1.250 5.850 9.504 1.00 90.75 344 LEU A O 1
ATOM 2708 N N . GLU A 1 345 ? -0.366 6.506 11.460 1.00 88.12 345 GLU A N 1
ATOM 2709 C CA . GLU A 1 345 ? 1.029 6.253 11.087 1.00 88.12 345 GLU A CA 1
ATOM 2710 C C . GLU A 1 345 ? 1.287 4.758 10.858 1.00 88.12 345 GLU A C 1
ATOM 2712 O O . GLU A 1 345 ? 1.922 4.384 9.868 1.00 88.12 345 GLU A O 1
ATOM 2717 N N . GLU A 1 346 ? 0.738 3.893 11.715 1.00 91.25 346 GLU A N 1
ATOM 2718 C CA . GLU A 1 346 ? 0.828 2.442 11.550 1.00 91.25 346 GLU A CA 1
ATOM 2719 C C . GLU A 1 346 ? 0.106 1.957 10.282 1.00 91.25 346 GLU A C 1
ATOM 2721 O O . GLU A 1 346 ? 0.653 1.134 9.552 1.00 91.25 346 GLU A O 1
ATOM 2726 N N . ASP A 1 347 ? -1.078 2.494 9.972 1.00 91.06 347 ASP A N 1
ATOM 2727 C CA . ASP A 1 347 ? -1.832 2.175 8.748 1.00 91.06 347 ASP A CA 1
ATOM 2728 C C . ASP A 1 347 ? -1.052 2.558 7.477 1.00 91.06 347 ASP A C 1
ATOM 2730 O O . ASP A 1 347 ? -0.925 1.764 6.542 1.00 91.06 347 ASP A O 1
ATOM 2734 N N . ASN A 1 348 ? -0.436 3.744 7.469 1.00 86.00 348 ASN A N 1
ATOM 2735 C CA . ASN A 1 348 ? 0.448 4.184 6.385 1.00 86.00 348 ASN A CA 1
ATOM 2736 C C . ASN A 1 348 ? 1.677 3.289 6.219 1.00 86.00 348 ASN A C 1
ATOM 2738 O O . ASN A 1 348 ? 2.033 2.907 5.098 1.00 86.00 348 ASN A O 1
ATOM 2742 N N . SER A 1 349 ? 2.325 2.952 7.333 1.00 86.38 349 SER A N 1
ATOM 2743 C CA . SER A 1 349 ? 3.475 2.052 7.345 1.00 86.38 349 SER A CA 1
ATOM 2744 C C . SER A 1 349 ? 3.091 0.670 6.816 1.00 86.38 349 SER A C 1
ATOM 2746 O O . SER A 1 349 ? 3.780 0.128 5.954 1.00 86.38 349 SER A O 1
ATOM 2748 N N . LEU A 1 350 ? 1.945 0.135 7.245 1.00 90.56 350 LEU A N 1
ATOM 2749 C CA . LEU A 1 350 ? 1.418 -1.153 6.804 1.00 90.56 350 LEU A CA 1
ATOM 2750 C C . LEU A 1 350 ? 1.148 -1.182 5.293 1.00 90.56 350 LEU A C 1
ATOM 2752 O O . LEU A 1 350 ? 1.529 -2.140 4.621 1.00 90.56 350 LEU A O 1
ATOM 2756 N N . PHE A 1 351 ? 0.513 -0.142 4.746 1.00 90.00 351 PHE A N 1
ATOM 2757 C CA . PHE A 1 351 ? 0.264 -0.047 3.304 1.00 90.00 351 PHE A CA 1
ATOM 2758 C C . PHE A 1 351 ? 1.562 0.047 2.495 1.00 90.00 351 PHE A C 1
ATOM 2760 O O . PHE A 1 351 ? 1.696 -0.614 1.463 1.00 90.00 351 PHE A O 1
ATOM 2767 N N . THR A 1 352 ? 2.535 0.821 2.981 1.00 85.81 352 THR A N 1
ATOM 2768 C CA . THR A 1 352 ? 3.852 0.950 2.341 1.00 85.81 352 THR A CA 1
ATOM 2769 C C . THR A 1 352 ? 4.588 -0.389 2.338 1.00 85.81 352 THR A C 1
ATOM 2771 O O . THR A 1 352 ? 5.042 -0.829 1.286 1.00 85.81 352 THR A O 1
ATOM 2774 N N . GLN A 1 353 ? 4.610 -1.095 3.473 1.00 87.69 353 GLN A N 1
ATOM 2775 C CA . GLN A 1 353 ? 5.197 -2.435 3.586 1.00 87.69 353 GLN A CA 1
ATOM 2776 C C . GLN A 1 353 ? 4.530 -3.440 2.642 1.00 87.69 353 GLN A C 1
ATOM 2778 O O . GLN A 1 353 ? 5.223 -4.210 1.986 1.00 87.69 353 GLN A O 1
ATOM 2783 N N . PHE A 1 354 ? 3.199 -3.423 2.532 1.00 92.81 354 PHE A N 1
ATOM 2784 C CA . PHE A 1 354 ? 2.485 -4.272 1.577 1.00 92.81 354 PHE A CA 1
ATOM 2785 C C . PHE A 1 354 ? 2.870 -3.952 0.127 1.00 92.81 354 PHE A C 1
ATOM 2787 O O . PHE A 1 354 ? 3.131 -4.865 -0.656 1.00 92.81 354 PHE A O 1
ATOM 2794 N N . CYS A 1 355 ? 2.937 -2.667 -0.231 1.00 89.94 355 CYS A N 1
ATOM 2795 C CA . CYS A 1 355 ? 3.371 -2.242 -1.558 1.00 89.94 355 CYS A CA 1
ATOM 2796 C C . CYS A 1 355 ? 4.805 -2.684 -1.861 1.00 89.94 355 CYS A C 1
ATOM 2798 O O . CYS A 1 355 ? 5.055 -3.157 -2.968 1.00 89.94 355 CYS A O 1
ATOM 2800 N N . ASP A 1 356 ? 5.724 -2.549 -0.908 1.00 88.25 356 ASP A N 1
ATOM 2801 C CA . ASP A 1 356 ? 7.123 -2.947 -1.062 1.00 88.25 356 ASP A CA 1
ATOM 2802 C C . ASP A 1 356 ? 7.269 -4.469 -1.161 1.00 88.25 356 ASP A C 1
ATOM 2804 O O . ASP A 1 356 ? 7.981 -4.960 -2.034 1.00 88.25 356 ASP A O 1
ATOM 2808 N N . GLU A 1 357 ? 6.547 -5.233 -0.342 1.00 90.56 357 GLU A N 1
ATOM 2809 C CA . GLU A 1 357 ? 6.507 -6.695 -0.430 1.00 90.56 357 GLU A CA 1
ATOM 2810 C C . GLU A 1 357 ? 6.003 -7.135 -1.814 1.00 90.56 357 GLU A C 1
ATOM 2812 O O . GLU A 1 357 ? 6.681 -7.868 -2.536 1.00 90.56 357 GLU A O 1
ATOM 2817 N N . ALA A 1 358 ? 4.850 -6.609 -2.241 1.00 93.19 358 ALA A N 1
ATOM 2818 C CA . ALA A 1 358 ? 4.252 -6.944 -3.528 1.00 93.19 358 ALA A CA 1
ATOM 2819 C C . ALA A 1 358 ? 5.140 -6.531 -4.710 1.00 93.19 358 ALA A C 1
ATOM 2821 O O . ALA A 1 358 ? 5.338 -7.315 -5.632 1.00 93.19 358 ALA A O 1
ATOM 2822 N N . LYS A 1 359 ? 5.684 -5.308 -4.705 1.00 90.31 359 LYS A N 1
ATOM 2823 C CA . LYS A 1 359 ? 6.427 -4.748 -5.846 1.00 90.31 359 LYS A CA 1
ATOM 2824 C C . LYS A 1 359 ? 7.882 -5.181 -5.855 1.00 90.31 359 LYS A C 1
ATOM 2826 O O . LYS A 1 359 ? 8.399 -5.536 -6.904 1.00 90.31 359 LYS A O 1
ATOM 2831 N N . ILE A 1 360 ? 8.571 -5.051 -4.731 1.00 87.94 360 ILE A N 1
ATOM 2832 C CA . ILE A 1 360 ? 10.031 -5.136 -4.671 1.00 87.94 360 ILE A CA 1
ATOM 2833 C C . ILE A 1 360 ? 10.476 -6.567 -4.388 1.00 87.94 360 ILE A C 1
ATOM 2835 O O . ILE A 1 360 ? 11.421 -7.018 -5.034 1.00 87.94 360 ILE A O 1
ATOM 2839 N N . GLN A 1 361 ? 9.806 -7.259 -3.459 1.00 89.25 361 GLN A N 1
ATOM 2840 C CA . GLN A 1 361 ? 10.207 -8.603 -3.029 1.00 89.25 361 GLN A CA 1
ATOM 2841 C C . GLN A 1 361 ? 9.657 -9.695 -3.947 1.00 89.25 361 GLN A C 1
ATOM 2843 O O . GLN A 1 361 ? 10.403 -10.580 -4.359 1.00 89.25 361 GLN A O 1
ATOM 2848 N N . ILE A 1 362 ? 8.370 -9.624 -4.300 1.00 94.00 362 ILE A N 1
ATOM 2849 C CA . ILE A 1 362 ? 7.717 -10.696 -5.064 1.00 94.00 362 ILE A CA 1
ATOM 2850 C C . ILE A 1 362 ? 7.936 -10.536 -6.574 1.00 94.00 362 ILE A C 1
ATOM 2852 O O . ILE A 1 362 ? 8.203 -11.514 -7.281 1.00 94.00 362 ILE A O 1
ATOM 2856 N N . LEU A 1 363 ? 7.831 -9.310 -7.097 1.00 94.19 363 LEU A N 1
ATOM 2857 C CA . LEU A 1 363 ? 8.000 -9.052 -8.526 1.00 94.19 363 LEU A CA 1
ATOM 2858 C C . LEU A 1 363 ? 9.462 -8.785 -8.892 1.00 94.19 363 LEU A C 1
ATOM 2860 O O . LEU A 1 363 ? 10.163 -7.949 -8.307 1.00 94.19 363 LEU A O 1
ATOM 2864 N N . SER A 1 364 ? 9.90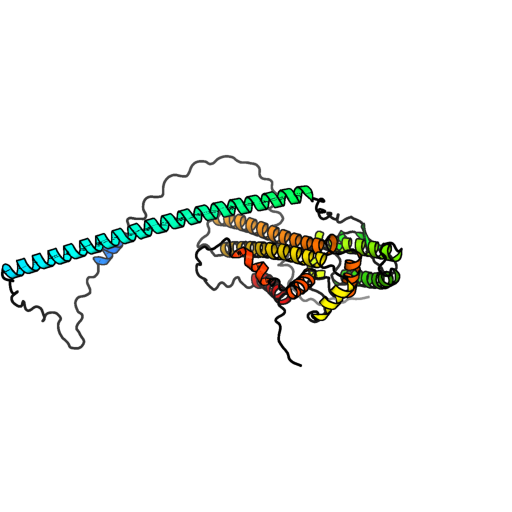0 -9.428 -9.972 1.00 91.31 364 SER A N 1
ATOM 2865 C CA . SER A 1 364 ? 11.180 -9.099 -10.590 1.00 91.31 364 SER A CA 1
ATOM 2866 C C . SER A 1 364 ? 11.194 -7.642 -11.059 1.00 91.31 364 SER A C 1
ATOM 2868 O O . SER A 1 364 ? 10.159 -7.036 -11.352 1.00 91.31 364 SER A O 1
ATOM 2870 N N . LEU A 1 365 ? 12.391 -7.068 -11.180 1.00 88.94 365 LEU A N 1
ATOM 2871 C CA . LEU A 1 365 ? 12.554 -5.709 -11.697 1.00 88.94 365 LEU A CA 1
ATOM 2872 C C . LEU A 1 365 ? 11.904 -5.539 -13.081 1.00 88.94 365 LEU A C 1
ATOM 2874 O O . LEU A 1 365 ? 11.296 -4.509 -13.364 1.00 88.94 365 LEU A O 1
ATOM 2878 N N . TRP A 1 366 ? 11.990 -6.569 -13.922 1.00 90.06 366 TRP A N 1
ATOM 2879 C CA . TRP A 1 366 ? 11.407 -6.562 -15.258 1.00 90.06 366 TRP A CA 1
ATOM 2880 C C . TRP A 1 366 ? 9.875 -6.524 -15.225 1.00 90.06 366 TRP A C 1
ATOM 2882 O O . TRP A 1 366 ? 9.255 -5.708 -15.904 1.00 90.06 366 TRP A O 1
ATOM 2892 N N . GLN A 1 367 ? 9.262 -7.354 -14.379 1.00 93.50 367 GLN A N 1
ATOM 2893 C CA . GLN A 1 367 ? 7.813 -7.349 -14.164 1.00 93.50 367 GLN A CA 1
ATOM 2894 C C . GLN A 1 367 ? 7.335 -5.995 -13.641 1.00 93.50 367 GLN A C 1
ATOM 2896 O O . GLN A 1 367 ? 6.333 -5.474 -14.125 1.00 93.50 367 GLN A O 1
ATOM 2901 N N . ARG A 1 368 ? 8.093 -5.370 -12.730 1.00 93.31 368 ARG A N 1
ATOM 2902 C CA . ARG A 1 368 ? 7.797 -4.011 -12.263 1.00 93.31 368 ARG A CA 1
ATOM 2903 C C . ARG A 1 368 ? 7.836 -2.972 -13.383 1.00 93.31 368 ARG A C 1
ATOM 2905 O O . ARG A 1 368 ? 6.973 -2.097 -13.412 1.00 93.31 368 ARG A O 1
ATOM 2912 N N . ALA A 1 369 ? 8.803 -3.066 -14.294 1.00 93.19 369 ALA A N 1
ATOM 2913 C CA . ALA A 1 369 ? 8.914 -2.159 -15.433 1.00 93.19 369 ALA A CA 1
ATOM 2914 C C . ALA A 1 369 ? 7.735 -2.313 -16.405 1.00 93.19 369 ALA A C 1
ATOM 2916 O O . ALA A 1 369 ? 7.106 -1.315 -16.758 1.00 93.19 369 ALA A O 1
ATOM 2917 N N . ILE A 1 370 ? 7.387 -3.555 -16.770 1.00 93.25 370 ILE A N 1
ATOM 2918 C CA . ILE A 1 370 ? 6.196 -3.864 -17.581 1.00 93.25 370 ILE A CA 1
ATOM 2919 C C . ILE A 1 370 ? 4.956 -3.277 -16.909 1.00 93.25 370 ILE A C 1
ATOM 2921 O O . ILE A 1 370 ? 4.216 -2.504 -17.510 1.00 93.25 370 ILE A O 1
ATOM 2925 N N . MET A 1 371 ? 4.758 -3.586 -15.633 1.00 93.50 371 MET A N 1
ATOM 2926 C CA . MET A 1 371 ? 3.619 -3.111 -14.862 1.00 93.50 371 MET A CA 1
ATOM 2927 C C . MET A 1 371 ? 3.526 -1.584 -14.842 1.00 93.50 371 MET A C 1
ATOM 2929 O O . MET A 1 371 ? 2.472 -1.037 -15.151 1.00 93.50 371 MET A O 1
ATOM 2933 N N . GLY A 1 372 ? 4.628 -0.888 -14.547 1.00 91.38 372 GLY A N 1
ATOM 2934 C CA . GLY A 1 372 ? 4.672 0.574 -14.493 1.00 91.38 372 GLY A CA 1
ATOM 2935 C C . GLY A 1 372 ? 4.295 1.250 -15.814 1.00 91.38 372 GLY A C 1
ATOM 2936 O O . GLY A 1 372 ? 3.648 2.301 -15.787 1.00 91.38 372 GLY A O 1
ATOM 2937 N N . VAL A 1 373 ? 4.656 0.626 -16.940 1.00 93.06 373 VAL A N 1
ATOM 2938 C CA . VAL A 1 373 ? 4.304 1.060 -18.299 1.00 93.06 373 VAL A CA 1
ATOM 2939 C C . VAL A 1 373 ? 2.839 0.766 -18.620 1.00 93.06 373 VAL A C 1
ATOM 2941 O O . VAL A 1 373 ? 2.125 1.662 -19.059 1.00 93.06 373 VAL A O 1
ATOM 2944 N N . HIS A 1 374 ? 2.377 -0.464 -18.397 1.00 92.12 374 HIS A N 1
ATOM 2945 C CA . HIS A 1 374 ? 1.048 -0.904 -18.830 1.00 92.12 374 HIS A CA 1
ATOM 2946 C C . HIS A 1 374 ? -0.096 -0.317 -18.001 1.00 92.12 374 HIS A C 1
ATOM 2948 O O . HIS A 1 374 ? -1.194 -0.155 -18.524 1.00 92.12 374 HIS A O 1
ATOM 2954 N N . VAL A 1 375 ? 0.140 0.014 -16.727 1.00 91.00 375 VAL A N 1
ATOM 2955 C CA . VAL A 1 375 ? -0.879 0.673 -15.895 1.00 91.00 375 VAL A CA 1
ATOM 2956 C C . VAL A 1 375 ? -1.009 2.167 -16.191 1.00 91.00 375 VAL A C 1
ATOM 2958 O O . VAL A 1 375 ? -1.938 2.789 -15.694 1.00 91.00 375 VAL A O 1
ATOM 2961 N N . TRP A 1 376 ? -0.123 2.767 -16.998 1.00 88.50 376 TRP A N 1
ATOM 2962 C CA . TRP A 1 376 ? -0.221 4.183 -17.359 1.00 88.50 376 TRP A CA 1
ATOM 2963 C C . TRP A 1 376 ? -1.574 4.502 -18.038 1.00 88.50 376 TRP A C 1
ATOM 2965 O O . TRP A 1 376 ? -1.962 3.788 -18.962 1.00 88.50 376 TRP A O 1
ATOM 2975 N N . PRO A 1 377 ? -2.284 5.578 -17.633 1.00 87.31 377 PRO A N 1
ATOM 2976 C CA . PRO A 1 377 ? -1.842 6.635 -16.716 1.00 87.31 377 PRO A CA 1
ATOM 2977 C C . PRO A 1 377 ? -1.936 6.286 -15.227 1.00 87.31 377 PRO A C 1
ATOM 2979 O O . PRO A 1 377 ? -1.201 6.875 -14.433 1.00 87.31 377 PRO A O 1
ATOM 2982 N N . ARG A 1 378 ? -2.764 5.308 -14.850 1.00 87.25 378 ARG A N 1
ATOM 2983 C CA . ARG A 1 378 ? -3.150 4.971 -13.466 1.00 87.25 378 ARG A CA 1
ATOM 2984 C C . ARG A 1 378 ? -1.975 4.558 -12.595 1.00 87.25 378 ARG A C 1
ATOM 2986 O O . ARG A 1 378 ? -1.061 3.909 -13.101 1.00 87.25 378 ARG A O 1
ATOM 2993 N N . PRO A 1 379 ? -1.930 4.930 -11.305 1.00 85.94 379 PRO A N 1
ATOM 2994 C CA . PRO A 1 379 ? -0.921 4.417 -10.382 1.00 85.94 379 PRO A CA 1
ATOM 2995 C C . PRO A 1 379 ? -1.016 2.893 -10.288 1.00 85.94 379 PRO A C 1
ATOM 2997 O O . PRO A 1 379 ? -2.081 2.313 -10.478 1.00 85.94 379 PRO A O 1
ATOM 3000 N N . PHE A 1 380 ? 0.112 2.230 -10.022 1.00 86.50 380 PHE A N 1
ATOM 3001 C CA . PHE A 1 380 ? 0.064 0.793 -9.786 1.00 86.50 380 PHE A CA 1
ATOM 3002 C C . PHE A 1 380 ? -0.593 0.510 -8.432 1.00 86.50 380 PHE A C 1
ATOM 3004 O O . PHE A 1 380 ? 0.017 0.760 -7.383 1.00 86.50 380 PHE A O 1
ATOM 3011 N N . ASP A 1 381 ? -1.792 -0.060 -8.494 1.00 89.56 381 ASP A N 1
ATOM 3012 C CA . ASP A 1 381 ? -2.522 -0.582 -7.351 1.00 89.56 381 ASP A CA 1
ATOM 3013 C C . ASP A 1 381 ? -2.191 -2.070 -7.140 1.00 89.56 381 ASP A C 1
ATOM 3015 O O . ASP A 1 381 ? -2.682 -2.966 -7.832 1.00 89.56 381 ASP A O 1
ATOM 3019 N N . ALA A 1 382 ? -1.318 -2.326 -6.162 1.00 92.44 382 ALA A N 1
ATOM 3020 C CA . ALA A 1 382 ? -0.953 -3.682 -5.766 1.00 92.44 382 ALA A CA 1
ATOM 3021 C C . ALA A 1 382 ? -2.136 -4.454 -5.179 1.00 92.44 382 ALA A C 1
ATOM 3023 O O . ALA A 1 382 ? -2.214 -5.671 -5.340 1.00 92.44 382 ALA A O 1
ATOM 3024 N N . LEU A 1 383 ? -3.058 -3.764 -4.508 1.00 93.88 383 LEU A N 1
ATOM 3025 C CA . LEU A 1 383 ? -4.216 -4.396 -3.904 1.00 93.88 383 LEU A CA 1
ATOM 3026 C C . LEU A 1 383 ? -5.232 -4.798 -4.975 1.00 93.88 383 LEU A C 1
ATOM 3028 O O . LEU A 1 383 ? -5.786 -5.889 -4.877 1.00 93.88 383 LEU A O 1
ATOM 3032 N N . GLU A 1 384 ? -5.435 -3.982 -6.011 1.00 92.56 384 GLU A N 1
ATOM 3033 C CA . GLU A 1 384 ? -6.323 -4.312 -7.135 1.00 92.56 384 GLU A CA 1
ATOM 3034 C C . GLU A 1 384 ? -5.832 -5.551 -7.901 1.00 92.56 384 GLU A C 1
ATOM 3036 O O . GLU A 1 384 ? -6.607 -6.491 -8.095 1.00 92.56 384 GLU A O 1
ATOM 3041 N N . LEU A 1 385 ? -4.533 -5.625 -8.225 1.00 94.44 385 LEU A N 1
ATOM 3042 C CA . LEU A 1 385 ? -3.926 -6.823 -8.823 1.00 94.44 385 LEU A CA 1
ATOM 3043 C C . LEU A 1 385 ? -4.143 -8.063 -7.941 1.00 94.44 385 LEU A C 1
ATOM 3045 O O . LEU A 1 385 ? -4.569 -9.115 -8.422 1.00 94.44 385 LEU A O 1
ATOM 3049 N N . CYS A 1 386 ? -3.874 -7.953 -6.639 1.00 96.75 386 CYS A N 1
ATOM 3050 C CA . CYS A 1 386 ? -4.061 -9.065 -5.711 1.00 96.75 386 CYS A CA 1
ATOM 3051 C C . CYS A 1 386 ? -5.541 -9.451 -5.547 1.00 96.75 386 CYS A C 1
ATOM 3053 O O . CYS A 1 386 ? -5.840 -10.626 -5.351 1.00 96.75 386 CYS A O 1
ATOM 3055 N N . ASN A 1 387 ? -6.474 -8.498 -5.624 1.00 95.88 387 ASN A N 1
ATOM 3056 C CA . ASN A 1 387 ? -7.913 -8.769 -5.584 1.00 95.88 387 ASN A CA 1
ATOM 3057 C C . ASN A 1 387 ? -8.380 -9.499 -6.847 1.00 95.88 387 ASN A C 1
ATOM 3059 O O . ASN A 1 387 ? -9.198 -10.413 -6.745 1.00 95.88 387 ASN A O 1
ATOM 3063 N N . TYR A 1 388 ? -7.834 -9.143 -8.013 1.00 95.94 388 TYR A N 1
ATOM 3064 C CA . TYR A 1 388 ? -8.061 -9.893 -9.245 1.00 95.94 388 TYR A CA 1
ATOM 3065 C C . TYR A 1 388 ? -7.571 -11.342 -9.101 1.00 95.94 388 TYR A C 1
ATOM 3067 O O . TYR A 1 388 ? -8.342 -12.273 -9.322 1.00 95.94 388 TYR A O 1
ATOM 3075 N N . LEU A 1 389 ? -6.327 -11.545 -8.645 1.00 96.81 389 LEU A N 1
ATOM 3076 C CA . LEU A 1 389 ? -5.775 -12.887 -8.412 1.00 96.81 389 LEU A CA 1
ATOM 3077 C C . LEU A 1 389 ? -6.609 -13.686 -7.402 1.00 96.81 389 LEU A C 1
ATOM 3079 O O . LEU A 1 389 ? -6.838 -14.877 -7.593 1.00 96.81 389 LEU A O 1
ATOM 3083 N N . ALA A 1 390 ? -7.086 -13.035 -6.338 1.00 97.44 390 ALA A N 1
ATOM 3084 C CA . ALA A 1 390 ? -7.902 -13.675 -5.310 1.00 97.44 390 ALA A CA 1
ATOM 3085 C C . ALA A 1 390 ? -9.238 -14.165 -5.876 1.00 97.44 390 ALA A C 1
ATOM 3087 O O . ALA A 1 390 ? -9.678 -15.260 -5.538 1.00 97.44 390 ALA A O 1
ATOM 3088 N N . LYS A 1 391 ? -9.857 -13.385 -6.768 1.00 96.44 391 LYS A N 1
ATOM 3089 C CA . LYS A 1 391 ? -11.089 -13.778 -7.456 1.00 96.44 391 LYS A CA 1
ATOM 3090 C C . LYS A 1 391 ? -10.873 -15.018 -8.327 1.00 96.44 391 LYS A C 1
ATOM 3092 O O . LYS A 1 391 ? -11.666 -15.950 -8.236 1.00 96.44 391 LYS A O 1
ATOM 3097 N N . GLU A 1 392 ? -9.798 -15.047 -9.115 1.00 96.56 392 GLU A N 1
ATOM 3098 C CA . GLU A 1 392 ? -9.444 -16.202 -9.958 1.00 96.56 392 GLU A CA 1
ATOM 3099 C C . GLU A 1 392 ? -9.142 -17.456 -9.120 1.00 96.56 392 GLU A C 1
ATOM 3101 O O . GLU A 1 392 ? -9.510 -18.566 -9.496 1.00 96.56 392 GLU A O 1
ATOM 31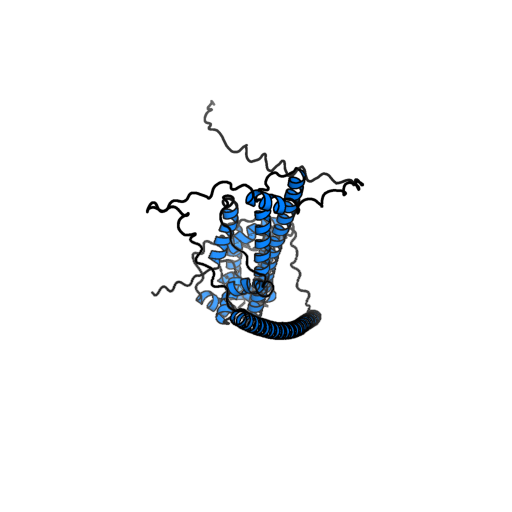06 N N . ALA A 1 393 ? -8.522 -17.280 -7.950 1.00 97.31 393 ALA A N 1
ATOM 3107 C CA . ALA A 1 393 ? -8.209 -18.356 -7.011 1.00 97.31 393 ALA A CA 1
ATOM 3108 C C . ALA A 1 393 ? -9.378 -18.749 -6.083 1.00 97.31 393 ALA A C 1
ATOM 3110 O O . ALA A 1 393 ? -9.194 -19.607 -5.219 1.00 97.31 393 ALA A O 1
ATOM 3111 N N . LEU A 1 394 ? -10.560 -18.132 -6.234 1.00 97.25 394 LEU A N 1
ATOM 3112 C CA . LEU A 1 394 ? -11.727 -18.320 -5.359 1.00 97.25 394 LEU A CA 1
ATOM 3113 C C . LEU A 1 394 ? -11.421 -18.069 -3.863 1.00 97.25 394 LEU A C 1
ATOM 3115 O O . LEU A 1 394 ? -11.981 -18.721 -2.981 1.00 97.25 394 LEU A O 1
ATOM 3119 N N . GLU A 1 395 ? -10.525 -17.124 -3.562 1.00 96.38 395 GLU A N 1
ATOM 3120 C CA . GLU A 1 395 ? -10.214 -16.697 -2.195 1.00 96.38 395 GLU A CA 1
ATOM 3121 C C . GLU A 1 395 ? -11.287 -15.746 -1.615 1.00 96.38 395 GLU A C 1
ATOM 3123 O O . GLU A 1 395 ? -12.010 -15.078 -2.361 1.00 96.38 395 GLU A O 1
ATOM 3128 N N . PRO A 1 396 ? -11.355 -15.604 -0.273 1.00 96.00 396 PRO A N 1
ATOM 3129 C CA . PRO A 1 396 ? -12.216 -14.631 0.394 1.00 96.00 396 PRO A CA 1
ATOM 3130 C C . PRO A 1 396 ? -12.100 -13.202 -0.158 1.00 96.00 396 PRO A C 1
ATOM 3132 O O . PRO A 1 396 ? -11.002 -12.661 -0.383 1.00 96.00 396 PRO A O 1
ATOM 3135 N N . ALA A 1 397 ? -13.256 -12.551 -0.299 1.00 95.38 397 ALA A N 1
ATOM 3136 C CA . ALA A 1 397 ? -13.345 -11.149 -0.691 1.00 95.38 397 ALA A CA 1
ATOM 3137 C C . ALA A 1 397 ? -12.691 -10.235 0.360 1.00 95.38 397 ALA A C 1
ATOM 3139 O O . ALA A 1 397 ? -12.602 -10.565 1.544 1.00 95.38 397 ALA A O 1
ATOM 3140 N N . SER A 1 398 ? -12.249 -9.043 -0.050 1.00 95.06 398 SER A N 1
ATOM 3141 C CA . SER A 1 398 ? -11.491 -8.148 0.839 1.00 95.06 398 SER A CA 1
ATOM 3142 C C . SER A 1 398 ? -12.297 -7.703 2.061 1.00 95.06 398 SER A C 1
ATOM 3144 O O . SER A 1 398 ? -11.762 -7.658 3.166 1.00 95.06 398 SER A O 1
ATOM 3146 N N . GLN A 1 399 ? -13.601 -7.462 1.886 1.00 94.50 399 GLN A N 1
ATOM 3147 C CA . GLN A 1 399 ? -14.520 -7.133 2.983 1.00 94.50 399 GLN A CA 1
ATOM 3148 C C . GLN A 1 399 ? -14.592 -8.248 4.033 1.00 94.50 399 GLN A C 1
ATOM 3150 O O . GLN A 1 399 ? -14.661 -7.974 5.232 1.00 94.50 399 GLN A O 1
ATOM 3155 N N . GLU A 1 400 ? -14.526 -9.506 3.594 1.00 93.56 400 GLU A N 1
ATOM 3156 C CA . GLU A 1 400 ? -14.545 -10.651 4.493 1.00 93.56 400 GLU A CA 1
ATOM 3157 C C . GLU A 1 400 ? -13.283 -10.664 5.363 1.00 93.56 400 GLU A C 1
ATOM 3159 O O . GLU A 1 400 ? -13.388 -10.666 6.590 1.00 93.56 400 GLU A O 1
ATOM 3164 N N . LEU A 1 401 ? -12.099 -10.549 4.752 1.00 93.25 401 LEU A N 1
ATOM 3165 C CA . LEU A 1 401 ? -10.813 -10.522 5.464 1.00 93.25 401 LEU A CA 1
ATOM 3166 C C . LEU A 1 401 ? -10.712 -9.356 6.457 1.00 93.25 401 LEU A C 1
ATOM 3168 O O . LEU A 1 401 ? -10.283 -9.547 7.597 1.00 93.25 401 LEU A O 1
ATOM 3172 N N . LEU A 1 402 ? -11.186 -8.167 6.072 1.00 93.50 402 LEU A N 1
ATOM 3173 C CA . LEU A 1 402 ? -11.242 -7.004 6.964 1.00 93.50 402 LEU A CA 1
ATOM 3174 C C . LEU A 1 402 ? -12.115 -7.276 8.208 1.00 93.50 402 LEU A C 1
ATOM 3176 O O . LEU A 1 402 ? -11.807 -6.800 9.308 1.00 93.50 402 LEU A O 1
ATOM 3180 N N . SER A 1 403 ? -13.176 -8.080 8.064 1.00 90.06 403 SER A N 1
ATOM 3181 C CA . SER A 1 403 ? -14.145 -8.388 9.128 1.00 90.06 403 SER A CA 1
ATOM 3182 C C . SER A 1 403 ? -13.775 -9.587 10.025 1.00 90.06 403 SER A C 1
ATOM 3184 O O . SER A 1 403 ? -14.081 -9.571 11.223 1.00 90.06 403 SER A O 1
ATOM 3186 N N . GLN A 1 404 ? -13.078 -10.604 9.500 1.00 82.06 404 GLN A N 1
ATOM 3187 C CA . GLN A 1 404 ? -12.876 -11.908 10.158 1.00 82.06 404 GLN A CA 1
ATOM 3188 C C . GLN A 1 404 ? -12.140 -11.838 11.512 1.00 82.06 404 GLN A C 1
ATOM 3190 O O . GLN A 1 404 ? -12.409 -12.632 12.414 1.00 82.06 404 GLN A O 1
ATOM 3195 N N . HIS A 1 405 ? -11.231 -10.882 11.711 1.00 65.56 405 HIS A N 1
ATOM 3196 C CA . HIS A 1 405 ? -10.443 -10.780 12.952 1.00 65.56 405 HIS A CA 1
ATOM 3197 C C . HIS A 1 405 ? -11.148 -10.041 14.107 1.00 65.56 405 HIS A C 1
ATOM 3199 O O . HIS A 1 405 ? -10.555 -9.865 15.167 1.00 65.56 405 HIS A O 1
ATOM 3205 N N . GLY A 1 406 ? -12.405 -9.611 13.937 1.00 53.03 406 GLY A N 1
ATOM 3206 C CA . GLY A 1 406 ? -13.201 -8.998 15.011 1.00 53.03 406 GLY A CA 1
ATOM 3207 C C . GLY A 1 406 ? -14.120 -9.966 15.763 1.00 53.03 406 GLY A C 1
ATOM 3208 O O . GLY A 1 406 ? -14.462 -9.714 16.913 1.00 53.03 406 GLY A O 1
ATOM 3209 N N . GLN A 1 407 ? -14.525 -11.079 15.141 1.00 49.28 407 GLN A N 1
ATOM 3210 C CA . GLN A 1 407 ? -15.578 -11.939 15.700 1.00 49.28 407 GLN A CA 1
ATOM 3211 C C . GLN A 1 407 ? -15.073 -13.111 16.546 1.00 49.28 407 GLN A C 1
ATOM 3213 O O . GLN A 1 407 ? -15.834 -13.624 17.364 1.00 49.28 407 GLN A O 1
ATOM 3218 N N . ARG A 1 408 ? -13.808 -13.530 16.406 1.00 47.69 408 ARG A N 1
ATOM 3219 C CA . ARG A 1 408 ? -13.287 -14.678 17.172 1.00 47.69 408 ARG A CA 1
ATOM 3220 C C . ARG A 1 408 ? -12.896 -14.364 18.620 1.00 47.69 408 ARG A C 1
ATOM 3222 O O . ARG A 1 408 ? -12.838 -15.295 19.408 1.00 47.69 408 ARG A O 1
ATOM 3229 N N . GLN A 1 409 ? -12.675 -13.099 18.993 1.00 41.00 409 GLN A N 1
ATOM 3230 C CA . GLN A 1 409 ? -12.249 -12.735 20.359 1.00 41.00 409 GLN A CA 1
ATOM 3231 C C . GLN A 1 409 ? -13.290 -11.962 21.187 1.00 41.00 409 GLN A C 1
ATOM 3233 O O . GLN A 1 409 ? -13.093 -11.784 22.382 1.00 41.00 409 GLN A O 1
ATOM 3238 N N . LEU A 1 410 ? -14.416 -11.530 20.605 1.00 34.72 410 LEU A N 1
ATOM 3239 C CA . LEU A 1 410 ? -15.415 -10.714 21.309 1.00 34.72 410 LEU A CA 1
ATOM 3240 C C . LEU A 1 410 ? -16.841 -11.245 21.094 1.00 34.72 410 LEU A C 1
ATOM 3242 O O . LEU A 1 410 ? -17.693 -10.570 20.520 1.00 34.72 410 LEU A O 1
ATOM 3246 N N . ARG A 1 411 ? -17.141 -12.446 21.603 1.00 32.91 411 ARG A N 1
ATOM 3247 C CA . ARG A 1 411 ? -18.519 -12.779 22.012 1.00 32.91 411 ARG A CA 1
ATOM 3248 C C . ARG A 1 411 ? -18.725 -12.317 23.458 1.00 32.91 411 ARG A C 1
ATOM 3250 O O . ARG A 1 411 ? -18.761 -13.116 24.383 1.00 32.91 411 ARG A O 1
ATOM 3257 N N . GLY A 1 412 ? -18.838 -11.002 23.628 1.00 34.66 412 GLY A N 1
ATOM 3258 C CA . GLY A 1 412 ? -19.486 -10.380 24.785 1.00 34.66 412 GLY A CA 1
ATOM 3259 C C . GLY A 1 412 ? -20.924 -9.966 24.430 1.00 34.66 412 GLY A C 1
ATOM 3260 O O . GLY A 1 412 ? -21.245 -9.866 23.241 1.00 34.66 412 GLY A O 1
ATOM 3261 N N . PRO A 1 413 ? -21.811 -9.740 25.416 1.00 33.34 413 PRO A N 1
ATOM 3262 C CA . PRO A 1 413 ? -23.218 -9.449 25.163 1.00 33.34 413 PRO A CA 1
ATOM 3263 C C . PRO A 1 413 ? -23.386 -8.098 24.454 1.00 33.34 413 PRO A C 1
ATOM 3265 O O . PRO A 1 413 ? -22.829 -7.086 24.872 1.00 33.34 413 PRO A O 1
ATOM 3268 N N . ARG A 1 414 ? -24.180 -8.081 23.377 1.00 33.56 414 ARG A N 1
ATOM 3269 C CA . ARG A 1 414 ? -24.591 -6.862 22.665 1.00 33.56 414 ARG A CA 1
ATOM 3270 C C . ARG A 1 414 ? -25.499 -6.006 23.554 1.00 33.56 414 ARG A C 1
ATOM 3272 O O . ARG A 1 414 ? -26.540 -6.493 23.987 1.00 33.56 414 ARG A O 1
ATOM 3279 N N . THR A 1 415 ? -25.182 -4.724 23.713 1.00 32.78 415 THR A N 1
ATOM 3280 C CA . THR A 1 415 ? -26.123 -3.697 24.193 1.00 32.78 415 THR A CA 1
ATOM 3281 C C . THR A 1 415 ? -26.359 -2.601 23.148 1.00 32.78 415 THR A C 1
ATOM 3283 O O . THR A 1 415 ? -25.655 -2.491 22.144 1.00 32.78 415 THR A O 1
ATOM 3286 N N . LEU A 1 416 ? -27.477 -1.902 23.349 1.00 33.03 416 LEU A N 1
ATOM 3287 C CA . LEU A 1 416 ? -28.339 -1.225 22.378 1.00 33.03 416 LEU A CA 1
ATOM 3288 C C . LEU A 1 416 ? -27.830 0.129 21.849 1.00 33.03 416 LEU A C 1
ATOM 3290 O O . LEU A 1 416 ? -27.095 0.854 22.510 1.00 33.03 416 LEU A O 1
ATOM 3294 N N . ARG A 1 417 ? -28.312 0.473 20.644 1.00 29.17 417 ARG A N 1
ATOM 3295 C CA . ARG A 1 417 ? -28.163 1.773 19.967 1.00 29.17 417 ARG A CA 1
ATOM 3296 C C . ARG A 1 417 ? -28.921 2.884 20.704 1.00 29.17 417 ARG A C 1
ATOM 3298 O O . ARG A 1 417 ? -30.101 2.713 20.990 1.00 29.17 417 ARG A O 1
ATOM 3305 N N . HIS A 1 418 ? -28.303 4.059 20.819 1.00 30.42 418 HIS A N 1
ATOM 3306 C CA . HIS A 1 418 ? -29.004 5.340 20.954 1.00 30.42 418 HIS A CA 1
ATOM 3307 C C . HIS A 1 418 ? -28.614 6.284 19.811 1.00 30.42 418 HIS A C 1
ATOM 3309 O O . HIS A 1 418 ? -27.479 6.274 19.339 1.00 30.42 418 HIS A O 1
ATOM 3315 N N . ALA A 1 419 ? -29.596 7.056 19.344 1.00 31.03 419 ALA A N 1
ATOM 3316 C CA . ALA A 1 419 ? -29.509 7.973 18.215 1.00 31.03 419 ALA A CA 1
ATOM 3317 C C . ALA A 1 419 ? -29.559 9.438 18.679 1.00 31.03 419 ALA A C 1
ATOM 3319 O O . ALA A 1 419 ? -30.286 9.758 19.616 1.00 31.03 419 ALA A O 1
ATOM 3320 N N . GLY A 1 420 ? -28.860 10.306 17.937 1.00 32.78 420 GLY A N 1
ATOM 3321 C CA . GLY A 1 420 ? -29.143 11.742 17.832 1.00 32.78 420 GLY A CA 1
ATOM 3322 C C . GLY A 1 420 ? -28.238 12.671 18.646 1.00 32.78 420 GLY A C 1
ATOM 3323 O O . GLY A 1 420 ? -28.504 12.926 19.814 1.00 32.78 420 GLY A O 1
ATOM 3324 N N . SER A 1 421 ? -27.223 13.266 18.006 1.00 32.59 421 SER A N 1
ATOM 3325 C CA . SER A 1 421 ? -26.578 14.495 18.494 1.00 32.59 421 SER A CA 1
ATOM 3326 C C . SER A 1 421 ? -26.100 15.371 17.318 1.00 32.59 421 SER A C 1
ATOM 3328 O O . SER A 1 421 ? -25.571 14.818 16.351 1.00 32.59 421 SER A O 1
ATOM 3330 N N . PRO A 1 422 ? -26.243 16.714 17.363 1.00 34.94 422 PRO A N 1
ATOM 3331 C CA . PRO A 1 422 ? -25.959 17.619 16.238 1.00 34.94 422 PRO A CA 1
ATOM 3332 C C . PRO A 1 422 ? -24.466 17.931 16.012 1.00 34.94 422 PRO A C 1
ATOM 3334 O O . PRO A 1 422 ? -24.134 18.769 15.180 1.00 34.94 422 PRO A O 1
ATOM 3337 N N . ALA A 1 423 ? -23.545 17.263 16.715 1.00 34.94 423 ALA A N 1
ATOM 3338 C CA . ALA A 1 423 ? -22.096 17.456 16.562 1.00 34.94 423 ALA A CA 1
ATOM 3339 C C . ALA A 1 423 ? -21.497 16.781 15.299 1.00 34.94 423 ALA A C 1
ATOM 3341 O O . ALA A 1 423 ? -20.282 16.760 15.115 1.00 34.94 423 ALA A O 1
ATOM 3342 N N . GLY A 1 424 ? -22.344 16.235 14.418 1.00 35.22 424 GLY A N 1
ATOM 3343 C CA . GLY A 1 424 ? -21.949 15.459 13.239 1.00 35.22 424 GLY A CA 1
ATOM 3344 C C . GLY A 1 424 ? -21.359 16.253 12.068 1.00 35.22 424 GLY A C 1
ATOM 3345 O O . GLY A 1 424 ? -20.709 15.652 11.227 1.00 35.22 424 GLY A O 1
ATOM 3346 N N . ALA A 1 425 ? -21.505 17.579 11.994 1.00 36.72 425 ALA A N 1
ATOM 3347 C CA . ALA A 1 425 ? -21.199 18.316 10.756 1.00 36.72 425 ALA A CA 1
ATOM 3348 C C . ALA A 1 425 ? -19.694 18.494 10.441 1.00 36.72 425 ALA A C 1
ATOM 3350 O O . ALA A 1 425 ? -19.325 18.572 9.273 1.00 36.72 425 ALA A O 1
ATOM 3351 N N . LEU A 1 426 ? -18.812 18.519 11.450 1.00 37.00 426 LEU A N 1
ATOM 3352 C CA . LEU A 1 426 ? -17.348 18.580 11.254 1.00 37.00 426 LEU A CA 1
ATOM 3353 C C . LEU A 1 426 ? -16.720 17.179 11.124 1.00 37.00 426 LEU A C 1
ATOM 3355 O O . LEU A 1 426 ? -15.756 16.992 10.385 1.00 37.00 426 LEU A O 1
ATOM 3359 N N . LEU A 1 427 ? -17.322 16.176 11.772 1.00 43.53 427 LEU A N 1
ATOM 3360 C CA . LEU A 1 427 ? -16.942 14.764 11.662 1.00 43.53 427 LEU A CA 1
ATOM 3361 C C . LEU A 1 427 ? -17.459 14.114 10.370 1.00 43.53 427 LEU A C 1
ATOM 3363 O O . LEU A 1 427 ? -16.803 13.220 9.847 1.00 43.53 427 LEU A O 1
ATOM 3367 N N . GLU A 1 428 ? -18.561 14.598 9.791 1.00 37.97 428 GLU A N 1
ATOM 3368 C CA . GLU A 1 428 ? -19.016 14.195 8.457 1.00 37.97 428 GLU A CA 1
ATOM 3369 C C . GLU A 1 428 ? -18.005 14.555 7.364 1.00 37.97 428 GLU A C 1
ATOM 3371 O O . GLU A 1 428 ? -18.001 13.885 6.345 1.00 37.97 428 GLU A O 1
ATOM 3376 N N . GLY A 1 429 ? -17.110 15.532 7.554 1.00 36.62 429 GLY A N 1
ATOM 3377 C CA . GLY A 1 429 ? -16.028 15.811 6.600 1.00 36.62 429 GLY A CA 1
ATOM 3378 C C . GLY A 1 429 ? -14.972 14.699 6.555 1.00 36.62 429 GLY A C 1
ATOM 3379 O O . GLY A 1 429 ? -14.616 14.228 5.478 1.00 36.62 429 GLY A O 1
ATOM 3380 N N . LEU A 1 430 ? -14.533 14.223 7.726 1.00 36.16 430 LEU A N 1
ATOM 3381 C CA . LEU A 1 430 ? -13.571 13.119 7.864 1.00 36.16 430 LEU A CA 1
ATOM 3382 C C . LEU A 1 430 ? -14.209 11.753 7.553 1.00 36.16 430 LEU A C 1
ATOM 3384 O O . LEU A 1 430 ? -13.613 10.936 6.859 1.00 36.16 430 LEU A O 1
ATOM 3388 N N . VAL A 1 431 ? -15.460 11.535 7.973 1.00 37.03 431 VAL A N 1
ATOM 3389 C CA . VAL A 1 431 ? -16.218 10.301 7.701 1.00 37.03 431 VAL A CA 1
ATOM 3390 C C . VAL A 1 431 ? -16.744 10.247 6.257 1.00 37.03 431 VAL A C 1
ATOM 3392 O O . VAL A 1 431 ? -16.842 9.157 5.696 1.00 37.03 431 VAL A O 1
ATOM 3395 N N . ARG A 1 432 ? -17.055 11.377 5.592 1.00 35.28 432 ARG A N 1
ATOM 3396 C CA . ARG A 1 432 ? -17.378 11.378 4.148 1.00 35.28 432 ARG A CA 1
ATOM 3397 C C . ARG A 1 432 ? -16.146 11.182 3.284 1.00 35.28 432 ARG A C 1
ATOM 3399 O O . ARG A 1 432 ? -16.295 10.478 2.295 1.00 35.28 432 ARG A O 1
ATOM 3406 N N . ALA A 1 433 ? -14.979 11.717 3.658 1.00 38.56 433 ALA A N 1
ATOM 3407 C CA . ALA A 1 433 ? -13.721 11.397 2.980 1.00 38.56 433 ALA A CA 1
ATOM 3408 C C . ALA A 1 433 ? -13.453 9.877 3.019 1.00 38.56 433 ALA A C 1
ATOM 3410 O O . ALA A 1 433 ? -13.222 9.267 1.977 1.00 38.56 433 ALA A O 1
ATOM 3411 N N . GLU A 1 434 ? -13.659 9.230 4.175 1.00 37.53 434 GLU A N 1
ATOM 3412 C CA . GLU A 1 434 ? -13.548 7.767 4.305 1.00 37.53 434 GLU A CA 1
ATOM 3413 C C . GLU A 1 434 ? -14.716 6.991 3.647 1.00 37.53 434 GLU A C 1
ATOM 3415 O O . GLU A 1 434 ? -14.524 5.874 3.167 1.00 37.53 434 GLU A O 1
ATOM 3420 N N . SER A 1 435 ? -15.930 7.554 3.548 1.00 34.81 435 SER A N 1
ATOM 3421 C CA . SER A 1 435 ? -17.050 6.939 2.809 1.00 34.81 435 SER A CA 1
ATOM 3422 C C . SER A 1 435 ? -16.899 7.052 1.291 1.00 34.81 435 SER A C 1
ATOM 3424 O O . SER A 1 435 ? -17.472 6.219 0.584 1.00 34.81 435 SER A O 1
ATOM 3426 N N . THR A 1 436 ? -16.196 8.059 0.772 1.00 36.88 436 THR A N 1
ATOM 3427 C CA . THR A 1 436 ? -15.803 8.116 -0.642 1.00 36.88 436 THR A CA 1
ATOM 3428 C C . THR A 1 436 ? -14.640 7.175 -0.923 1.00 36.88 436 THR A C 1
ATOM 3430 O O . THR A 1 436 ? -14.689 6.473 -1.931 1.00 36.88 436 THR A O 1
ATOM 3433 N N . ASP A 1 437 ? -13.699 7.029 0.015 1.00 39.66 437 ASP A N 1
ATOM 3434 C CA . ASP A 1 437 ? -12.637 6.025 -0.085 1.00 39.66 437 ASP A CA 1
ATOM 3435 C C . ASP A 1 437 ? -13.226 4.608 -0.059 1.00 39.66 437 ASP A C 1
ATOM 3437 O O . ASP A 1 437 ? -12.964 3.824 -0.960 1.00 39.66 437 ASP A O 1
ATOM 3441 N N . GLY A 1 438 ? -14.148 4.290 0.855 1.00 34.72 438 GLY A N 1
ATOM 3442 C CA . GLY A 1 438 ? -14.852 2.999 0.892 1.00 34.72 438 GLY A CA 1
ATOM 3443 C C . GLY A 1 438 ? -15.783 2.719 -0.299 1.00 34.72 438 GLY A C 1
ATOM 3444 O O . GLY A 1 438 ? -16.082 1.557 -0.573 1.00 34.72 438 GLY A O 1
ATOM 3445 N N . LYS A 1 439 ? -16.241 3.751 -1.024 1.00 35.41 439 LYS A N 1
ATOM 3446 C CA . LYS A 1 439 ? -17.037 3.601 -2.260 1.00 35.41 439 LYS A CA 1
ATOM 3447 C C . LYS A 1 439 ? -16.167 3.394 -3.502 1.00 35.41 439 LYS A C 1
ATOM 3449 O O . LYS A 1 439 ? -16.612 2.703 -4.410 1.00 35.41 439 LYS A O 1
ATOM 3454 N N . SER A 1 440 ? -14.934 3.905 -3.513 1.00 37.00 440 SER A N 1
ATOM 3455 C CA . SER A 1 440 ? -13.920 3.581 -4.531 1.00 37.00 440 SER A CA 1
ATOM 3456 C C . SER A 1 440 ? -13.572 2.080 -4.532 1.00 37.00 440 SER A C 1
ATOM 3458 O O . SER A 1 440 ? -13.440 1.468 -5.588 1.00 37.00 440 SER A O 1
ATOM 3460 N N . TRP A 1 441 ? -13.573 1.436 -3.358 1.00 37.31 441 TRP A N 1
ATOM 3461 C CA . TRP A 1 441 ? -13.323 -0.009 -3.213 1.00 37.31 441 TRP A CA 1
ATOM 3462 C C . TRP A 1 441 ? -14.539 -0.911 -3.489 1.00 37.31 441 TRP A C 1
ATOM 3464 O O . TRP A 1 441 ? -14.451 -2.127 -3.312 1.00 37.31 441 TRP A O 1
ATOM 3474 N N . ASN A 1 442 ? -15.681 -0.344 -3.887 1.00 33.59 442 ASN A N 1
ATOM 3475 C CA . ASN A 1 442 ? -16.942 -1.064 -4.045 1.00 33.59 442 ASN A CA 1
ATOM 3476 C C . ASN A 1 442 ? -17.401 -1.006 -5.511 1.00 33.59 442 ASN A C 1
ATOM 3478 O O . ASN A 1 442 ? -18.322 -0.272 -5.868 1.00 33.59 442 ASN A O 1
ATOM 3482 N N . THR A 1 443 ? -16.778 -1.805 -6.379 1.00 38.69 443 THR A N 1
ATOM 3483 C CA . THR A 1 443 ? -17.367 -2.154 -7.678 1.00 38.69 443 THR A CA 1
ATOM 3484 C C . THR A 1 443 ? -18.579 -3.053 -7.433 1.00 38.69 443 THR A C 1
ATOM 3486 O O . THR A 1 443 ? -18.502 -4.280 -7.450 1.00 38.69 443 THR A O 1
ATOM 3489 N N . GLN A 1 444 ? -19.734 -2.432 -7.180 1.00 32.78 444 GLN A N 1
ATOM 3490 C CA . GLN A 1 444 ? -21.017 -3.095 -7.376 1.00 32.78 444 GLN A CA 1
ATOM 3491 C C . GLN A 1 444 ? -21.096 -3.517 -8.845 1.00 32.78 444 GLN A C 1
ATOM 3493 O O . GLN A 1 444 ? -21.191 -2.678 -9.739 1.00 32.78 444 GLN A O 1
ATOM 3498 N N . GLY A 1 445 ? -21.038 -4.828 -9.082 1.00 33.97 445 GLY A N 1
ATOM 3499 C CA . GLY A 1 445 ? -21.422 -5.420 -10.353 1.00 33.97 445 GLY A CA 1
ATOM 3500 C C . GLY A 1 445 ? -22.891 -5.114 -10.612 1.00 33.97 445 GLY A C 1
ATOM 3501 O O . GLY A 1 445 ? -23.770 -5.741 -10.027 1.00 33.97 445 GLY A O 1
ATOM 3502 N N . GLN A 1 446 ? -23.150 -4.122 -11.458 1.00 28.45 446 GLN A N 1
ATOM 3503 C CA . GLN A 1 446 ? -24.412 -4.034 -12.171 1.00 28.45 446 GLN A CA 1
ATOM 3504 C C . GLN A 1 446 ? -24.271 -4.854 -13.450 1.00 28.45 446 GLN A C 1
ATOM 3506 O O . GLN A 1 446 ? -23.507 -4.504 -14.349 1.00 28.45 446 GLN A O 1
ATOM 3511 N N . ASP A 1 447 ? -25.008 -5.962 -13.492 1.00 33.41 447 ASP A N 1
ATOM 3512 C CA . ASP A 1 447 ? -25.391 -6.633 -14.726 1.00 33.41 447 ASP A CA 1
ATOM 3513 C C . ASP A 1 447 ? -26.146 -5.631 -15.607 1.00 33.41 447 ASP A C 1
ATOM 3515 O O . ASP A 1 447 ? -27.329 -5.359 -15.391 1.00 33.41 447 ASP A O 1
ATOM 3519 N N . SER A 1 448 ? -25.468 -5.106 -16.623 1.00 28.61 448 SER A N 1
ATOM 3520 C CA . SER A 1 448 ? -26.112 -4.447 -17.755 1.00 28.61 448 SER A CA 1
ATOM 3521 C C . SER A 1 448 ? -25.854 -5.308 -18.980 1.00 28.61 448 SER A C 1
ATOM 3523 O O . SER A 1 448 ? -24.759 -5.305 -19.538 1.00 28.61 448 SER A O 1
ATOM 3525 N N . ARG A 1 449 ? -26.872 -6.074 -19.380 1.00 29.62 449 ARG A N 1
ATOM 3526 C CA . ARG A 1 449 ? -26.940 -6.670 -20.715 1.00 29.62 449 ARG A CA 1
ATOM 3527 C C . ARG A 1 449 ? -26.943 -5.542 -21.747 1.00 29.62 449 ARG A C 1
ATOM 3529 O O . ARG A 1 449 ? -27.889 -4.759 -21.749 1.00 29.62 449 ARG A O 1
ATOM 3536 N N . CYS A 1 450 ? -25.933 -5.529 -22.609 1.00 33.16 450 CYS A N 1
ATOM 3537 C CA . CYS A 1 450 ? -25.991 -5.087 -24.000 1.00 33.16 450 CYS A CA 1
ATOM 3538 C C . CYS A 1 450 ? -25.072 -6.005 -24.801 1.00 33.16 450 CYS A C 1
ATOM 3540 O O . CYS A 1 450 ? -23.893 -6.128 -24.395 1.00 33.16 450 CYS A O 1
#

Sequence (450 aa):
MAVNADTMPTSNKLAQRQVVHSIFHILRSKPQPFTERKDLLESGVATECKDTVREDLQRARSFPGLLHGQDERGRSAWQYARPHAAHIPNSRERRTAQVKHHATQKDKIADAESKLQDLQRAVSRSLGEQGSLVMEHTGLEKQIAMMQQQDALTKKGQASPQPTPRKIDPNEMLEVPTADGFAMMRAGDVADTTAEEFHDIRRVFGKRVVPLLHKAKFSPSSQAGQEVAGLMASFSLLFSAKAQLNPHSAREVFLLKQPCEGPLPNTFWQGLIHYMALTGDQQQQLLKARRLYLSRQGQLLRARQSLISRLQASFSKSAGPTEVDILEKASREQELEKQLQANLEEDNSLFTQFCDEAKIQILSLWQRAIMGVHVWPRPFDALELCNYLAKEALEPASQELLSQHGQRQLRGPRTLRHAGSPAGALLEGLVRAESTDGKSWNTQGQDSRC

Organism: NCBI:txid2026836